Protein AF-A0A8J6B0Z0-F1 (afdb_monomer)

Organism: NCBI:txid201153

Mean predicted aligned error: 13.94 Å

Foldseek 3Di:
DDDDDDDDDVVVVVVVVVVVVCVVCVVVVVVVVVVVVVVVVVVVVVVVVPPPPVPDPLQDPPDDVVNLLVSADELVPAAFDPDDDFFFEEEEEEDEQVCCVVLVLQELLQEQLVAPYAYEYEYCHDDPVVVVVCVVSVHHYDNPHPDDDSLASQLVSQLVRCVVCVPGFKYKAAYSQKFFLRQLVRVSVNRHGLLAWEKEAADELWPVSCVVLNGHHDRHLMIMTGSNLSVLLVVCPSVNLCVVPVVDRHNRSSNRSSSSVSVGHYHYDQQRYSCQWAEACPLVLQQRNQVHLHRMYDDLVRYDDQAAPDRSSVVSNQCSVQSNVDSQSHKDWDWDFDQDPNDTAIWIWIDRRQAKIKIASDDDDPVVSNAGEPRIGGNDDDPDDDNTNVVGRHDYHDPPPRIWMWGGTPVAIATPVGDGQFQVDFDQDQDPDPDDDDDPDDDDDGDRDGDRPPVRHDD

Solvent-accessible surface area (backbone atoms only — not comparable to full-atom values): 25646 Å² total; per-residue (Å²): 135,91,79,81,83,79,82,80,61,66,68,60,59,50,54,52,53,50,54,52,50,46,66,75,39,43,65,61,53,52,49,51,51,51,51,52,50,50,53,52,52,50,50,53,49,49,58,59,69,60,64,74,66,76,92,43,90,90,59,52,92,85,69,48,74,72,58,53,64,71,54,61,44,56,60,90,74,57,72,77,32,91,71,91,70,84,72,43,43,37,38,34,33,42,39,45,60,92,42,38,83,78,30,46,55,33,27,36,75,35,33,54,65,73,44,94,39,60,40,31,39,36,24,65,52,88,50,73,67,58,53,53,53,34,58,74,55,74,42,45,78,44,68,53,79,86,66,92,47,75,44,52,44,55,38,51,48,54,54,53,49,42,73,76,44,73,82,33,34,32,42,36,40,29,33,41,41,23,39,50,24,61,62,49,42,50,57,58,52,46,40,47,56,34,78,46,51,33,37,34,19,8,47,48,73,29,46,53,57,29,74,72,72,42,84,42,38,34,35,46,12,20,30,35,32,16,36,36,24,48,57,39,43,68,69,59,41,89,60,54,49,55,64,76,46,67,86,57,66,47,17,36,54,44,35,47,52,39,35,50,76,39,62,32,44,48,28,61,38,85,17,18,30,28,43,63,46,29,36,43,52,59,27,47,43,56,48,53,50,22,75,43,75,54,31,21,41,28,39,50,88,46,41,45,68,85,42,67,99,40,54,52,41,56,45,36,30,54,53,30,70,53,42,65,97,46,61,33,42,36,59,48,74,50,76,46,79,41,76,56,95,89,38,81,41,62,25,27,38,38,35,20,42,66,52,36,40,38,42,26,83,48,87,66,64,72,72,63,69,77,30,27,35,54,51,51,43,64,67,65,83,66,90,73,71,81,61,42,42,66,90,51,62,68,38,75,54,78,62,92,82,67,47,54,42,36,37,44,55,101,89,48,40,26,34,80,91,43,54,79,44,70,64,86,46,67,55,78,60,86,73,80,71,94,74,88,73,87,51,102,75,80,66,89,82,85,78,86,54,76,48,68,59,69,94,57,58,81,131

Radius of gyration: 31.64 Å; Cα contacts (8 Å, |Δi|>4): 797; chains: 1; bounding box: 53×78×132 Å

Secondary structure (DSSP, 8-state):
---PPPPPPHHHHHHHHHHHHHHHHHHHHHHHHHHHHHHHHHHHHHHHHS----S-TTS-TT--HHHHTT-PPPGGGSPPP--SSPPPEEEEEE--TTTHHHHHHHHTTTTGGG-SS-EEEEES---HHHHHHHHHTT-EEEE-TT---HHHHHHHHHHHHHHH-TT-SEEEEEETTPEE-HHHHHHHHHSS-TTS--EEE---S-HHHHHHH-SS--TTT-EEEEHHHHHHHHTT-TTHHHHHTTT---HHHHHHHHHHHTT--EEE-TTEE---EEE--HHHHHHTGGGS--SEE--GGGBPPSSTT--HHHHHHHHHHH-TT--TT-EEEEEEEEEETTEEEEEEEEEETTTEEEEESS---HHHHTSEEE-EEESS--SSSSTTSTTS-EEEPPPTTSSEEEEEETTEEEETT--B-----EEE-----SS----SS--------EEE-GGG---

Sequence (459 aa):
MNARPEPFSDALLASYRFRSVFKRYKFHILFAVAIALLFSVAAIVVIKQMGCTDPDPTFPRGMTYSEYQSHIVSYASIPAYNKTATPKVAFSVLGCKALMLKRYPYFTKPWATSSPGPVYMNTDLDTPELRTLVERDGLGIVTMSGEPSPHRRFYFMTLDLYEREPDADWYVMVDDDCVLFIDNLMNLLSDLDPHQPMYIGGASENTIAVGRHGWMAFGGGGAVLSKAAMQRLSQLGPMDCMLDHLDVFGGDEKLSMCVFDARVPFTPVAGFHQMDIKGDASGFIEGVVSQSIPISMHHFGALDQMYPHMSNSEAAVVLETSSMGSNLFRRAVGHLPLLINGSEVNVTISVVNGFRVKLWPQFDYLSKFARVEHTWSSWYRASVGSGAMESMSLRPAEPKGSYQSYTWTKEGVYEADGDLFGITGVSVREGQCGGWSVCDGVVTRSVLSIMVDWDSVTV

Structure (mmCIF, N/CA/C/O backbone):
data_AF-A0A8J6B0Z0-F1
#
_entry.id   AF-A0A8J6B0Z0-F1
#
loop_
_atom_site.group_PDB
_atom_site.id
_atom_site.type_symbol
_atom_site.label_atom_id
_atom_site.label_alt_id
_atom_site.label_comp_id
_atom_site.label_asym_id
_atom_site.label_entity_id
_atom_site.label_seq_id
_atom_site.pdbx_PDB_ins_code
_atom_site.Cartn_x
_atom_site.Cartn_y
_atom_site.Cartn_z
_atom_site.occupancy
_atom_site.B_iso_or_equiv
_atom_site.auth_seq_id
_atom_site.auth_comp_id
_atom_site.auth_asym_id
_atom_site.auth_atom_id
_atom_site.pdbx_PDB_model_num
ATOM 1 N N . MET A 1 1 ? -4.579 -55.221 89.182 1.00 38.62 1 MET A N 1
ATOM 2 C CA . MET A 1 1 ? -4.873 -55.416 87.748 1.00 38.62 1 MET A CA 1
ATOM 3 C C . MET A 1 1 ? -5.452 -54.119 87.217 1.00 38.62 1 MET A C 1
ATOM 5 O O . MET A 1 1 ? -6.495 -53.693 87.689 1.00 38.62 1 MET A O 1
ATOM 9 N N . ASN A 1 2 ? -4.704 -53.459 86.334 1.00 44.47 2 ASN A N 1
ATOM 10 C CA . ASN A 1 2 ? -5.088 -52.219 85.665 1.00 44.47 2 ASN A CA 1
ATOM 11 C C . ASN A 1 2 ? -6.127 -52.524 84.579 1.00 44.47 2 ASN A C 1
ATOM 13 O O . ASN A 1 2 ? -5.835 -53.326 83.695 1.00 44.47 2 ASN A O 1
ATOM 17 N N . ALA A 1 3 ? -7.277 -51.852 84.597 1.00 41.94 3 ALA A N 1
ATOM 18 C CA . ALA A 1 3 ? -8.187 -51.791 83.456 1.00 41.94 3 ALA A CA 1
ATOM 19 C C . ALA A 1 3 ? -8.264 -50.333 82.979 1.00 41.94 3 ALA A C 1
ATOM 21 O O . ALA A 1 3 ? -8.641 -49.442 83.738 1.00 41.94 3 ALA A O 1
ATOM 22 N N . ARG A 1 4 ? -7.823 -50.092 81.738 1.00 47.31 4 ARG A N 1
ATOM 23 C CA . ARG A 1 4 ? -7.927 -48.797 81.048 1.00 47.31 4 ARG A CA 1
ATOM 24 C C . ARG A 1 4 ? -9.377 -48.578 80.583 1.00 47.31 4 ARG A C 1
ATOM 26 O O . ARG A 1 4 ? -9.986 -49.554 80.151 1.00 47.31 4 ARG A O 1
ATOM 33 N N . PRO A 1 5 ? -9.910 -47.343 80.585 1.00 49.28 5 PRO A N 1
ATOM 34 C CA . PRO A 1 5 ? -11.155 -47.032 79.888 1.00 49.28 5 PRO A CA 1
ATOM 35 C C . PRO A 1 5 ? -10.925 -46.963 78.370 1.00 49.28 5 PRO A C 1
ATOM 37 O O . PRO A 1 5 ? -9.918 -46.415 77.919 1.00 49.28 5 PRO A O 1
ATOM 40 N N . GLU A 1 6 ? -11.863 -47.512 77.600 1.00 55.28 6 GLU A N 1
ATOM 41 C CA . GLU A 1 6 ? -11.922 -47.402 76.138 1.00 55.28 6 GLU A CA 1
ATOM 42 C C . GLU A 1 6 ? -12.197 -45.961 75.658 1.00 55.28 6 GLU A C 1
ATOM 44 O O . GLU A 1 6 ? -12.832 -45.179 76.374 1.00 55.28 6 GLU A O 1
ATOM 49 N N . PRO A 1 7 ? -11.753 -45.591 74.439 1.00 51.88 7 PRO A N 1
ATOM 50 C CA . PRO A 1 7 ? -11.985 -44.266 73.886 1.00 51.88 7 PRO A CA 1
ATOM 51 C C . PRO A 1 7 ? -13.439 -44.128 73.411 1.00 51.88 7 PRO A C 1
ATOM 53 O O . PRO A 1 7 ? -13.887 -44.823 72.501 1.00 51.88 7 PRO A O 1
ATOM 56 N N . PHE A 1 8 ? -14.178 -43.181 73.993 1.00 54.25 8 PHE A N 1
ATOM 57 C CA . PHE A 1 8 ? -15.419 -42.676 73.402 1.00 54.25 8 PHE A CA 1
ATOM 58 C C . PHE A 1 8 ? -15.114 -42.138 71.993 1.00 54.25 8 PHE A C 1
ATOM 60 O O . PHE A 1 8 ? -14.287 -41.245 71.836 1.00 54.25 8 PHE A O 1
ATOM 67 N N . SER A 1 9 ? -15.766 -42.689 70.967 1.00 56.78 9 SER A N 1
ATOM 68 C CA . SER A 1 9 ? -15.471 -42.415 69.555 1.00 56.78 9 SER A CA 1
ATOM 69 C C . SER A 1 9 ? -15.631 -40.930 69.184 1.00 56.78 9 SER A C 1
ATOM 71 O O . SER A 1 9 ? -16.738 -40.382 69.262 1.00 56.78 9 SER A O 1
ATOM 73 N N . ASP A 1 10 ? -14.564 -40.310 68.678 1.00 57.38 10 ASP A N 1
ATOM 74 C CA . ASP A 1 10 ? -14.508 -38.911 68.215 1.00 57.38 10 ASP A CA 1
ATOM 75 C C . ASP A 1 10 ? -15.595 -38.533 67.183 1.00 57.38 10 ASP A C 1
ATOM 77 O O . ASP A 1 10 ? -16.007 -37.373 67.081 1.00 57.38 10 ASP A O 1
ATOM 81 N N . ALA A 1 11 ? -16.137 -39.515 66.457 1.00 57.38 11 ALA A N 1
ATOM 82 C CA . ALA A 1 11 ? -17.184 -39.327 65.451 1.00 57.38 11 ALA A CA 1
ATOM 83 C C . ALA A 1 11 ? -18.508 -38.779 66.027 1.00 57.38 11 ALA A C 1
ATOM 85 O O . ALA A 1 11 ? -19.183 -37.956 65.399 1.00 57.38 11 ALA A O 1
ATOM 86 N N . LEU A 1 12 ? -18.879 -39.185 67.245 1.00 57.81 12 LEU A N 1
ATOM 87 C CA . LEU A 1 12 ? -20.128 -38.758 67.887 1.00 57.81 12 LEU A CA 1
ATOM 88 C C . LEU A 1 12 ? -20.042 -37.299 68.361 1.00 57.81 12 LEU A C 1
ATOM 90 O O . LEU A 1 12 ? -20.974 -36.519 68.142 1.00 57.81 12 LEU A O 1
ATOM 94 N N . LEU A 1 13 ? -18.887 -36.900 68.903 1.00 57.09 13 LEU A N 1
ATOM 95 C CA . LEU A 1 13 ? -18.570 -35.520 69.287 1.00 57.09 13 LEU A CA 1
ATOM 96 C C . LEU A 1 13 ? -18.509 -34.578 68.076 1.00 57.09 13 LEU A C 1
ATOM 98 O O . LEU A 1 13 ? -19.026 -33.458 68.148 1.00 57.09 13 LEU A O 1
ATOM 102 N N . ALA A 1 14 ? -17.955 -35.037 66.950 1.00 57.16 14 ALA A N 1
ATOM 103 C CA . ALA A 1 14 ? -17.947 -34.286 65.696 1.00 57.16 14 ALA A CA 1
ATOM 104 C C . ALA A 1 14 ? -19.372 -34.031 65.171 1.00 57.16 14 ALA A C 1
ATOM 106 O O . ALA A 1 14 ? -19.707 -32.897 64.823 1.00 57.16 14 ALA A O 1
ATOM 107 N N . SER A 1 15 ? -20.249 -35.043 65.204 1.00 58.53 15 SER A N 1
ATOM 108 C CA . SER A 1 15 ? -21.644 -34.906 64.758 1.00 58.53 15 SER A CA 1
ATOM 109 C C . SER A 1 15 ? -22.454 -33.912 65.609 1.00 58.53 15 SER A C 1
ATOM 111 O O . SER A 1 15 ? -23.258 -33.136 65.083 1.00 58.53 15 SER A O 1
ATOM 113 N N . TYR A 1 16 ? -22.207 -33.880 66.924 1.00 57.94 16 TYR A N 1
ATOM 114 C CA . TYR A 1 16 ? -22.907 -32.994 67.853 1.00 57.94 16 TYR A CA 1
ATOM 115 C C . TYR A 1 16 ? -22.423 -31.542 67.729 1.00 57.94 16 TYR A C 1
ATOM 117 O O . TYR A 1 16 ? -23.238 -30.614 67.695 1.00 57.94 16 TYR A O 1
ATOM 125 N N . ARG A 1 17 ? -21.105 -31.337 67.572 1.00 58.44 17 ARG A N 1
ATOM 126 C CA . ARG A 1 17 ? -20.515 -30.017 67.283 1.00 58.44 17 ARG A CA 1
ATOM 127 C C . ARG A 1 17 ? -20.977 -29.478 65.931 1.00 58.44 17 ARG A C 1
ATOM 129 O O . ARG A 1 17 ? -21.338 -28.308 65.848 1.00 58.44 17 ARG A O 1
ATOM 136 N N . PHE A 1 18 ? -21.059 -30.319 64.900 1.00 59.00 18 PHE A N 1
ATOM 137 C CA . PHE A 1 18 ? -21.546 -29.903 63.584 1.00 59.00 18 PHE A CA 1
ATOM 138 C C . PHE A 1 18 ? -23.009 -29.445 63.641 1.00 59.00 18 PHE A C 1
ATOM 140 O O . PHE A 1 18 ? -23.345 -28.380 63.130 1.00 59.00 18 PHE A O 1
ATOM 147 N N . ARG A 1 19 ? -23.881 -30.180 64.347 1.00 61.19 19 ARG A N 1
ATOM 148 C CA . ARG A 1 19 ? -25.293 -29.793 64.522 1.00 61.19 19 ARG A CA 1
ATOM 149 C C . ARG A 1 19 ? -25.471 -28.498 65.322 1.00 61.19 19 ARG A C 1
ATOM 151 O O . ARG A 1 19 ? -26.381 -27.728 65.009 1.00 61.19 19 ARG A O 1
ATOM 158 N N . SER A 1 20 ? -24.632 -28.232 66.329 1.00 61.62 20 SER A N 1
ATOM 159 C CA . SER A 1 20 ? -24.724 -26.995 67.123 1.00 61.62 20 SER A CA 1
ATOM 160 C C . SER A 1 20 ? -24.202 -25.771 66.361 1.00 61.62 20 SER A C 1
ATOM 162 O O . SER A 1 20 ? -24.846 -24.721 66.381 1.00 61.62 20 SER A O 1
ATOM 164 N N . VAL A 1 21 ? -23.105 -25.924 65.610 1.00 63.09 21 VAL A N 1
ATOM 165 C CA . VAL A 1 21 ? -22.557 -24.893 64.714 1.00 63.09 21 VAL A CA 1
ATOM 166 C C . VAL A 1 21 ? -23.546 -24.597 63.589 1.00 63.09 21 VAL A C 1
ATOM 168 O O . VAL A 1 21 ? -23.882 -23.437 63.361 1.00 63.09 21 VAL A O 1
ATOM 171 N N . PHE A 1 22 ? -24.107 -25.626 62.951 1.00 63.53 22 PHE A N 1
ATOM 172 C CA . PHE A 1 22 ? -25.093 -25.442 61.890 1.00 63.53 22 PHE A CA 1
ATOM 173 C C . PHE A 1 22 ? -26.351 -24.733 62.400 1.00 63.53 22 PHE A C 1
ATOM 175 O O . PHE A 1 22 ? -26.857 -23.855 61.717 1.00 63.53 22 PHE A O 1
ATOM 182 N N . LYS A 1 23 ? -26.829 -25.019 63.623 1.00 69.38 23 LYS A N 1
ATOM 183 C CA . LYS A 1 23 ? -27.929 -24.253 64.245 1.00 69.38 23 LYS A CA 1
ATOM 184 C C . LYS A 1 23 ? -27.564 -22.787 64.489 1.00 69.38 23 LYS A C 1
ATOM 186 O O . LYS A 1 23 ? -28.399 -21.922 64.245 1.00 69.38 23 LYS A O 1
ATOM 191 N N . ARG A 1 24 ? -26.343 -22.511 64.960 1.00 73.06 24 ARG A N 1
ATOM 192 C CA . ARG A 1 24 ? -25.877 -21.157 65.302 1.00 73.06 24 ARG A CA 1
ATOM 193 C C . ARG A 1 24 ? -25.650 -20.276 64.071 1.00 73.06 24 ARG A C 1
ATOM 195 O O . ARG A 1 24 ? -25.897 -19.079 64.142 1.00 73.06 24 ARG A O 1
ATOM 202 N N . TYR A 1 25 ? -25.241 -20.866 62.948 1.00 76.00 25 TYR A N 1
ATOM 203 C CA . TYR A 1 25 ? -24.933 -20.141 61.710 1.00 76.00 25 TYR A CA 1
ATOM 204 C C . TYR A 1 25 ? -25.916 -20.410 60.564 1.00 76.00 25 TYR A C 1
ATOM 206 O O . TYR A 1 25 ? -25.707 -19.900 59.468 1.00 76.00 25 TYR A O 1
ATOM 214 N N . LYS A 1 26 ? -27.010 -21.155 60.798 1.00 80.31 26 LYS A N 1
ATOM 215 C CA . LYS A 1 26 ? -28.018 -21.506 59.777 1.00 80.31 26 LYS A CA 1
ATOM 216 C C . LYS A 1 26 ? -28.468 -20.289 58.975 1.00 80.31 26 LYS A C 1
ATOM 218 O O . LYS A 1 26 ? -28.555 -20.358 57.757 1.00 80.31 26 LYS A O 1
ATOM 223 N N . PHE A 1 27 ? -28.732 -19.182 59.667 1.00 80.69 27 PHE A N 1
ATOM 224 C CA . PHE A 1 27 ? -29.158 -17.936 59.041 1.00 80.69 27 PHE A CA 1
ATOM 225 C C . PHE A 1 27 ? -28.071 -17.349 58.131 1.00 80.69 27 PHE A C 1
ATOM 227 O O . PHE A 1 27 ? -28.351 -17.041 56.981 1.00 80.69 27 PHE A O 1
ATOM 234 N N . HIS A 1 28 ? -26.821 -17.278 58.598 1.00 78.88 28 HIS A N 1
ATOM 235 C CA . HIS A 1 28 ? -25.699 -16.762 57.808 1.00 78.88 28 HIS A CA 1
ATOM 236 C C . HIS A 1 28 ? -25.366 -17.645 56.599 1.00 78.88 28 HIS A C 1
ATOM 238 O O . HIS A 1 28 ? -25.078 -17.122 55.528 1.00 78.88 28 HIS A O 1
ATOM 244 N N . ILE A 1 29 ? -25.458 -18.970 56.743 1.00 80.38 29 ILE A N 1
ATOM 245 C CA . ILE A 1 29 ? -25.241 -19.919 55.643 1.00 80.38 29 ILE A CA 1
ATOM 246 C C . ILE A 1 29 ? -26.354 -19.782 54.597 1.00 80.38 29 ILE A C 1
ATOM 248 O O . ILE A 1 29 ? -26.065 -19.662 53.412 1.00 80.38 29 ILE A O 1
ATOM 252 N N . LEU A 1 30 ? -27.622 -19.745 55.021 1.00 82.94 30 LEU A N 1
ATOM 253 C CA . LEU A 1 30 ? -28.751 -19.558 54.104 1.00 82.94 30 LEU A CA 1
ATOM 254 C C . LEU A 1 30 ? -28.704 -18.192 53.409 1.00 82.94 30 LEU A C 1
ATOM 256 O O . LEU A 1 30 ? -29.001 -18.107 52.223 1.00 82.94 30 LEU A O 1
ATOM 260 N N . PHE A 1 31 ? -28.286 -17.144 54.119 1.00 83.31 31 PHE A N 1
ATOM 261 C CA . PHE A 1 31 ? -28.107 -15.807 53.561 1.00 83.31 31 PHE A CA 1
ATOM 262 C C . PHE A 1 31 ? -26.977 -15.764 52.521 1.00 83.31 31 PHE A C 1
ATOM 264 O O . PHE A 1 31 ? -27.170 -15.227 51.435 1.00 83.31 31 PHE A O 1
ATOM 271 N N . ALA A 1 32 ? -25.833 -16.398 52.798 1.00 79.38 32 ALA A N 1
ATOM 272 C CA . ALA A 1 32 ? -24.729 -16.501 51.844 1.00 79.38 32 ALA A CA 1
ATOM 273 C C . ALA A 1 32 ? -25.117 -17.296 50.584 1.00 79.38 32 ALA A C 1
ATOM 275 O O . ALA A 1 32 ? -24.795 -16.883 49.473 1.00 79.38 32 ALA A O 1
ATOM 276 N N . VAL A 1 33 ? -25.862 -18.397 50.740 1.00 83.94 33 VAL A N 1
ATOM 277 C CA . VAL A 1 33 ? -26.382 -19.184 49.609 1.00 83.94 33 VAL A CA 1
ATOM 278 C C . VAL A 1 33 ? -27.405 -18.383 48.800 1.00 83.94 33 VAL A C 1
ATOM 280 O O . VAL A 1 33 ? -27.357 -18.407 47.574 1.00 83.94 33 VAL A O 1
ATOM 283 N N . ALA A 1 34 ? -28.295 -17.632 49.455 1.00 86.38 34 ALA A N 1
ATOM 284 C CA . ALA A 1 34 ? -29.263 -16.774 48.773 1.00 86.38 34 ALA A CA 1
ATOM 285 C C . ALA A 1 34 ? -28.576 -15.660 47.968 1.00 86.38 34 ALA A C 1
ATOM 287 O O . ALA A 1 34 ? -28.954 -15.414 46.826 1.00 86.38 34 ALA A O 1
ATOM 288 N N . ILE A 1 35 ? -27.531 -15.037 48.524 1.00 85.19 35 ILE A N 1
ATOM 289 C CA . ILE A 1 35 ? -26.707 -14.051 47.815 1.00 85.19 35 ILE A CA 1
ATOM 290 C C . ILE A 1 35 ? -25.998 -14.692 46.617 1.00 85.19 35 ILE A C 1
ATOM 292 O O . ILE A 1 35 ? -26.061 -14.151 45.517 1.00 85.19 35 ILE A O 1
ATOM 296 N N . ALA A 1 36 ? -25.373 -15.859 46.792 1.00 80.50 36 ALA A N 1
ATOM 297 C CA . ALA A 1 36 ? -24.695 -16.561 45.702 1.00 80.50 36 ALA A CA 1
ATOM 298 C C . ALA A 1 36 ? -25.662 -16.941 44.565 1.00 80.50 36 ALA A C 1
ATOM 300 O O . ALA A 1 36 ? -25.330 -16.783 43.390 1.00 80.50 36 ALA A O 1
ATOM 301 N N . LEU A 1 37 ? -26.878 -17.384 44.900 1.00 85.31 37 LEU A N 1
ATOM 302 C CA . LEU A 1 37 ? -27.929 -17.674 43.923 1.00 85.31 37 LEU A CA 1
ATOM 303 C C . LEU A 1 37 ? -28.424 -16.404 43.221 1.00 85.31 37 LEU A C 1
ATOM 305 O O . LEU A 1 37 ? -28.596 -16.428 42.007 1.00 85.31 37 LEU A O 1
ATOM 309 N N . LEU A 1 38 ? -28.594 -15.292 43.942 1.00 85.12 38 LEU A N 1
ATOM 310 C CA . LEU A 1 38 ? -28.959 -14.000 43.351 1.00 85.12 38 LEU A CA 1
ATOM 311 C C . LEU A 1 38 ? -27.893 -13.500 42.370 1.00 85.12 38 LEU A C 1
ATOM 313 O O . LEU A 1 38 ? -28.246 -13.100 41.265 1.00 85.12 38 LEU A O 1
ATOM 317 N N . PHE A 1 39 ? -26.607 -13.585 42.723 1.00 78.00 39 PHE A N 1
ATOM 318 C CA . PHE A 1 39 ? -25.513 -13.246 41.806 1.00 78.00 39 PHE A CA 1
ATOM 319 C C . PHE A 1 39 ? -25.465 -14.179 40.594 1.00 78.00 39 PHE A C 1
ATOM 321 O O . PHE A 1 39 ? -25.263 -13.712 39.478 1.00 78.00 39 PHE A O 1
ATOM 328 N N . SER A 1 40 ? -25.711 -15.476 40.787 1.00 74.75 40 SER A N 1
ATOM 329 C CA . SER A 1 40 ? -25.738 -16.453 39.691 1.00 74.75 40 SER A CA 1
ATOM 330 C C . SER A 1 40 ? -26.895 -16.188 38.724 1.00 74.75 40 SER A C 1
ATOM 332 O O . SER A 1 40 ? -26.711 -16.208 37.511 1.00 74.75 40 SER A O 1
ATOM 334 N N . VAL A 1 41 ? -28.088 -15.887 39.244 1.00 78.88 41 VAL A N 1
ATOM 335 C CA . VAL A 1 41 ? -29.260 -15.543 38.427 1.00 78.88 41 VAL A CA 1
ATOM 336 C C . VAL A 1 41 ? -29.060 -14.196 37.734 1.00 78.88 41 VAL A C 1
ATOM 338 O O . VAL A 1 41 ? -29.351 -14.096 36.547 1.00 78.88 41 VAL A O 1
ATOM 341 N N . ALA A 1 42 ? -28.514 -13.189 38.422 1.00 72.88 42 ALA A N 1
ATOM 342 C CA . ALA A 1 42 ? -28.180 -11.902 37.817 1.00 72.88 42 ALA A CA 1
ATOM 343 C C . ALA A 1 42 ? -27.147 -12.060 36.691 1.00 72.88 42 ALA A C 1
ATOM 345 O O . ALA A 1 42 ? -27.349 -11.508 35.616 1.00 72.88 42 ALA A O 1
ATOM 346 N N . ALA A 1 43 ? -26.107 -12.878 36.880 1.00 62.75 43 ALA A N 1
ATOM 347 C CA . ALA A 1 43 ? -25.133 -13.191 35.836 1.00 62.75 43 ALA A CA 1
ATOM 348 C C . ALA A 1 43 ? -25.784 -13.893 34.633 1.00 62.75 43 ALA A C 1
ATOM 350 O O . ALA A 1 43 ? -25.540 -13.506 33.497 1.00 62.75 43 ALA A O 1
ATOM 351 N N . ILE A 1 44 ? -26.674 -14.867 34.857 1.00 67.06 44 ILE A N 1
ATOM 352 C CA . ILE A 1 44 ? -27.410 -15.550 33.778 1.00 67.06 44 ILE A CA 1
ATOM 353 C C . ILE A 1 44 ? -28.351 -14.585 33.038 1.00 67.06 44 ILE A C 1
ATOM 355 O O . ILE A 1 44 ? -28.482 -14.674 31.818 1.00 67.06 44 ILE A O 1
ATOM 359 N N . VAL A 1 45 ? -29.006 -13.664 33.752 1.00 64.25 45 VAL A N 1
ATOM 360 C CA . VAL A 1 45 ? -29.872 -12.634 33.156 1.00 64.25 45 VAL A CA 1
ATOM 361 C C . VAL A 1 45 ? -29.048 -11.634 32.349 1.00 64.25 45 VAL A C 1
ATOM 363 O O . VAL A 1 45 ? -29.451 -11.318 31.237 1.00 64.25 45 VAL A O 1
ATOM 366 N N . VAL A 1 46 ? -27.877 -11.213 32.839 1.00 56.91 46 VAL A N 1
ATOM 367 C CA . VAL A 1 46 ? -26.934 -10.362 32.094 1.00 56.91 46 VAL A CA 1
ATOM 368 C C . VAL A 1 46 ? -26.425 -11.081 30.844 1.00 56.91 46 VAL A C 1
ATOM 370 O O . VAL A 1 46 ? -26.487 -10.505 29.767 1.00 56.91 46 VAL A O 1
ATOM 373 N N . ILE A 1 47 ? -26.040 -12.357 30.935 1.00 50.03 47 ILE A N 1
ATOM 374 C CA . ILE A 1 47 ? -25.610 -13.172 29.783 1.00 50.03 47 ILE A CA 1
ATOM 375 C C . ILE A 1 47 ? -26.747 -13.347 28.757 1.00 50.03 47 ILE A C 1
ATOM 377 O O . ILE A 1 47 ? -26.494 -13.361 27.557 1.00 50.03 47 ILE A O 1
ATOM 381 N N . LYS A 1 48 ? -28.010 -13.452 29.199 1.00 45.16 48 LYS A N 1
ATOM 382 C CA . LYS A 1 48 ? -29.180 -13.522 28.301 1.00 45.16 48 LYS A CA 1
ATOM 383 C C . LYS A 1 48 ? -29.613 -12.166 27.731 1.00 45.16 48 LYS A C 1
ATOM 385 O O . LYS A 1 48 ? -30.165 -12.143 26.636 1.00 45.16 48 LYS A O 1
ATOM 390 N N . GLN A 1 49 ? -29.421 -11.067 28.464 1.00 46.91 49 GLN A N 1
ATOM 391 C CA . GLN A 1 49 ? -29.714 -9.702 28.003 1.00 46.91 49 GLN A CA 1
ATOM 392 C C . GLN A 1 49 ? -28.613 -9.155 27.091 1.00 46.91 49 GLN A C 1
ATOM 394 O O . GLN A 1 49 ? -28.924 -8.404 26.171 1.00 46.91 49 GLN A O 1
ATOM 399 N N . MET A 1 50 ? -27.366 -9.605 27.260 1.00 38.16 50 MET A N 1
ATOM 400 C CA . MET A 1 50 ? -26.294 -9.526 26.262 1.00 38.16 50 MET A CA 1
ATOM 401 C C . MET A 1 50 ? -26.557 -10.519 25.125 1.00 38.16 50 MET A C 1
ATOM 403 O O . MET A 1 50 ? -25.705 -11.335 24.790 1.00 38.16 50 MET A O 1
ATOM 407 N N . GLY A 1 51 ? -27.768 -10.493 24.564 1.00 35.09 51 GLY A N 1
ATOM 408 C CA . GLY A 1 51 ? -28.161 -11.287 23.413 1.00 35.09 51 GLY A CA 1
ATOM 409 C C . GLY A 1 51 ? -27.288 -10.957 22.208 1.00 35.09 51 GLY A C 1
ATOM 410 O O . GLY A 1 51 ? -27.702 -10.218 21.324 1.00 35.09 51 GLY A O 1
ATOM 411 N N . CYS A 1 52 ? -26.094 -11.543 22.159 1.00 33.91 52 CYS A N 1
ATOM 412 C CA . CYS A 1 52 ? -25.323 -11.761 20.954 1.00 33.91 52 CYS A CA 1
ATOM 413 C C . CYS A 1 52 ? -26.119 -12.764 20.116 1.00 33.91 52 CYS A C 1
ATOM 415 O O . CYS A 1 52 ? -25.877 -13.976 20.166 1.00 33.91 52 CYS A O 1
ATOM 417 N N . THR A 1 53 ? -27.113 -12.267 19.382 1.00 38.81 53 THR A N 1
ATOM 418 C CA . THR A 1 53 ? -27.449 -12.850 18.086 1.00 38.81 53 THR A CA 1
ATOM 419 C C . THR A 1 53 ? -26.133 -12.984 17.328 1.00 38.81 53 THR A C 1
ATOM 421 O O . THR A 1 53 ? -25.442 -11.978 17.174 1.00 38.81 53 THR A O 1
ATOM 424 N N . ASP A 1 54 ? -25.740 -14.208 16.959 1.00 37.66 54 ASP A N 1
ATOM 425 C CA . ASP A 1 54 ? -24.539 -14.440 16.145 1.00 37.66 54 ASP A CA 1
ATOM 426 C C . ASP A 1 54 ? -24.609 -13.507 14.925 1.00 37.66 54 ASP A C 1
ATOM 428 O O . ASP A 1 54 ? -25.560 -13.641 14.150 1.00 37.66 54 ASP A O 1
ATOM 432 N N . PRO A 1 55 ? -23.705 -12.516 14.779 1.00 43.25 55 PRO A N 1
ATOM 433 C CA . PRO A 1 55 ? -23.923 -11.422 13.833 1.00 43.25 55 PRO A CA 1
ATOM 434 C C . PRO A 1 55 ? -23.816 -11.851 12.370 1.00 43.25 55 PRO A C 1
ATOM 436 O O . PRO A 1 55 ? -24.102 -11.051 11.483 1.00 43.25 55 PRO A O 1
ATOM 439 N N . ASP A 1 56 ? -23.378 -13.081 12.106 1.00 51.16 56 ASP A N 1
ATOM 440 C CA . ASP A 1 56 ? -23.198 -13.595 10.760 1.00 51.16 56 ASP A CA 1
ATOM 441 C C . ASP A 1 56 ? -23.140 -15.138 10.761 1.00 51.16 56 ASP A C 1
ATOM 443 O O . ASP A 1 56 ? -22.230 -15.707 11.372 1.00 51.16 56 ASP A O 1
ATOM 447 N N . PRO A 1 57 ? -24.067 -15.856 10.096 1.00 53.84 57 PRO A N 1
ATOM 448 C CA . PRO A 1 57 ? -23.994 -17.312 9.992 1.00 53.84 57 PRO A CA 1
ATOM 449 C C . PRO A 1 57 ? -22.782 -17.805 9.178 1.00 53.84 57 PRO A C 1
ATOM 451 O O . PRO A 1 57 ? -22.492 -19.000 9.228 1.00 53.84 57 PRO A O 1
ATOM 454 N N . THR A 1 58 ? -22.072 -16.928 8.450 1.00 54.81 58 THR A N 1
ATOM 455 C CA . THR A 1 58 ? -20.838 -17.281 7.722 1.00 54.81 58 THR A CA 1
ATOM 456 C C . THR A 1 58 ? -19.610 -17.421 8.626 1.00 54.81 58 THR A C 1
ATOM 458 O O . THR A 1 58 ? -18.686 -18.145 8.267 1.00 54.81 58 THR A O 1
ATOM 461 N N . PHE A 1 59 ? -19.614 -16.822 9.824 1.00 58.62 59 PHE A N 1
ATOM 462 C CA . PHE A 1 59 ? -18.508 -16.897 10.786 1.00 58.62 59 PHE A CA 1
ATOM 463 C C . PHE A 1 59 ? -18.998 -17.343 12.178 1.00 58.62 59 PHE A C 1
ATOM 465 O O . PHE A 1 59 ? -19.033 -16.537 13.111 1.00 58.62 59 PHE A O 1
ATOM 472 N N . PRO A 1 60 ? -19.394 -18.622 12.350 1.00 58.28 60 PRO A N 1
ATOM 473 C CA . PRO A 1 60 ? -19.901 -19.144 13.618 1.00 58.28 60 PRO A CA 1
ATOM 474 C C . PRO A 1 60 ? -18.890 -19.058 14.770 1.00 58.28 60 PRO A C 1
ATOM 476 O O . PRO A 1 60 ? -17.675 -19.196 14.597 1.00 58.28 60 PRO A O 1
ATOM 479 N N . ARG A 1 61 ? -19.415 -18.927 15.996 1.00 54.66 61 ARG A N 1
ATOM 480 C CA . ARG A 1 61 ? -18.629 -19.072 17.230 1.00 54.66 61 ARG A CA 1
ATOM 481 C C . ARG A 1 61 ? -17.897 -20.418 17.269 1.00 54.66 61 ARG A C 1
ATOM 483 O O . ARG A 1 61 ? -18.516 -21.469 17.140 1.00 54.66 61 ARG A O 1
ATOM 490 N N . GLY A 1 62 ? -16.584 -20.368 17.503 1.00 61.56 62 GLY A N 1
ATOM 491 C CA . GLY A 1 62 ? -15.709 -21.546 17.569 1.00 61.56 62 GLY A CA 1
ATOM 492 C C . GLY A 1 62 ? -14.951 -21.865 16.278 1.00 61.56 62 GLY A C 1
ATOM 493 O O . GLY A 1 62 ? -14.179 -22.819 16.279 1.00 61.56 62 GLY A O 1
ATOM 494 N N . MET A 1 63 ? -15.130 -21.069 15.215 1.00 72.38 63 MET A N 1
ATOM 495 C CA . MET A 1 63 ? -14.296 -21.149 14.015 1.00 72.38 63 MET A CA 1
ATOM 496 C C . MET A 1 63 ? -12.815 -20.976 14.379 1.00 72.38 63 MET A C 1
ATOM 498 O O . MET A 1 63 ? -12.464 -20.098 15.167 1.00 72.38 63 MET A O 1
ATOM 502 N N . THR A 1 64 ? -11.958 -21.807 13.796 1.00 81.94 64 THR A N 1
ATOM 503 C CA . THR A 1 64 ? -10.498 -21.705 13.863 1.00 81.94 64 THR A CA 1
ATOM 504 C C . THR A 1 64 ? -9.971 -20.713 12.825 1.00 81.94 64 THR A C 1
ATOM 506 O O . THR A 1 64 ? -10.600 -20.476 11.794 1.00 81.94 64 THR A O 1
ATOM 509 N N . TYR A 1 65 ? -8.772 -20.165 13.036 1.00 76.62 65 TYR A N 1
ATOM 510 C CA . TYR A 1 65 ? -8.163 -19.256 12.056 1.00 76.62 65 TYR A CA 1
ATOM 511 C C . TYR A 1 65 ? -7.951 -19.921 10.680 1.00 76.62 65 TYR A C 1
ATOM 513 O O . TYR A 1 65 ? -8.149 -19.295 9.644 1.00 76.62 65 TYR A O 1
ATOM 521 N N . SER A 1 66 ? -7.645 -21.224 10.647 1.00 79.88 66 SER A N 1
ATOM 522 C CA . SER A 1 66 ? -7.539 -21.976 9.387 1.00 79.88 66 SER A CA 1
ATOM 523 C C . SER A 1 66 ? -8.876 -22.077 8.649 1.00 79.88 66 SER A C 1
ATOM 525 O O . SER A 1 66 ? -8.897 -22.034 7.421 1.00 79.88 66 SER A O 1
ATOM 527 N N . GLU A 1 67 ? -9.989 -22.231 9.369 1.00 79.19 67 GLU A N 1
ATOM 528 C CA . GLU A 1 67 ? -11.319 -22.225 8.760 1.00 79.19 67 GLU A CA 1
ATOM 529 C C . GLU A 1 67 ? -11.663 -20.825 8.249 1.00 79.19 67 GLU A C 1
ATOM 531 O O . GLU A 1 67 ? -12.161 -20.699 7.135 1.00 79.19 67 GLU A O 1
ATOM 536 N N . TYR A 1 68 ? -11.321 -19.765 8.980 1.00 80.38 68 TYR A N 1
ATOM 537 C CA . TYR A 1 68 ? -11.477 -18.388 8.502 1.00 80.38 68 TYR A CA 1
ATOM 538 C C . TYR A 1 68 ? -10.736 -18.124 7.194 1.00 80.38 68 TYR A C 1
ATOM 540 O O . TYR A 1 68 ? -11.311 -17.572 6.259 1.00 80.38 68 TYR A O 1
ATOM 548 N N . GLN A 1 69 ? -9.504 -18.615 7.076 1.00 79.06 69 GLN A N 1
ATOM 549 C CA . GLN A 1 69 ? -8.721 -18.506 5.844 1.00 79.06 69 GLN A CA 1
ATOM 550 C C . GLN A 1 69 ? -9.326 -19.266 4.656 1.00 79.06 69 GLN A C 1
ATOM 552 O O . GLN A 1 69 ? -8.957 -19.002 3.515 1.00 79.06 69 GLN A O 1
ATOM 557 N N . SER A 1 70 ? -10.274 -20.179 4.891 1.00 77.31 70 SER A N 1
ATOM 558 C CA . SER A 1 70 ? -11.053 -20.819 3.822 1.00 77.31 70 SER A CA 1
ATOM 559 C C . SER A 1 70 ? -12.302 -20.025 3.403 1.00 77.31 70 SER A C 1
ATOM 561 O O . SER A 1 70 ? -12.869 -20.309 2.351 1.00 77.31 70 SER A O 1
ATOM 563 N N . HIS A 1 71 ? -12.695 -18.998 4.167 1.00 74.69 71 HIS A N 1
ATOM 564 C CA . HIS A 1 71 ? -13.851 -18.122 3.912 1.00 74.69 71 HIS A CA 1
ATOM 565 C C . HIS A 1 71 ? -13.442 -16.788 3.267 1.00 74.69 71 HIS A C 1
ATOM 567 O O . HIS A 1 71 ? -13.993 -15.729 3.569 1.00 74.69 71 HIS A O 1
ATOM 573 N N . ILE A 1 72 ? -12.463 -16.837 2.363 1.00 80.38 72 ILE A N 1
ATOM 574 C CA . ILE A 1 72 ? -12.053 -15.681 1.567 1.00 80.38 72 ILE A CA 1
ATOM 575 C C . ILE A 1 72 ? -13.208 -15.254 0.658 1.00 80.38 72 ILE A C 1
ATOM 577 O O . ILE A 1 72 ? -13.708 -16.043 -0.148 1.00 80.38 72 ILE A O 1
ATOM 581 N N . VAL A 1 73 ? -13.602 -13.985 0.753 1.00 80.00 73 VAL A N 1
ATOM 582 C CA . VAL A 1 73 ? -14.651 -13.423 -0.100 1.00 80.00 73 VAL A CA 1
ATOM 583 C C . VAL A 1 73 ? -14.019 -12.937 -1.396 1.00 80.00 73 VAL A C 1
ATOM 585 O O . VAL A 1 73 ? -13.164 -12.054 -1.407 1.00 80.00 73 VAL A O 1
ATOM 588 N N . SER A 1 74 ? -14.440 -13.519 -2.518 1.00 81.75 74 SER A N 1
ATOM 589 C CA . SER A 1 74 ? -13.994 -13.054 -3.829 1.00 81.75 74 SER A CA 1
ATOM 590 C C . SER A 1 74 ? -14.578 -11.675 -4.112 1.00 81.75 74 SER A C 1
ATOM 592 O O . SER A 1 74 ? -15.800 -11.517 -4.092 1.00 81.75 74 SER A O 1
ATOM 594 N N . TYR A 1 75 ? -13.733 -10.706 -4.469 1.00 78.88 75 TYR A N 1
ATOM 595 C CA . TYR A 1 75 ? -14.180 -9.381 -4.908 1.00 78.88 75 TYR A CA 1
ATOM 596 C C . TYR A 1 75 ? -15.254 -9.462 -6.010 1.00 78.88 75 TYR A C 1
ATOM 598 O O . TYR A 1 75 ? -16.265 -8.774 -5.948 1.00 78.88 75 TYR A O 1
ATOM 606 N N . ALA A 1 76 ? -15.104 -10.391 -6.964 1.00 78.75 76 ALA A N 1
ATOM 607 C CA . ALA A 1 76 ? -16.055 -10.591 -8.063 1.00 78.75 76 ALA A CA 1
ATOM 608 C C . ALA A 1 76 ? -17.443 -11.097 -7.619 1.00 78.75 76 ALA A C 1
ATOM 610 O O . ALA A 1 76 ? -18.381 -11.083 -8.413 1.00 78.75 76 ALA A O 1
ATOM 611 N N . SER A 1 77 ? -17.573 -11.577 -6.379 1.00 81.25 77 SER A N 1
ATOM 612 C CA . SER A 1 77 ? -18.844 -12.034 -5.805 1.00 81.25 77 SER A CA 1
ATOM 613 C C . SER A 1 77 ? -19.593 -10.947 -5.030 1.00 81.25 77 SER A C 1
ATOM 615 O O . SER A 1 77 ? -20.747 -11.161 -4.658 1.00 81.25 77 SER A O 1
ATOM 617 N N . ILE A 1 78 ? -18.967 -9.788 -4.798 1.00 81.06 78 ILE A N 1
ATOM 618 C CA . ILE A 1 78 ? -19.578 -8.680 -4.065 1.00 81.06 78 ILE A CA 1
ATOM 619 C C . ILE A 1 78 ? -20.529 -7.930 -5.012 1.00 81.06 78 ILE A C 1
ATOM 621 O O . ILE A 1 78 ? -20.100 -7.496 -6.084 1.00 81.06 78 ILE A O 1
ATOM 625 N N . PRO A 1 79 ? -21.821 -7.774 -4.664 1.00 79.06 79 PRO A N 1
ATOM 626 C CA . PRO A 1 79 ? -22.750 -7.003 -5.479 1.00 79.06 79 PRO A CA 1
ATOM 627 C C . PRO A 1 79 ? -22.290 -5.551 -5.613 1.00 79.06 79 PRO A C 1
ATOM 629 O O . PRO A 1 79 ? -21.920 -4.929 -4.618 1.00 79.06 79 PRO A O 1
ATOM 632 N N . ALA A 1 80 ? -22.377 -5.004 -6.827 1.00 77.38 80 ALA A N 1
ATOM 633 C CA . ALA A 1 80 ? -22.087 -3.595 -7.062 1.00 77.38 80 ALA A CA 1
ATOM 634 C C . ALA A 1 80 ? -23.013 -2.716 -6.211 1.00 77.38 80 ALA A C 1
ATOM 636 O O . ALA A 1 80 ? -24.244 -2.836 -6.266 1.00 77.38 80 ALA A O 1
ATOM 637 N N . TYR A 1 81 ? -22.416 -1.831 -5.422 1.00 82.12 81 TYR A N 1
ATOM 638 C CA . TYR A 1 81 ? -23.141 -0.898 -4.581 1.00 82.12 81 TYR A CA 1
ATOM 639 C C . TYR A 1 81 ? -23.586 0.308 -5.410 1.00 82.12 81 TYR A C 1
ATOM 641 O O . TYR A 1 81 ? -22.775 1.058 -5.948 1.00 82.12 81 TYR A O 1
ATOM 649 N N . ASN A 1 82 ? -24.899 0.496 -5.547 1.00 70.75 82 ASN A N 1
ATOM 650 C CA . ASN A 1 82 ? -25.444 1.572 -6.369 1.00 70.75 82 ASN A CA 1
ATOM 651 C C . ASN A 1 82 ? -25.340 2.910 -5.620 1.00 70.75 82 ASN A C 1
ATOM 653 O O . ASN A 1 82 ? -26.140 3.193 -4.725 1.00 70.75 82 ASN A O 1
ATOM 657 N N . LYS A 1 83 ? -24.326 3.712 -5.952 1.00 65.00 83 LYS A N 1
ATOM 658 C CA . LYS A 1 83 ? -23.919 4.865 -5.143 1.00 65.00 83 LYS A CA 1
ATOM 659 C C . LYS A 1 83 ? -24.419 6.200 -5.697 1.00 65.00 83 LYS A C 1
ATOM 661 O O . LYS A 1 83 ? -24.468 6.419 -6.903 1.00 65.00 83 LYS A O 1
ATOM 666 N N . THR A 1 84 ? -24.744 7.122 -4.788 1.00 63.12 84 THR A N 1
ATOM 667 C CA . THR A 1 84 ? -25.144 8.511 -5.090 1.00 63.12 84 THR A CA 1
ATOM 668 C C . THR A 1 84 ? -24.144 9.566 -4.593 1.00 63.12 84 THR A C 1
ATOM 670 O O . THR A 1 84 ? -24.297 10.737 -4.932 1.00 63.12 84 THR A O 1
ATOM 673 N N . ALA A 1 85 ? -23.119 9.183 -3.814 1.00 79.31 85 ALA A N 1
ATOM 674 C CA . ALA A 1 85 ? -22.141 10.095 -3.208 1.00 79.31 85 ALA A CA 1
ATOM 675 C C . ALA A 1 85 ? -20.713 9.510 -3.173 1.00 79.31 85 ALA A C 1
ATOM 677 O O . ALA A 1 85 ? -20.534 8.299 -3.062 1.00 79.31 85 ALA A O 1
ATOM 678 N N . THR A 1 86 ? -19.695 10.373 -3.230 1.00 87.69 86 THR A N 1
ATOM 679 C CA . THR A 1 86 ? -18.273 9.997 -3.121 1.00 87.69 86 THR A CA 1
ATOM 680 C C . THR A 1 86 ? -17.966 9.371 -1.748 1.00 87.69 86 THR A C 1
ATOM 682 O O . THR A 1 86 ? -18.414 9.927 -0.743 1.00 87.69 86 THR A O 1
ATOM 685 N N . PRO A 1 87 ? -17.222 8.244 -1.671 1.00 92.50 87 PRO A N 1
ATOM 686 C CA . PRO A 1 87 ? -16.838 7.648 -0.390 1.00 92.50 87 PRO A CA 1
ATOM 687 C C . PRO A 1 87 ? -16.046 8.617 0.496 1.00 92.50 87 PRO A C 1
ATOM 689 O O . PRO A 1 87 ? -15.136 9.291 0.016 1.00 92.50 87 PRO A O 1
ATOM 692 N N . LYS A 1 88 ? -16.346 8.641 1.797 1.00 96.69 88 LYS A N 1
ATOM 693 C CA . LYS A 1 88 ? -15.515 9.314 2.805 1.00 96.69 88 LYS A CA 1
ATOM 694 C C . LYS A 1 88 ? -14.408 8.373 3.266 1.00 96.69 88 LYS A C 1
ATOM 696 O O . LYS A 1 88 ? -14.704 7.281 3.744 1.00 96.69 88 LYS A O 1
ATOM 701 N N . VAL A 1 89 ? -13.152 8.784 3.155 1.00 98.06 89 VAL A N 1
ATOM 702 C CA . VAL A 1 89 ? -12.001 7.922 3.464 1.00 98.06 89 VAL A CA 1
ATOM 703 C C . VAL A 1 89 ? -11.097 8.611 4.476 1.00 98.06 89 VAL A C 1
ATOM 705 O O . VAL A 1 89 ? -10.914 9.821 4.401 1.00 98.06 89 VAL A O 1
ATOM 708 N N . ALA A 1 90 ? -10.540 7.848 5.409 1.00 98.44 90 ALA A N 1
ATOM 709 C CA . ALA A 1 90 ? -9.521 8.309 6.342 1.00 98.44 90 ALA A CA 1
ATOM 710 C C . ALA A 1 90 ? -8.282 7.413 6.236 1.00 98.44 90 ALA A C 1
ATOM 712 O O . ALA A 1 90 ? -8.402 6.205 6.021 1.00 98.44 90 ALA A O 1
ATOM 713 N N . PHE A 1 91 ? -7.097 8.002 6.395 1.00 98.38 91 PHE A N 1
ATOM 714 C CA . PHE A 1 91 ? -5.821 7.319 6.199 1.00 98.38 91 PHE A CA 1
ATOM 715 C C . PHE A 1 91 ? -4.944 7.415 7.442 1.00 98.38 91 PHE A C 1
ATOM 717 O O . PHE A 1 91 ? -4.861 8.462 8.087 1.00 98.38 91 PHE A O 1
ATOM 724 N N . SER A 1 92 ? -4.221 6.341 7.733 1.00 96.75 92 SER A N 1
ATOM 725 C CA . SER A 1 92 ? -3.197 6.309 8.769 1.00 96.75 92 SER A CA 1
ATOM 726 C C . SER A 1 92 ? -1.918 5.689 8.206 1.00 96.75 92 SER A C 1
ATOM 728 O O . SER A 1 92 ? -1.948 4.616 7.602 1.00 96.75 92 SER A O 1
ATOM 730 N N . VAL A 1 93 ? -0.794 6.386 8.374 1.00 95.25 93 VAL A N 1
ATOM 731 C CA . VAL A 1 93 ? 0.526 5.989 7.861 1.00 95.25 93 VAL A CA 1
ATOM 732 C C . VAL A 1 93 ? 1.415 5.610 9.031 1.00 95.25 93 VAL A C 1
ATOM 734 O O . VAL A 1 93 ? 1.739 6.461 9.864 1.00 95.25 93 VAL A O 1
ATOM 737 N N . LEU A 1 94 ? 1.821 4.346 9.102 1.00 92.19 94 LEU A N 1
ATOM 738 C CA . LEU A 1 94 ? 2.729 3.863 10.128 1.00 92.19 94 LEU A CA 1
ATOM 739 C C . LEU A 1 94 ? 4.170 4.163 9.740 1.00 92.19 94 LEU A C 1
ATOM 741 O O . LEU A 1 94 ? 4.654 3.713 8.708 1.00 92.19 94 LEU A O 1
ATOM 745 N N . GLY A 1 95 ? 4.903 4.826 10.625 1.00 88.00 95 GLY A N 1
ATOM 746 C CA . GLY A 1 95 ? 6.350 4.890 10.492 1.00 88.00 95 GLY A CA 1
ATOM 747 C C . GLY A 1 95 ? 7.070 4.864 11.824 1.00 88.00 95 GLY A C 1
ATOM 748 O O . GLY A 1 95 ? 6.488 4.917 12.914 1.00 88.00 95 GLY A O 1
ATOM 749 N N . CYS A 1 96 ? 8.388 4.739 11.741 1.00 85.06 96 CYS A N 1
ATOM 750 C CA . CYS A 1 96 ? 9.239 4.655 12.919 1.00 85.06 96 CYS A CA 1
ATOM 751 C C . CYS A 1 96 ? 10.224 5.816 12.992 1.00 85.06 96 CYS A C 1
ATOM 753 O O . CYS A 1 96 ? 10.667 6.344 11.973 1.00 85.06 96 CYS A O 1
ATOM 755 N N . LYS A 1 97 ? 10.656 6.169 14.203 1.00 85.19 97 LYS A N 1
ATOM 756 C CA . LYS A 1 97 ? 11.586 7.281 14.438 1.00 85.19 97 LYS A CA 1
ATOM 757 C C . LYS A 1 97 ? 12.878 7.227 13.635 1.00 85.19 97 LYS A C 1
ATOM 759 O O . LYS A 1 97 ? 13.433 8.270 13.313 1.00 85.19 97 LYS A O 1
ATOM 764 N N . ALA A 1 98 ? 13.352 6.025 13.317 1.00 82.19 98 ALA A N 1
ATOM 765 C CA . ALA A 1 98 ? 14.597 5.836 12.587 1.00 82.19 98 ALA A CA 1
ATOM 766 C C . ALA A 1 98 ? 14.470 6.184 11.097 1.00 82.19 98 ALA A C 1
ATOM 768 O O . ALA A 1 98 ? 15.472 6.520 10.469 1.00 82.19 98 ALA A O 1
ATOM 769 N N . LEU A 1 99 ? 13.266 6.075 10.528 1.00 86.06 99 LEU A N 1
ATOM 770 C CA . LEU A 1 99 ? 13.051 6.149 9.084 1.00 86.06 99 LEU A CA 1
ATOM 771 C C . LEU A 1 99 ? 12.051 7.227 8.672 1.00 86.06 99 LEU A C 1
ATOM 773 O O . LEU A 1 99 ? 12.132 7.665 7.532 1.00 86.06 99 LEU A O 1
ATOM 777 N N . MET A 1 100 ? 11.205 7.719 9.582 1.00 88.31 100 MET A N 1
ATOM 778 C CA . MET A 1 100 ? 10.104 8.629 9.261 1.00 88.31 100 MET A CA 1
ATOM 779 C C . MET A 1 100 ? 10.571 9.855 8.470 1.00 88.31 100 MET A C 1
ATOM 781 O O . MET A 1 100 ? 10.060 10.089 7.389 1.00 88.31 100 MET A O 1
ATOM 785 N N . LEU A 1 101 ? 11.603 10.588 8.913 1.00 90.12 101 LEU A N 1
ATOM 786 C CA . LEU A 1 101 ? 12.106 11.752 8.155 1.00 90.12 101 LEU A CA 1
ATOM 787 C C . LEU A 1 101 ? 12.697 11.373 6.789 1.00 90.12 101 LEU A C 1
ATOM 789 O O . LEU A 1 101 ? 12.543 12.111 5.820 1.00 90.12 101 LEU A O 1
ATOM 793 N N . LYS A 1 102 ? 13.356 10.212 6.694 1.00 88.88 102 LYS A N 1
ATOM 794 C CA . LYS A 1 102 ? 13.937 9.720 5.437 1.00 88.88 102 LYS A CA 1
ATOM 795 C C . LYS A 1 102 ? 12.852 9.279 4.451 1.00 88.88 102 LYS A C 1
ATOM 797 O O . LYS A 1 102 ? 13.027 9.441 3.248 1.00 88.88 102 LYS A O 1
ATOM 802 N N . ARG A 1 103 ? 11.775 8.683 4.962 1.00 90.94 103 ARG A N 1
ATOM 803 C CA . ARG A 1 103 ? 10.689 8.085 4.184 1.00 90.94 103 ARG A CA 1
ATOM 804 C C . ARG A 1 103 ? 9.515 9.020 3.947 1.00 90.94 103 ARG A C 1
ATOM 806 O O . ARG A 1 103 ? 8.748 8.784 3.027 1.00 90.94 103 ARG A O 1
ATOM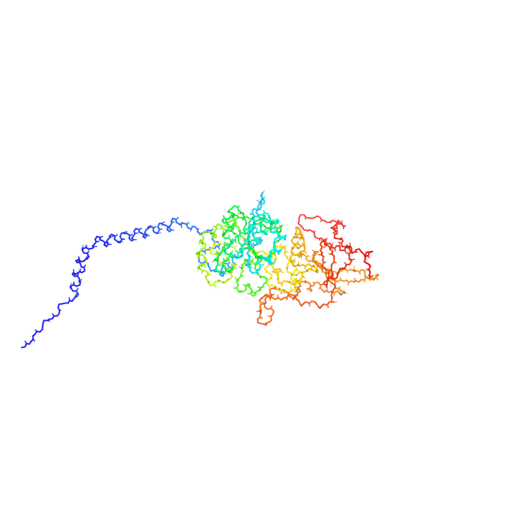 813 N N . TYR A 1 104 ? 9.446 10.124 4.685 1.00 91.88 104 TYR A N 1
ATOM 814 C CA . TYR A 1 104 ? 8.456 11.183 4.529 1.00 91.88 104 TYR A CA 1
ATOM 815 C C . TYR A 1 104 ? 8.168 11.528 3.053 1.00 91.88 104 TYR A C 1
ATOM 817 O O . TYR A 1 104 ? 6.999 11.580 2.675 1.00 91.88 104 TYR A O 1
ATOM 825 N N . PRO A 1 105 ? 9.171 11.678 2.159 1.00 91.19 105 PRO A N 1
ATOM 826 C CA . PRO A 1 105 ? 8.907 11.996 0.754 1.00 91.19 105 PRO A CA 1
ATOM 827 C C . PRO A 1 105 ? 8.281 10.861 -0.077 1.00 91.19 105 PRO A C 1
ATOM 829 O O . PRO A 1 105 ? 7.776 11.151 -1.158 1.00 91.19 105 PRO A O 1
ATOM 832 N N . TYR A 1 106 ? 8.322 9.598 0.370 1.00 89.12 106 TYR A N 1
ATOM 833 C CA . TYR A 1 106 ? 7.795 8.451 -0.388 1.00 89.12 106 TYR A CA 1
ATOM 834 C C . TYR A 1 106 ? 6.273 8.404 -0.441 1.00 89.12 106 TYR A C 1
ATOM 836 O O . TYR A 1 106 ? 5.735 7.853 -1.391 1.00 89.12 106 TYR A O 1
ATOM 844 N N . PHE A 1 107 ? 5.584 8.972 0.546 1.00 91.75 107 PHE A N 1
ATOM 845 C CA . PHE A 1 107 ? 4.122 8.927 0.608 1.00 91.75 107 PHE A CA 1
ATOM 846 C C . PHE A 1 107 ? 3.487 10.320 0.583 1.00 91.75 107 PHE A C 1
ATOM 848 O O . PHE A 1 107 ? 2.393 10.491 0.050 1.00 91.75 107 PHE A O 1
ATOM 855 N N . THR A 1 108 ? 4.186 11.345 1.086 1.00 94.06 108 THR A N 1
ATOM 856 C CA . THR A 1 108 ? 3.594 12.684 1.218 1.00 94.06 108 THR A CA 1
ATOM 857 C C . THR A 1 108 ? 3.304 13.356 -0.110 1.00 94.06 108 THR A C 1
ATOM 859 O O . THR A 1 108 ? 2.149 13.665 -0.386 1.00 94.06 108 THR A O 1
ATOM 862 N N . LYS A 1 109 ? 4.333 13.547 -0.941 1.00 89.94 109 LYS A N 1
ATOM 863 C CA . LYS A 1 109 ? 4.175 14.157 -2.266 1.00 89.94 109 LYS A CA 1
ATOM 864 C C . LYS A 1 109 ? 3.391 13.287 -3.247 1.00 89.94 109 LYS A C 1
ATOM 866 O O . LYS A 1 109 ? 2.617 13.872 -3.995 1.00 89.94 109 LYS A O 1
ATOM 871 N N . PRO A 1 110 ? 3.596 11.954 -3.303 1.00 88.94 110 PRO A N 1
ATOM 872 C CA . PRO A 1 110 ? 2.870 11.139 -4.266 1.00 88.94 110 PRO A CA 1
ATOM 873 C C . PRO A 1 110 ? 1.368 11.143 -4.021 1.00 88.94 110 PRO A C 1
ATOM 875 O O . PRO A 1 110 ? 0.636 11.279 -4.983 1.00 88.94 110 PRO A O 1
ATOM 878 N N . TRP A 1 111 ? 0.904 11.041 -2.770 1.00 93.25 111 TRP A N 1
ATOM 879 C CA . TRP A 1 111 ? -0.532 10.868 -2.531 1.00 93.25 111 TRP A CA 1
ATOM 880 C C . TRP A 1 111 ? -1.086 11.540 -1.270 1.00 93.25 111 TRP A C 1
ATOM 882 O O . TRP A 1 111 ? -2.243 11.953 -1.266 1.00 93.25 111 TRP A O 1
ATOM 892 N N . ALA A 1 112 ? -0.319 11.669 -0.181 1.00 95.81 112 ALA A N 1
ATOM 893 C CA . ALA A 1 112 ? -0.913 12.105 1.088 1.00 95.81 112 ALA A CA 1
ATOM 894 C C . ALA A 1 112 ? -1.388 13.563 1.051 1.00 95.81 112 ALA A C 1
ATOM 896 O O . ALA A 1 112 ? -2.452 13.873 1.580 1.00 95.81 112 ALA A O 1
ATOM 897 N N . THR A 1 113 ? -0.634 14.457 0.402 1.00 94.19 113 THR A N 1
ATOM 898 C CA . THR A 1 113 ? -1.004 15.880 0.290 1.00 94.19 113 THR A CA 1
ATOM 899 C C . THR A 1 113 ? -2.180 16.137 -0.652 1.00 94.19 113 THR A C 1
ATOM 901 O O . THR A 1 113 ? -2.794 17.198 -0.586 1.00 94.19 113 THR A O 1
ATOM 904 N N . SER A 1 114 ? -2.485 15.188 -1.539 1.00 90.12 114 SER A N 1
ATOM 905 C CA . SER A 1 114 ? -3.610 15.224 -2.485 1.00 90.12 114 SER A CA 1
ATOM 906 C C . SER A 1 114 ? -4.756 14.292 -2.075 1.00 90.12 114 SER A C 1
ATOM 908 O O . SER A 1 114 ? -5.706 14.116 -2.837 1.00 90.12 114 SER A O 1
ATOM 910 N N . SER A 1 115 ? -4.683 13.705 -0.877 1.00 94.50 115 SER A N 1
ATOM 911 C CA . SER A 1 115 ? -5.649 12.731 -0.380 1.00 94.50 115 SER A CA 1
ATOM 912 C C . SER A 1 115 ? -7.081 13.300 -0.332 1.00 94.50 115 SER A C 1
ATOM 914 O O . SER A 1 115 ? -7.277 14.448 0.074 1.00 94.50 115 SER A O 1
ATOM 916 N N . PRO A 1 116 ? -8.112 12.498 -0.669 1.00 94.75 116 PRO A N 1
ATOM 917 C CA . PRO A 1 116 ? -9.517 12.909 -0.620 1.00 94.75 116 PRO A CA 1
ATOM 918 C C . PRO A 1 116 ? -10.069 13.012 0.811 1.00 94.75 116 PRO A C 1
ATOM 920 O O . PRO A 1 116 ? -11.217 13.416 1.002 1.00 94.75 116 PRO A O 1
ATOM 923 N N . GLY A 1 117 ? -9.278 12.634 1.814 1.00 96.50 117 GLY A N 1
ATOM 924 C CA . GLY A 1 117 ? -9.642 12.713 3.221 1.00 96.50 117 GLY A CA 1
ATOM 925 C C . GLY A 1 117 ? -8.430 12.844 4.143 1.00 96.50 117 GLY A C 1
ATOM 926 O O . GLY A 1 117 ? -7.290 12.904 3.669 1.00 96.50 117 GLY A O 1
ATOM 927 N N . PRO A 1 118 ? -8.658 12.927 5.462 1.00 97.56 118 PRO A N 1
ATOM 928 C CA . PRO A 1 118 ? -7.604 13.202 6.429 1.00 97.56 118 PRO A CA 1
ATOM 929 C C . PRO A 1 118 ? -6.562 12.081 6.466 1.00 97.56 118 PRO A C 1
ATOM 931 O O . PRO A 1 118 ? -6.895 10.895 6.404 1.00 97.56 118 PRO A O 1
ATOM 934 N N . VAL A 1 119 ? -5.294 12.473 6.598 1.00 98.06 119 VAL A N 1
ATOM 935 C CA . VAL A 1 119 ? -4.152 11.559 6.711 1.00 98.06 119 VAL A CA 1
ATOM 936 C C . VAL A 1 119 ? -3.438 11.804 8.032 1.00 98.06 119 VAL A C 1
ATOM 938 O O . VAL A 1 119 ? -3.011 12.925 8.311 1.00 98.06 119 VAL A O 1
ATOM 941 N N . TYR A 1 120 ? -3.267 10.748 8.822 1.00 96.19 120 TYR A N 1
ATOM 942 C CA . TYR A 1 120 ? -2.587 10.789 10.112 1.00 96.19 120 TYR A CA 1
ATOM 943 C C . TYR A 1 120 ? -1.281 10.004 10.072 1.00 96.19 120 TYR A C 1
ATOM 945 O O . TYR A 1 120 ? -1.260 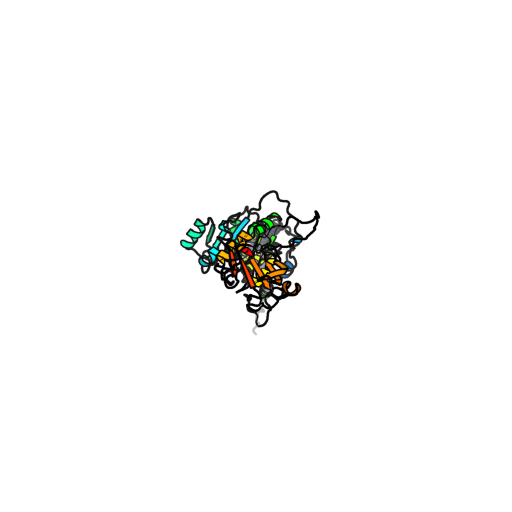8.816 9.767 1.00 96.19 120 TYR A O 1
ATOM 953 N N . MET A 1 121 ? -0.173 10.647 10.428 1.00 93.12 121 MET A N 1
ATOM 954 C CA . MET A 1 121 ? 1.104 9.964 10.610 1.00 93.12 121 MET A CA 1
ATOM 955 C C . MET A 1 121 ? 1.197 9.391 12.011 1.00 93.12 121 MET A C 1
ATOM 957 O O . MET A 1 121 ? 1.269 10.136 12.989 1.00 93.12 121 MET A O 1
ATOM 961 N N . ASN A 1 122 ? 1.254 8.071 12.105 1.00 91.12 122 ASN A N 1
ATOM 962 C CA . ASN A 1 122 ? 1.430 7.365 13.356 1.00 91.12 122 ASN A CA 1
ATOM 963 C C . ASN A 1 122 ? 2.910 7.007 13.554 1.00 91.12 122 ASN A C 1
ATOM 965 O O . ASN A 1 122 ? 3.485 6.208 12.810 1.00 91.12 122 ASN A O 1
ATOM 969 N N . THR A 1 123 ? 3.560 7.630 14.539 1.00 88.44 123 THR A N 1
ATOM 970 C CA . THR A 1 123 ? 5.012 7.501 14.725 1.00 88.44 123 THR A CA 1
ATOM 971 C C . THR A 1 123 ? 5.450 7.638 16.178 1.00 88.44 123 THR A C 1
ATOM 973 O O . THR A 1 123 ? 4.782 8.257 17.003 1.00 88.44 123 THR A O 1
ATOM 976 N N . ASP A 1 124 ? 6.609 7.059 16.493 1.00 86.12 124 ASP A N 1
ATOM 977 C CA . ASP A 1 124 ? 7.342 7.273 17.743 1.00 86.12 124 ASP A CA 1
ATOM 978 C C . ASP A 1 124 ? 8.375 8.414 17.630 1.00 86.12 124 ASP A C 1
ATOM 980 O O . ASP A 1 124 ? 9.186 8.612 18.537 1.00 86.12 124 ASP A O 1
ATOM 984 N N . LEU A 1 125 ? 8.368 9.162 16.517 1.00 87.00 125 LEU A N 1
ATOM 985 C CA . LEU A 1 125 ? 9.182 10.361 16.330 1.00 87.00 125 LEU A CA 1
ATOM 986 C C . LEU A 1 125 ? 8.456 11.611 16.818 1.00 87.00 125 LEU A C 1
ATOM 988 O O . LEU A 1 125 ? 7.425 11.984 16.270 1.00 87.00 125 LEU A O 1
ATOM 992 N N . ASP A 1 126 ? 9.058 12.312 17.774 1.00 88.44 126 ASP A N 1
ATOM 993 C CA . ASP A 1 126 ? 8.493 13.539 18.329 1.00 88.44 126 ASP A CA 1
ATOM 994 C C . ASP A 1 126 ? 9.496 14.699 18.242 1.00 88.44 126 ASP A C 1
ATOM 996 O O . ASP A 1 126 ? 10.172 15.040 19.213 1.00 88.44 126 ASP A O 1
ATOM 1000 N N . THR A 1 127 ? 9.654 15.283 17.047 1.00 91.75 127 THR A N 1
ATOM 1001 C CA . THR A 1 127 ? 10.612 16.377 16.795 1.00 91.75 127 THR A CA 1
ATOM 1002 C C . THR A 1 127 ? 9.929 17.629 16.235 1.00 91.75 127 THR A C 1
ATOM 1004 O O . THR A 1 127 ? 8.956 17.515 15.486 1.00 91.75 127 THR A O 1
ATOM 1007 N N . PRO A 1 128 ? 10.437 18.843 16.541 1.00 94.19 128 PRO A N 1
ATOM 1008 C CA . PRO A 1 128 ? 9.939 20.080 15.930 1.00 94.19 128 PRO A CA 1
ATOM 1009 C C . PRO A 1 128 ? 10.021 20.072 14.397 1.00 94.19 128 PRO A C 1
ATOM 1011 O O . PRO A 1 128 ? 9.138 20.606 13.733 1.00 94.19 128 PRO A O 1
ATOM 1014 N N . GLU A 1 129 ? 11.054 19.432 13.841 1.00 94.75 129 GLU A N 1
ATOM 1015 C CA . GLU A 1 129 ? 11.235 19.263 12.397 1.00 94.75 129 GLU A CA 1
ATOM 1016 C C . GLU A 1 129 ? 10.067 18.496 11.771 1.00 94.75 129 GLU A C 1
ATOM 1018 O O . GLU A 1 129 ? 9.434 19.005 10.849 1.00 94.75 129 GLU A O 1
ATOM 1023 N N . LEU A 1 130 ? 9.723 17.320 12.313 1.00 92.81 130 LEU A N 1
ATOM 1024 C CA . LEU A 1 130 ? 8.605 16.535 11.795 1.00 92.81 130 LEU A CA 1
ATOM 1025 C C . LEU A 1 130 ? 7.281 17.293 11.937 1.00 92.81 130 LEU A C 1
ATOM 1027 O O . LEU A 1 130 ? 6.509 17.327 10.985 1.00 92.81 130 LEU A O 1
ATOM 1031 N N . ARG A 1 131 ? 7.029 17.938 13.086 1.00 92.94 131 ARG A N 1
ATOM 1032 C CA . ARG A 1 131 ? 5.804 18.737 13.279 1.00 92.94 131 ARG A CA 1
ATOM 1033 C C . ARG A 1 131 ? 5.674 19.841 12.236 1.00 92.94 131 ARG A C 1
ATOM 1035 O O . ARG A 1 131 ? 4.599 20.013 11.681 1.00 92.94 131 ARG A O 1
ATOM 1042 N N . THR A 1 132 ? 6.772 20.539 11.947 1.00 95.06 132 THR A N 1
ATOM 1043 C CA . THR A 1 132 ? 6.790 21.608 10.940 1.00 95.06 132 THR A CA 1
ATOM 1044 C C . THR A 1 132 ? 6.472 21.063 9.548 1.00 95.06 132 THR A C 1
ATOM 1046 O O . THR A 1 132 ? 5.727 21.693 8.805 1.00 95.06 132 THR A O 1
ATOM 1049 N N . LEU A 1 133 ? 7.016 19.894 9.188 1.00 94.44 133 LEU A N 1
ATOM 1050 C CA . LEU A 1 133 ? 6.725 19.246 7.905 1.00 94.44 133 LEU A CA 1
ATOM 1051 C C . LEU A 1 133 ? 5.254 18.829 7.799 1.00 94.44 133 LEU A C 1
ATOM 1053 O O . LEU A 1 133 ? 4.599 19.172 6.819 1.00 94.44 133 LEU A O 1
ATOM 1057 N N . VAL A 1 134 ? 4.739 18.147 8.825 1.00 94.25 134 VAL A N 1
ATOM 1058 C CA . VAL A 1 134 ? 3.347 17.680 8.898 1.00 94.25 134 VAL A CA 1
ATOM 1059 C C . VAL A 1 134 ? 2.368 18.848 8.796 1.00 94.25 134 VAL A C 1
ATOM 1061 O O . VAL A 1 134 ? 1.437 18.801 7.996 1.00 94.25 134 VAL A O 1
ATOM 1064 N N . GLU A 1 135 ? 2.600 19.911 9.572 1.00 94.50 135 GLU A N 1
ATOM 1065 C CA . GLU A 1 135 ? 1.759 21.109 9.573 1.00 94.50 135 GLU A CA 1
ATOM 1066 C C . GLU A 1 135 ? 1.792 21.821 8.216 1.00 94.50 135 GLU A C 1
ATOM 1068 O O . GLU A 1 135 ? 0.741 22.173 7.682 1.00 94.50 135 GLU A O 1
ATOM 1073 N N . ARG A 1 136 ? 2.984 21.976 7.618 1.00 95.06 136 ARG A N 1
ATOM 1074 C CA . ARG A 1 136 ? 3.150 22.565 6.278 1.00 95.06 136 ARG A CA 1
ATOM 1075 C C . ARG A 1 136 ? 2.335 21.818 5.223 1.00 95.06 136 ARG A C 1
ATOM 1077 O O . ARG A 1 136 ? 1.781 22.450 4.329 1.00 95.06 136 ARG A O 1
ATOM 1084 N N . ASP A 1 137 ? 2.293 20.495 5.320 1.00 95.38 137 ASP A N 1
ATOM 1085 C CA . ASP A 1 137 ? 1.657 19.626 4.331 1.00 95.38 137 ASP A CA 1
ATOM 1086 C C . ASP A 1 137 ? 0.163 19.383 4.614 1.00 95.38 137 ASP A C 1
ATOM 1088 O O . ASP A 1 137 ? -0.489 18.660 3.864 1.00 95.38 137 ASP A O 1
ATOM 1092 N N . GLY A 1 138 ? -0.394 19.997 5.669 1.00 94.12 138 GLY A N 1
ATOM 1093 C CA . GLY A 1 138 ? -1.808 19.865 6.035 1.00 94.12 138 GLY A CA 1
ATOM 1094 C C . GLY A 1 138 ? -2.181 18.482 6.577 1.00 94.12 138 GLY A C 1
ATOM 1095 O O . GLY A 1 138 ? -3.339 18.080 6.487 1.00 94.12 138 GLY A O 1
ATOM 1096 N N . LEU A 1 139 ? -1.208 17.745 7.114 1.00 94.94 139 LEU A N 1
ATOM 1097 C CA . LEU A 1 139 ? -1.375 16.372 7.587 1.00 94.94 139 LEU A CA 1
ATOM 1098 C C . LEU A 1 139 ? -1.576 16.350 9.113 1.00 94.94 139 LEU A C 1
ATOM 1100 O O . LEU A 1 139 ? -1.227 17.291 9.827 1.00 94.94 139 LEU A O 1
ATOM 1104 N N . GLY A 1 140 ? -2.147 15.266 9.634 1.00 91.94 140 GLY A N 1
ATOM 1105 C CA . GLY A 1 140 ? -2.231 15.002 11.069 1.00 91.94 140 GLY A CA 1
ATOM 1106 C C . GLY A 1 140 ? -1.016 14.219 11.572 1.00 91.94 140 GLY A C 1
ATOM 1107 O O . GLY A 1 140 ? -0.431 13.425 10.838 1.00 91.94 140 GLY A O 1
ATOM 1108 N N . ILE A 1 141 ? -0.655 14.386 12.846 1.00 89.69 141 ILE A N 1
ATOM 1109 C CA . ILE A 1 141 ? 0.357 13.556 13.520 1.00 89.69 141 ILE A CA 1
ATOM 1110 C C . ILE A 1 141 ? -0.204 12.956 14.804 1.00 89.69 141 ILE A C 1
ATOM 1112 O O . ILE A 1 141 ? -0.843 13.635 15.607 1.00 89.69 141 ILE A O 1
ATOM 1116 N N . VAL A 1 142 ? 0.080 11.673 14.995 1.00 86.31 142 VAL A N 1
ATOM 1117 C CA . VAL A 1 142 ? -0.253 10.890 16.178 1.00 86.31 142 VAL A CA 1
ATOM 1118 C C . VAL A 1 142 ? 1.046 10.330 16.735 1.00 86.31 142 VAL A C 1
ATOM 1120 O O . VAL A 1 142 ? 1.588 9.330 16.256 1.00 86.31 142 VAL A O 1
ATOM 1123 N N . THR A 1 143 ? 1.571 11.012 17.752 1.00 79.88 143 THR A N 1
ATOM 1124 C CA . THR A 1 143 ? 2.774 10.567 18.453 1.00 79.88 143 THR A CA 1
ATOM 1125 C C . THR A 1 143 ? 2.397 9.503 19.479 1.00 79.88 143 THR A C 1
ATOM 1127 O O . THR A 1 143 ? 1.885 9.819 20.555 1.00 79.88 143 THR A O 1
ATOM 1130 N N . MET A 1 144 ? 2.700 8.238 19.194 1.00 70.06 144 MET A N 1
ATOM 1131 C CA . MET A 1 144 ? 2.480 7.149 20.151 1.00 70.06 144 MET A CA 1
ATOM 1132 C C . MET A 1 144 ? 3.688 6.999 21.076 1.00 70.06 144 MET A C 1
ATOM 1134 O O . MET A 1 144 ? 4.511 6.090 20.949 1.00 70.06 144 MET A O 1
ATOM 1138 N N . SER A 1 145 ? 3.823 7.952 22.000 1.00 57.78 145 SER A N 1
ATOM 1139 C CA . SER A 1 145 ? 4.858 7.911 23.034 1.00 57.78 145 SER A CA 1
ATOM 1140 C C . SER A 1 145 ? 4.582 6.782 24.037 1.00 57.78 145 SER A C 1
ATOM 1142 O O . SER A 1 145 ? 3.519 6.730 24.646 1.00 57.78 145 SER A O 1
ATOM 1144 N N . GLY A 1 146 ? 5.540 5.867 24.210 1.00 55.97 146 GLY A N 1
ATOM 1145 C CA . GLY A 1 146 ? 5.466 4.804 25.223 1.00 55.97 146 GLY A CA 1
ATOM 1146 C C . GLY A 1 146 ? 4.894 3.458 24.762 1.00 55.97 146 GLY A C 1
ATOM 1147 O O . GLY A 1 146 ? 4.922 2.513 25.547 1.00 55.97 146 GLY A O 1
ATOM 1148 N N . GLU A 1 147 ? 4.449 3.322 23.509 1.00 58.22 147 GLU A N 1
ATOM 1149 C CA . GLU A 1 147 ? 3.990 2.031 22.976 1.00 58.22 147 GLU A CA 1
ATOM 1150 C C . GLU A 1 147 ? 5.202 1.114 22.669 1.00 58.22 147 GLU A C 1
ATOM 1152 O O . GLU A 1 147 ? 6.102 1.535 21.931 1.00 58.22 147 GLU A O 1
ATOM 1157 N N . PRO A 1 148 ? 5.297 -0.131 23.190 1.00 53.59 148 PRO A N 1
ATOM 1158 C CA . PRO A 1 148 ? 6.602 -0.795 23.323 1.00 53.59 148 PRO A CA 1
ATOM 1159 C C . PRO A 1 148 ? 7.180 -1.395 22.034 1.00 53.59 148 PRO A C 1
ATOM 1161 O O . PRO A 1 148 ? 8.339 -1.805 22.021 1.00 53.59 148 PRO A O 1
ATOM 1164 N N . SER A 1 149 ? 6.414 -1.491 20.943 1.00 65.94 149 SER A N 1
ATOM 1165 C CA . SER A 1 149 ? 6.917 -2.098 19.705 1.00 65.94 149 SER A CA 1
ATOM 1166 C C . SER A 1 149 ? 6.116 -1.677 18.469 1.00 65.94 149 SER A C 1
ATOM 1168 O O . SER A 1 149 ? 4.886 -1.704 18.543 1.00 65.94 149 SER A O 1
ATOM 1170 N N . PRO A 1 150 ? 6.761 -1.402 17.312 1.00 62.62 150 PRO A N 1
ATOM 1171 C CA . PRO A 1 150 ? 6.088 -1.247 16.008 1.00 62.62 150 PRO A CA 1
ATOM 1172 C C . PRO A 1 150 ? 5.048 -2.344 15.730 1.00 62.62 150 PRO A C 1
ATOM 1174 O O . PRO A 1 150 ? 3.958 -2.067 15.250 1.00 62.62 150 PRO A O 1
ATOM 1177 N N . HIS A 1 151 ? 5.346 -3.558 16.189 1.00 69.38 151 HIS A N 1
ATOM 1178 C CA . HIS A 1 151 ? 4.529 -4.771 16.138 1.00 69.38 151 HIS A CA 1
ATOM 1179 C C . HIS A 1 151 ? 3.157 -4.711 16.824 1.00 69.38 151 HIS A C 1
ATOM 1181 O O . HIS A 1 151 ? 2.393 -5.659 16.725 1.00 69.38 151 HIS A O 1
ATOM 1187 N N . ARG A 1 152 ? 2.826 -3.639 17.549 1.00 79.31 152 ARG A N 1
ATOM 1188 C CA . ARG A 1 152 ? 1.476 -3.411 18.103 1.00 79.31 152 ARG A CA 1
ATOM 1189 C C . ARG A 1 152 ? 0.810 -2.172 17.518 1.00 79.31 152 ARG A C 1
ATOM 1191 O O . ARG A 1 152 ? -0.405 -2.024 17.593 1.00 79.31 152 ARG A O 1
ATOM 1198 N N . ARG A 1 153 ? 1.608 -1.283 16.923 1.00 82.69 153 ARG A N 1
ATOM 1199 C CA . ARG A 1 153 ? 1.161 0.040 16.494 1.00 82.69 153 ARG A CA 1
ATOM 1200 C C . ARG A 1 153 ? 0.186 -0.021 15.329 1.00 82.69 153 ARG A C 1
ATOM 1202 O O . ARG A 1 153 ? -0.727 0.788 15.301 1.00 82.69 153 ARG A O 1
ATOM 1209 N N . PHE A 1 154 ? 0.330 -1.003 14.440 1.00 87.38 154 PHE A N 1
ATOM 1210 C CA . PHE A 1 154 ? -0.569 -1.174 13.295 1.00 87.38 154 PHE A CA 1
ATOM 1211 C C . PHE A 1 154 ? -2.029 -1.433 13.717 1.00 87.38 154 PHE A C 1
ATOM 1213 O O . PHE A 1 154 ? -2.967 -0.897 13.133 1.00 87.38 154 PHE A O 1
ATOM 1220 N N . TYR A 1 155 ? -2.244 -2.189 14.796 1.00 89.12 155 TYR A N 1
ATOM 1221 C CA . TYR A 1 155 ? -3.583 -2.371 15.357 1.00 89.12 155 TYR A CA 1
ATOM 1222 C C . TYR A 1 155 ? -4.089 -1.099 16.055 1.00 89.12 155 TYR A C 1
ATOM 1224 O O . TYR A 1 155 ? -5.188 -0.628 15.773 1.00 89.12 155 TYR A O 1
ATOM 1232 N N . PHE A 1 156 ? -3.276 -0.480 16.916 1.00 88.44 156 PHE A N 1
ATOM 1233 C CA . PHE A 1 156 ? -3.710 0.714 17.652 1.00 88.44 156 PHE A CA 1
ATOM 1234 C C . PHE A 1 156 ? -3.956 1.932 16.759 1.00 88.44 156 PHE A C 1
ATOM 1236 O O . PHE A 1 156 ? -4.915 2.659 16.995 1.00 88.44 156 PHE A O 1
ATOM 1243 N N . MET A 1 157 ? -3.163 2.134 15.703 1.00 90.81 157 MET A N 1
ATOM 1244 C CA . MET A 1 157 ? -3.413 3.205 14.731 1.00 90.81 157 MET A CA 1
ATOM 1245 C C . MET A 1 157 ? -4.736 3.003 13.984 1.00 90.81 157 MET A C 1
ATOM 1247 O O . MET A 1 157 ? -5.343 3.984 13.573 1.00 90.81 157 MET A O 1
ATOM 1251 N N . THR A 1 158 ? -5.176 1.750 13.812 1.00 93.56 158 THR A N 1
ATOM 1252 C CA . THR A 1 158 ? -6.457 1.420 13.178 1.00 93.56 158 THR A CA 1
ATOM 1253 C C . THR A 1 158 ? -7.608 1.898 14.065 1.00 93.56 158 THR A C 1
ATOM 1255 O O . THR A 1 158 ? -8.517 2.575 13.593 1.00 93.56 158 THR A O 1
ATOM 1258 N N . LEU A 1 159 ? -7.540 1.620 15.371 1.00 92.75 159 LEU A N 1
ATOM 1259 C CA . LEU A 1 159 ? -8.544 2.085 16.332 1.00 92.75 159 LEU A CA 1
ATOM 1260 C C . LEU A 1 159 ? -8.514 3.609 16.533 1.00 92.75 159 LEU A C 1
ATOM 1262 O O . LEU A 1 159 ? -9.569 4.234 16.506 1.00 92.75 159 LEU A O 1
ATOM 1266 N N . ASP A 1 160 ? -7.329 4.216 16.659 1.00 92.81 160 ASP A N 1
ATOM 1267 C CA . ASP A 1 160 ? -7.176 5.677 16.777 1.00 92.81 160 ASP A CA 1
ATOM 1268 C C . ASP A 1 160 ? -7.737 6.404 15.542 1.00 92.81 160 ASP A C 1
ATOM 1270 O O . ASP A 1 160 ? -8.423 7.416 15.683 1.00 92.81 160 ASP A O 1
ATOM 1274 N N . LEU A 1 161 ? -7.542 5.858 14.336 1.00 96.31 161 LEU A N 1
ATOM 1275 C CA . LEU A 1 161 ? -8.129 6.418 13.117 1.00 96.31 161 LEU A CA 1
ATOM 1276 C C . LEU A 1 161 ? -9.666 6.414 13.168 1.00 96.31 161 LEU A C 1
ATOM 1278 O O . LEU A 1 161 ? -10.293 7.393 12.770 1.00 96.31 161 LEU A O 1
ATOM 1282 N N . TYR A 1 162 ? -10.276 5.345 13.688 1.00 96.25 162 TYR A N 1
ATOM 1283 C CA . TYR A 1 162 ? -11.731 5.260 13.855 1.00 96.25 162 TYR A CA 1
ATOM 1284 C C . TYR A 1 162 ? -12.276 6.214 14.913 1.00 96.25 162 TYR A C 1
ATOM 1286 O O . TYR A 1 162 ? -13.330 6.811 14.709 1.00 96.25 162 TYR A O 1
ATOM 1294 N N . GLU A 1 163 ? -11.556 6.401 16.018 1.00 94.81 163 GLU A N 1
ATOM 1295 C CA . GLU A 1 163 ? -11.935 7.369 17.051 1.00 94.81 163 GLU A CA 1
ATOM 1296 C C . GLU A 1 163 ? -11.878 8.815 16.542 1.00 94.81 163 GLU A C 1
ATOM 1298 O O . GLU A 1 163 ? -12.722 9.633 16.913 1.00 94.81 163 GLU A O 1
ATOM 1303 N N . ARG A 1 164 ? -10.904 9.132 15.681 1.00 95.69 164 ARG A N 1
ATOM 1304 C CA . ARG A 1 164 ? -10.755 10.461 15.068 1.00 95.69 164 ARG A CA 1
ATOM 1305 C C . ARG A 1 164 ? -11.781 10.724 13.981 1.00 95.69 164 ARG A C 1
ATOM 1307 O O . ARG A 1 164 ? -12.324 11.822 13.917 1.00 95.69 164 ARG A O 1
ATOM 1314 N N . GLU A 1 165 ? -12.044 9.718 13.155 1.00 97.56 165 GLU A N 1
ATOM 1315 C CA . GLU A 1 165 ? -12.882 9.828 11.964 1.00 97.56 165 GLU A CA 1
ATOM 1316 C C . GLU A 1 165 ? -14.065 8.844 12.009 1.00 97.56 165 GLU A C 1
ATOM 1318 O O . GLU A 1 165 ? -14.211 8.006 11.116 1.00 97.56 165 GLU A O 1
ATOM 1323 N N . PRO A 1 166 ? -14.963 8.917 13.015 1.00 96.69 166 PRO A N 1
ATOM 1324 C CA . PRO A 1 166 ? -16.052 7.944 13.199 1.00 96.69 166 PRO A CA 1
ATOM 1325 C C . PRO A 1 166 ? -17.101 7.971 12.070 1.00 96.69 166 PRO A C 1
ATOM 1327 O O . PRO A 1 166 ? -17.912 7.051 11.915 1.00 96.69 166 PRO A O 1
ATOM 1330 N N . ASP A 1 167 ? -17.097 9.040 11.272 1.00 96.25 167 ASP A N 1
ATOM 1331 C CA . ASP A 1 167 ? -18.014 9.252 10.156 1.00 96.25 167 ASP A CA 1
ATOM 1332 C C . ASP A 1 167 ? -17.454 8.835 8.792 1.00 96.25 167 ASP A C 1
ATOM 1334 O O . ASP A 1 167 ? -18.193 8.917 7.806 1.00 96.25 167 ASP A O 1
ATOM 1338 N N . ALA A 1 168 ? -16.203 8.367 8.719 1.00 98.19 168 ALA A N 1
ATOM 1339 C CA . ALA A 1 168 ? -15.643 7.825 7.487 1.00 98.19 168 ALA A CA 1
ATOM 1340 C C . ALA A 1 168 ? -16.351 6.522 7.068 1.00 98.19 168 ALA A C 1
ATOM 1342 O O . ALA A 1 168 ? -16.862 5.758 7.890 1.00 98.19 168 ALA A O 1
ATOM 1343 N N . ASP A 1 169 ? -16.399 6.288 5.758 1.00 97.81 169 ASP A N 1
ATOM 1344 C CA . ASP A 1 169 ? -16.914 5.055 5.163 1.00 97.81 169 ASP A CA 1
ATOM 1345 C C . ASP A 1 169 ? -15.823 3.974 5.128 1.00 97.81 169 ASP A C 1
ATOM 1347 O O . ASP A 1 169 ? -16.116 2.784 5.273 1.00 97.81 169 ASP A O 1
ATOM 1351 N N . TRP A 1 170 ? -14.567 4.401 4.952 1.00 98.44 170 TRP A N 1
ATOM 1352 C CA . TRP A 1 170 ? -13.405 3.542 4.745 1.00 98.44 170 TRP A CA 1
ATOM 1353 C C . TRP A 1 170 ? -12.183 4.032 5.522 1.00 98.44 170 TRP A C 1
ATOM 1355 O O . TRP A 1 170 ? -11.895 5.230 5.561 1.00 98.44 170 TRP A O 1
ATOM 1365 N N . TYR A 1 171 ? -11.444 3.082 6.089 1.00 98.56 171 TYR A N 1
ATOM 1366 C CA . TYR A 1 171 ? -10.283 3.302 6.947 1.00 98.56 171 TYR A CA 1
ATOM 1367 C C . TYR A 1 171 ? -9.081 2.596 6.339 1.00 98.56 171 TYR A C 1
ATOM 1369 O O . TYR A 1 171 ? -9.107 1.376 6.200 1.00 98.56 171 TYR A O 1
ATOM 1377 N N . VAL A 1 172 ? -8.060 3.353 5.944 1.00 98.44 172 VAL A N 1
ATOM 1378 C CA . VAL A 1 172 ? -6.904 2.852 5.193 1.00 98.44 172 VAL A CA 1
ATOM 1379 C C . VAL A 1 172 ? -5.653 2.947 6.057 1.00 98.44 172 VAL A C 1
ATOM 1381 O O . VAL A 1 172 ? -5.304 4.029 6.527 1.00 98.44 172 VAL A O 1
ATOM 1384 N N . MET A 1 173 ? -4.951 1.832 6.241 1.00 96.88 173 MET A N 1
ATOM 1385 C CA . MET A 1 173 ? -3.679 1.776 6.959 1.00 96.88 173 MET A CA 1
ATOM 1386 C C . MET A 1 173 ? -2.574 1.290 6.033 1.00 96.88 173 MET A C 1
ATOM 1388 O O . MET A 1 173 ? -2.748 0.293 5.333 1.00 96.88 173 MET A O 1
ATOM 1392 N N . VAL A 1 174 ? -1.442 1.989 6.050 1.00 95.38 174 VAL A N 1
ATOM 1393 C CA . VAL A 1 174 ? -0.268 1.706 5.212 1.00 95.38 174 VAL A CA 1
ATOM 1394 C C . VAL A 1 174 ? 1.029 1.978 5.969 1.00 95.38 174 VAL A C 1
ATOM 1396 O O . VAL A 1 174 ? 1.031 2.742 6.935 1.00 95.38 174 VAL A O 1
ATOM 1399 N N . ASP A 1 175 ? 2.135 1.404 5.501 1.00 93.19 175 ASP A N 1
ATOM 1400 C CA . ASP A 1 175 ? 3.486 1.760 5.952 1.00 93.19 175 ASP A CA 1
ATOM 1401 C C . ASP A 1 175 ? 4.018 3.041 5.265 1.00 93.19 175 ASP A C 1
ATOM 1403 O O . ASP A 1 175 ? 3.543 3.463 4.208 1.00 93.19 175 ASP A O 1
ATOM 1407 N N . ASP A 1 176 ? 5.032 3.669 5.869 1.00 92.12 176 ASP A N 1
ATOM 1408 C CA . ASP A 1 176 ? 5.653 4.935 5.439 1.00 92.12 176 ASP A CA 1
ATOM 1409 C C . ASP A 1 176 ? 6.477 4.868 4.135 1.00 92.12 176 ASP A C 1
ATOM 1411 O O . ASP A 1 176 ? 7.018 5.876 3.682 1.00 92.12 176 ASP A O 1
ATOM 1415 N N . ASP A 1 177 ? 6.576 3.706 3.501 1.00 90.88 177 ASP A N 1
ATOM 1416 C CA . ASP A 1 177 ? 7.195 3.478 2.189 1.00 90.88 177 ASP A CA 1
ATOM 1417 C C . ASP A 1 177 ? 6.253 2.794 1.186 1.00 90.88 177 ASP A C 1
ATOM 1419 O O . ASP A 1 177 ? 6.704 2.188 0.202 1.00 90.88 177 ASP A O 1
ATOM 1423 N N . CYS A 1 178 ? 4.950 2.953 1.422 1.00 92.69 178 CYS A N 1
ATOM 1424 C CA . CYS A 1 178 ? 3.876 2.582 0.517 1.00 92.69 178 CYS A CA 1
ATOM 1425 C C . CYS A 1 178 ? 3.416 3.779 -0.335 1.00 92.69 178 CYS A C 1
ATOM 1427 O O . CYS A 1 178 ? 3.171 4.887 0.161 1.00 92.69 178 CYS A O 1
ATOM 1429 N N . VAL A 1 179 ? 3.256 3.543 -1.635 1.00 93.19 179 VAL A N 1
ATOM 1430 C CA . VAL A 1 179 ? 2.658 4.495 -2.577 1.00 93.19 179 VAL A CA 1
ATOM 1431 C C . VAL A 1 179 ? 1.244 4.032 -2.887 1.00 93.19 179 VAL A C 1
ATOM 1433 O O . VAL A 1 179 ? 1.069 2.934 -3.411 1.00 93.19 179 VAL A O 1
ATOM 1436 N N . LEU A 1 180 ? 0.251 4.865 -2.573 1.00 94.69 180 LEU A N 1
ATOM 1437 C CA . LEU A 1 180 ? -1.148 4.640 -2.926 1.00 94.69 180 LEU A CA 1
ATOM 1438 C C . LEU A 1 180 ? -1.486 5.313 -4.256 1.00 94.69 180 LEU A C 1
ATOM 1440 O O . LEU A 1 180 ? -1.150 6.473 -4.465 1.00 94.69 180 LEU A O 1
ATOM 1444 N N . PHE A 1 181 ? -2.208 4.599 -5.115 1.00 92.19 181 PHE A N 1
ATOM 1445 C CA . PHE A 1 181 ? -2.813 5.135 -6.332 1.00 92.19 181 PHE A CA 1
ATOM 1446 C C . PHE A 1 181 ? -4.242 5.575 -6.004 1.00 92.19 181 PHE A C 1
ATOM 1448 O O . PHE A 1 181 ? -5.184 4.780 -6.081 1.00 92.19 181 PHE A O 1
ATOM 1455 N N . ILE A 1 182 ? -4.391 6.828 -5.563 1.00 92.00 182 ILE A N 1
ATOM 1456 C CA . ILE A 1 182 ? -5.608 7.321 -4.899 1.00 92.00 182 ILE A CA 1
ATOM 1457 C C . ILE A 1 182 ? -6.846 7.185 -5.776 1.00 92.00 182 ILE A C 1
ATOM 1459 O O . ILE A 1 182 ? -7.869 6.703 -5.300 1.00 92.00 182 ILE A O 1
ATOM 1463 N N . ASP A 1 183 ? -6.759 7.525 -7.056 1.00 87.50 183 ASP A N 1
ATOM 1464 C CA . ASP A 1 183 ? -7.892 7.392 -7.973 1.00 87.50 183 ASP A CA 1
ATOM 1465 C C . ASP A 1 183 ? -8.358 5.942 -8.118 1.00 87.50 183 ASP A C 1
ATOM 1467 O O . ASP A 1 183 ? -9.557 5.659 -8.094 1.00 87.50 183 ASP A O 1
ATOM 1471 N N . ASN A 1 184 ? -7.417 5.001 -8.222 1.00 90.00 184 ASN A N 1
ATOM 1472 C CA . ASN A 1 184 ? -7.739 3.582 -8.330 1.00 90.00 184 ASN A CA 1
ATOM 1473 C C . ASN A 1 184 ? -8.355 3.060 -7.027 1.00 90.00 184 ASN A C 1
ATOM 1475 O O . ASN A 1 184 ? -9.327 2.305 -7.072 1.00 90.00 184 ASN A O 1
ATOM 1479 N N . LEU A 1 185 ? -7.838 3.503 -5.875 1.00 94.25 185 LEU A N 1
ATOM 1480 C CA . LEU A 1 185 ? -8.432 3.217 -4.572 1.00 94.25 185 LEU A CA 1
ATOM 1481 C C . LEU A 1 185 ? -9.857 3.776 -4.480 1.00 94.25 185 LEU A C 1
ATOM 1483 O O . LEU A 1 185 ? -10.773 3.058 -4.096 1.00 94.25 185 LEU A O 1
ATOM 1487 N N . MET A 1 186 ? -10.078 5.030 -4.862 1.00 92.69 186 MET A N 1
ATOM 1488 C CA . MET A 1 186 ? -11.397 5.658 -4.790 1.00 92.69 186 MET A CA 1
ATOM 1489 C C . MET A 1 186 ? -12.411 4.992 -5.723 1.00 92.69 186 MET A C 1
ATOM 1491 O O . MET A 1 186 ? -13.556 4.806 -5.313 1.00 92.69 186 MET A O 1
ATOM 1495 N N . ASN A 1 187 ? -11.986 4.573 -6.920 1.00 89.56 187 ASN A N 1
ATOM 1496 C CA . ASN A 1 187 ? -12.805 3.790 -7.850 1.00 89.56 187 ASN A CA 1
ATOM 1497 C C . ASN A 1 187 ? -13.151 2.402 -7.284 1.00 89.56 187 ASN A C 1
ATOM 1499 O O . ASN A 1 187 ? -14.291 1.960 -7.369 1.00 89.56 187 ASN A O 1
ATOM 1503 N N . LEU A 1 188 ? -12.198 1.718 -6.643 1.00 91.44 188 LEU A N 1
ATOM 1504 C CA . LEU A 1 188 ? -12.475 0.461 -5.942 1.00 91.44 188 LEU A CA 1
ATOM 1505 C C . LEU A 1 188 ? -13.519 0.660 -4.829 1.00 91.44 188 LEU A C 1
ATOM 1507 O O . LEU A 1 188 ? -14.475 -0.102 -4.713 1.00 91.44 188 LEU A O 1
ATOM 1511 N N . LEU A 1 189 ? -13.349 1.691 -4.000 1.00 94.50 189 LEU A N 1
ATOM 1512 C CA . LEU A 1 189 ? -14.214 1.953 -2.844 1.00 94.50 189 LEU A CA 1
ATOM 1513 C C . LEU A 1 189 ? -15.570 2.574 -3.216 1.00 94.50 189 LEU A C 1
ATOM 1515 O O . LEU A 1 189 ? -16.493 2.611 -2.390 1.00 94.50 189 LEU A O 1
ATOM 1519 N N . SER A 1 190 ? -15.720 3.106 -4.432 1.00 91.75 190 SER A N 1
ATOM 1520 C CA . SER A 1 190 ? -17.011 3.587 -4.929 1.00 91.75 190 SER A CA 1
ATOM 1521 C C . SER A 1 190 ? -17.975 2.452 -5.242 1.00 91.75 190 SER A C 1
ATOM 1523 O O . SER A 1 190 ? -19.175 2.646 -5.073 1.00 91.75 190 SER A O 1
ATOM 1525 N N . ASP A 1 191 ? -17.463 1.278 -5.603 1.00 89.44 191 ASP A N 1
ATOM 1526 C CA . ASP A 1 191 ? -18.279 0.130 -6.013 1.00 89.44 191 ASP A CA 1
ATOM 1527 C C . ASP A 1 191 ? -18.747 -0.731 -4.831 1.00 89.44 191 ASP A C 1
ATOM 1529 O O . ASP A 1 191 ? -19.567 -1.636 -4.999 1.00 89.44 191 ASP A O 1
ATOM 1533 N N . LEU A 1 192 ? -18.248 -0.444 -3.626 1.00 93.00 192 LEU A N 1
ATOM 1534 C CA . LEU A 1 192 ? -18.458 -1.245 -2.425 1.00 93.00 192 LEU A CA 1
ATOM 1535 C C . LEU A 1 192 ? -19.348 -0.536 -1.392 1.00 93.00 192 LEU A C 1
ATOM 1537 O O . LEU A 1 192 ? -19.313 0.690 -1.238 1.00 93.00 192 LEU A O 1
ATOM 1541 N N . ASP A 1 193 ? -20.127 -1.333 -0.654 1.00 93.50 193 ASP A N 1
ATOM 1542 C CA . ASP A 1 193 ? -20.983 -0.876 0.446 1.00 93.50 193 ASP A CA 1
ATOM 1543 C C . ASP A 1 193 ? -20.188 -0.815 1.768 1.00 93.50 193 ASP A C 1
ATOM 1545 O O . ASP A 1 193 ? -19.848 -1.870 2.316 1.00 93.50 193 ASP A O 1
ATOM 1549 N N . PRO A 1 194 ? -19.918 0.376 2.337 1.00 95.19 194 PRO A N 1
ATOM 1550 C CA . PRO A 1 194 ? -19.181 0.495 3.598 1.00 95.19 194 PRO A CA 1
ATOM 1551 C C . PRO A 1 194 ? -19.955 -0.037 4.817 1.00 95.19 194 PRO A C 1
ATOM 1553 O O . PRO A 1 194 ? -19.376 -0.213 5.895 1.00 95.19 194 PRO A O 1
ATOM 1556 N N . HIS A 1 195 ? -21.259 -0.298 4.678 1.00 94.19 195 HIS A N 1
ATOM 1557 C CA . HIS A 1 195 ? -22.088 -0.900 5.721 1.00 94.19 195 HIS A CA 1
ATOM 1558 C C . HIS A 1 195 ? -22.014 -2.431 5.744 1.00 94.19 195 HIS A C 1
ATOM 1560 O O . HIS A 1 195 ? -22.529 -3.049 6.677 1.00 94.19 195 HIS A O 1
ATOM 1566 N N . GLN A 1 196 ? -21.335 -3.045 4.772 1.00 93.62 196 GLN A N 1
ATOM 1567 C CA . GLN A 1 196 ? -20.946 -4.447 4.849 1.00 93.62 196 GLN A CA 1
ATOM 1568 C C . GLN A 1 196 ? -19.572 -4.563 5.519 1.00 93.62 196 GLN A C 1
ATOM 1570 O O . GLN A 1 196 ? -18.663 -3.805 5.173 1.00 93.62 196 GLN A O 1
ATOM 1575 N N . PRO A 1 197 ? -19.373 -5.481 6.478 1.00 94.50 197 PRO A N 1
ATOM 1576 C CA . PRO A 1 197 ? -18.064 -5.702 7.084 1.00 94.50 197 PRO A CA 1
ATOM 1577 C C . PRO A 1 197 ? -17.085 -6.242 6.037 1.00 94.50 197 PRO A C 1
ATOM 1579 O O . PRO A 1 197 ? -17.283 -7.334 5.512 1.00 94.50 197 PRO A O 1
ATOM 1582 N N . MET A 1 198 ? -16.028 -5.486 5.745 1.00 95.56 198 MET A N 1
ATOM 1583 C CA . MET A 1 198 ? -14.980 -5.886 4.809 1.00 95.56 198 MET A CA 1
ATOM 1584 C C . MET A 1 198 ? -13.604 -5.544 5.373 1.00 95.56 198 MET A C 1
ATOM 1586 O O . MET A 1 198 ? -13.396 -4.439 5.879 1.00 95.56 198 MET A O 1
ATOM 1590 N N . TYR A 1 199 ? -12.674 -6.485 5.234 1.00 96.94 199 TYR A N 1
ATOM 1591 C CA . TYR A 1 199 ? -11.240 -6.278 5.399 1.00 96.94 199 TYR A CA 1
ATOM 1592 C C . TYR A 1 199 ? -10.569 -6.529 4.050 1.00 96.94 199 TYR A C 1
ATOM 1594 O O . TYR A 1 199 ? -10.496 -7.665 3.588 1.00 96.94 199 TYR A O 1
ATOM 1602 N N . ILE A 1 200 ? -10.153 -5.461 3.380 1.00 97.50 200 ILE A N 1
ATOM 1603 C CA . ILE A 1 200 ? -9.687 -5.468 1.993 1.00 97.50 200 ILE A CA 1
ATOM 1604 C C . ILE A 1 200 ? -8.178 -5.238 1.966 1.00 97.50 200 ILE A C 1
ATOM 1606 O O . ILE A 1 200 ? -7.654 -4.406 2.704 1.00 97.50 200 ILE A O 1
ATOM 1610 N N . GLY A 1 201 ? -7.480 -5.949 1.088 1.00 96.75 201 GLY A N 1
ATOM 1611 C CA . GLY A 1 201 ? -6.069 -5.703 0.809 1.00 96.75 201 GLY A CA 1
ATOM 1612 C C . GLY A 1 201 ? -5.449 -6.830 -0.001 1.00 96.75 201 GLY A C 1
ATOM 1613 O O . GLY A 1 201 ? -6.162 -7.604 -0.637 1.00 96.75 201 GLY A O 1
ATOM 1614 N N . GLY A 1 202 ? -4.125 -6.932 0.020 1.00 93.81 202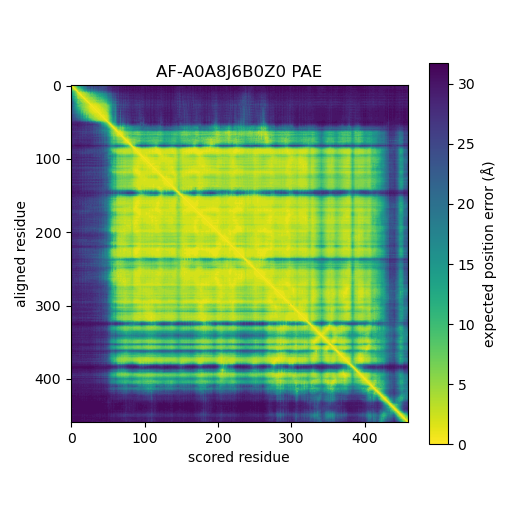 GLY A N 1
ATOM 1615 C CA . GLY A 1 202 ? -3.373 -7.937 -0.730 1.00 93.81 202 GLY A CA 1
ATOM 1616 C C . GLY A 1 202 ? -2.617 -8.889 0.186 1.00 93.81 202 GLY A C 1
ATOM 1617 O O . GLY A 1 202 ? -2.011 -8.460 1.168 1.00 93.81 202 GLY A O 1
ATOM 1618 N N . ALA A 1 203 ? -2.623 -10.178 -0.158 1.00 91.12 203 ALA A N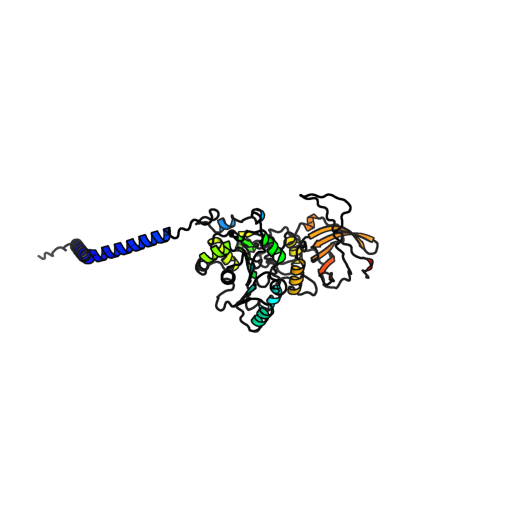 1
ATOM 1619 C CA . ALA A 1 203 ? -1.628 -11.103 0.372 1.00 91.12 203 ALA A CA 1
ATOM 1620 C C . ALA A 1 203 ? -0.258 -10.789 -0.250 1.00 91.12 203 ALA A C 1
ATOM 1622 O O . ALA A 1 203 ? -0.189 -10.282 -1.370 1.00 91.12 203 ALA A O 1
ATOM 1623 N N . SER A 1 204 ? 0.831 -11.128 0.444 1.00 90.81 204 SER A N 1
ATOM 1624 C CA . SER A 1 204 ? 2.166 -10.970 -0.133 1.00 90.81 204 SER A CA 1
ATOM 1625 C C . SER A 1 204 ? 2.331 -11.836 -1.380 1.00 90.81 204 SER A C 1
ATOM 1627 O O . SER A 1 204 ? 1.962 -13.010 -1.403 1.00 90.81 204 SER A O 1
ATOM 1629 N N . GLU A 1 205 ? 2.968 -11.292 -2.414 1.00 89.81 205 GLU A N 1
ATOM 1630 C CA . GLU A 1 205 ? 3.380 -12.085 -3.569 1.00 89.81 205 GLU A CA 1
ATOM 1631 C C . GLU A 1 205 ? 4.520 -13.063 -3.234 1.00 89.81 205 GLU A C 1
ATOM 1633 O O . GLU A 1 205 ? 4.917 -13.886 -4.064 1.00 89.81 205 GLU A O 1
ATOM 1638 N N . ASN A 1 206 ? 5.047 -12.983 -2.009 1.00 85.75 206 ASN A N 1
ATOM 1639 C CA . ASN A 1 206 ? 6.037 -13.893 -1.475 1.00 85.75 206 ASN A CA 1
ATOM 1640 C C . ASN A 1 206 ? 5.379 -15.103 -0.784 1.00 85.75 206 ASN A C 1
ATOM 1642 O O . ASN A 1 206 ? 4.803 -14.993 0.299 1.00 85.75 206 ASN A O 1
ATOM 1646 N N . THR A 1 207 ? 5.525 -16.294 -1.362 1.00 84.25 207 THR A N 1
ATOM 1647 C CA . THR A 1 207 ? 4.945 -17.546 -0.850 1.00 84.25 207 THR A CA 1
ATOM 1648 C C . THR A 1 207 ? 5.482 -17.947 0.523 1.00 84.25 207 THR A C 1
ATOM 1650 O O . THR A 1 207 ? 4.761 -18.582 1.289 1.00 84.25 207 THR A O 1
ATOM 1653 N N . ILE A 1 208 ? 6.712 -17.558 0.885 1.00 83.62 208 ILE A N 1
ATOM 1654 C CA . ILE A 1 208 ? 7.245 -17.792 2.239 1.00 83.62 208 ILE A CA 1
ATOM 1655 C C . ILE A 1 208 ? 6.555 -16.872 3.247 1.00 83.62 208 ILE A C 1
ATOM 1657 O O . ILE A 1 208 ? 6.269 -17.309 4.360 1.00 83.62 208 ILE A O 1
ATOM 1661 N N . ALA A 1 209 ? 6.283 -15.620 2.873 1.00 85.00 209 ALA A N 1
ATOM 1662 C CA . ALA A 1 209 ? 5.556 -14.687 3.726 1.00 85.00 209 ALA A CA 1
ATOM 1663 C C . ALA A 1 209 ? 4.117 -15.174 3.952 1.00 85.00 209 ALA A C 1
ATOM 1665 O O . ALA A 1 209 ? 3.695 -15.326 5.097 1.00 85.00 209 ALA A O 1
ATOM 1666 N N . VAL A 1 210 ? 3.410 -15.541 2.877 1.00 87.06 210 VAL A N 1
ATOM 1667 C CA . VAL A 1 210 ? 2.057 -16.121 2.959 1.00 87.06 210 VAL A CA 1
ATOM 1668 C C . VAL A 1 210 ? 2.053 -17.429 3.748 1.00 87.06 210 VAL A C 1
ATOM 1670 O O . VAL A 1 210 ? 1.176 -17.645 4.574 1.00 87.06 210 VAL A O 1
ATOM 1673 N N . GLY A 1 211 ? 3.052 -18.296 3.569 1.00 85.12 211 GLY A N 1
ATOM 1674 C CA . GLY A 1 211 ? 3.160 -19.538 4.339 1.00 85.12 211 GLY A CA 1
ATOM 1675 C C . GLY A 1 211 ? 3.406 -19.330 5.839 1.00 85.12 211 GLY A C 1
ATOM 1676 O O . GLY A 1 211 ? 3.130 -20.234 6.622 1.00 85.12 211 GLY A O 1
ATOM 1677 N N . ARG A 1 212 ? 3.929 -18.165 6.247 1.00 83.19 212 ARG A N 1
ATOM 1678 C CA . ARG A 1 212 ? 4.204 -17.826 7.654 1.00 83.19 212 ARG A CA 1
ATOM 1679 C C . ARG A 1 212 ? 3.059 -17.087 8.329 1.00 83.19 212 ARG A C 1
ATOM 1681 O O . ARG A 1 212 ? 2.745 -17.415 9.462 1.00 83.19 212 ARG A O 1
ATOM 1688 N N . HIS A 1 213 ? 2.483 -16.106 7.642 1.00 84.62 213 HIS A N 1
ATOM 1689 C CA . HIS A 1 213 ? 1.503 -15.177 8.216 1.00 84.62 213 HIS A CA 1
ATOM 1690 C C . HIS A 1 213 ? 0.070 -15.462 7.733 1.00 84.62 213 HIS A C 1
ATOM 1692 O O . HIS A 1 213 ? -0.909 -14.984 8.303 1.00 84.62 213 HIS A O 1
ATOM 1698 N N . GLY A 1 214 ? -0.066 -16.293 6.698 1.00 87.00 214 GLY A N 1
ATOM 1699 C CA . GLY A 1 214 ? -1.340 -16.660 6.107 1.00 87.00 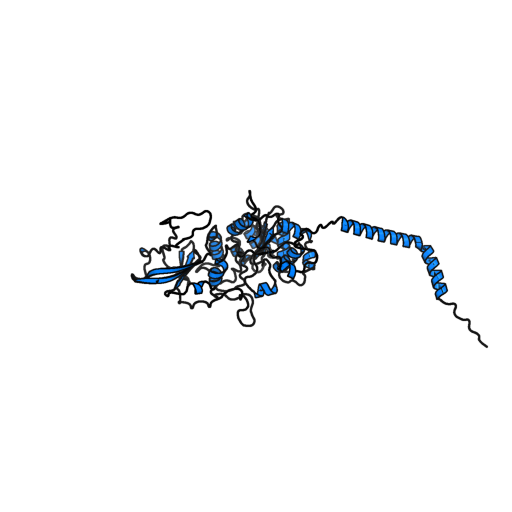214 GLY A CA 1
ATOM 1700 C C . GLY A 1 214 ? -1.851 -15.676 5.057 1.00 87.00 214 GLY A C 1
ATOM 1701 O O . GLY A 1 214 ? -1.139 -14.784 4.594 1.00 87.00 214 GLY A O 1
ATOM 1702 N N . TRP A 1 215 ? -3.108 -15.872 4.658 1.00 88.69 215 TRP A N 1
ATOM 1703 C CA . TRP A 1 215 ? -3.811 -14.989 3.726 1.00 88.69 215 TRP A CA 1
ATOM 1704 C C . TRP A 1 215 ? -4.489 -13.861 4.500 1.00 88.69 215 TRP A C 1
ATOM 1706 O O . TRP A 1 215 ? -5.508 -14.076 5.153 1.00 88.69 215 TRP A O 1
ATOM 1716 N N . MET A 1 216 ? -3.899 -12.673 4.426 1.00 92.44 216 MET A N 1
ATOM 1717 C CA . MET A 1 216 ? -4.348 -11.452 5.096 1.00 92.44 216 MET A CA 1
ATOM 1718 C C . MET A 1 216 ? -4.000 -10.230 4.242 1.00 92.44 216 MET A C 1
ATOM 1720 O O . MET A 1 216 ? -3.245 -10.367 3.277 1.00 92.44 216 MET A O 1
ATOM 1724 N N . ALA A 1 217 ? -4.502 -9.044 4.600 1.00 95.38 217 ALA A N 1
ATOM 1725 C CA . ALA A 1 217 ? -3.964 -7.808 4.039 1.00 95.38 217 ALA A CA 1
ATOM 1726 C C . ALA A 1 217 ? -2.623 -7.517 4.720 1.00 95.38 217 ALA A C 1
ATOM 1728 O O . ALA A 1 217 ? -2.586 -7.182 5.905 1.00 95.38 217 ALA A O 1
ATOM 1729 N N . PHE A 1 218 ? -1.528 -7.672 3.981 1.00 93.62 218 PHE A N 1
ATOM 1730 C CA . PHE A 1 218 ? -0.206 -7.323 4.488 1.00 93.62 218 PHE A CA 1
ATOM 1731 C C . PHE A 1 218 ? -0.087 -5.799 4.594 1.00 93.62 218 PHE A C 1
ATOM 1733 O O . PHE A 1 218 ? -0.445 -5.070 3.667 1.00 93.62 218 PHE A O 1
ATOM 1740 N N . GLY A 1 219 ? 0.403 -5.315 5.737 1.00 86.25 219 GLY A N 1
ATOM 1741 C CA . GLY A 1 219 ? 0.337 -3.898 6.101 1.00 86.25 219 GLY A CA 1
ATOM 1742 C C . GLY A 1 219 ? 1.116 -2.976 5.164 1.00 86.25 219 GLY A C 1
ATOM 1743 O O . GLY A 1 219 ? 0.650 -1.876 4.870 1.00 86.25 219 GLY A O 1
ATOM 1744 N N . GLY A 1 220 ? 2.244 -3.450 4.626 1.00 87.38 220 GLY A N 1
ATOM 1745 C CA . GLY A 1 220 ? 3.067 -2.695 3.675 1.00 87.38 220 GLY A CA 1
ATOM 1746 C C . GLY A 1 220 ? 2.363 -2.467 2.337 1.00 87.38 220 GLY A C 1
ATOM 1747 O O . GLY A 1 220 ? 2.394 -1.368 1.789 1.00 87.38 220 GLY A O 1
ATOM 1748 N N . GLY A 1 221 ? 1.646 -3.478 1.847 1.00 90.38 221 GLY A N 1
ATOM 1749 C CA . GLY A 1 221 ? 0.756 -3.395 0.697 1.00 90.38 221 GLY A CA 1
ATOM 1750 C C . GLY A 1 221 ? -0.500 -2.589 1.007 1.00 90.38 221 GLY A C 1
ATOM 1751 O O . GLY A 1 221 ? -1.140 -2.106 0.090 1.00 90.38 221 GLY A O 1
ATOM 1752 N N . GLY A 1 222 ? -0.837 -2.375 2.273 1.00 95.75 222 GLY A N 1
ATOM 1753 C CA . GLY A 1 222 ? -1.984 -1.590 2.699 1.00 95.75 222 GLY A CA 1
ATOM 1754 C C . GLY A 1 222 ? -3.212 -2.438 3.011 1.00 95.75 222 GLY A C 1
ATOM 1755 O O . GLY A 1 222 ? -3.507 -3.444 2.361 1.00 95.75 222 GLY A O 1
ATOM 1756 N N . ALA A 1 223 ? -3.944 -1.991 4.024 1.00 97.62 223 ALA A N 1
ATOM 1757 C CA . ALA A 1 223 ? -5.161 -2.610 4.519 1.00 97.62 223 ALA A CA 1
ATOM 1758 C C . ALA A 1 223 ? -6.295 -1.586 4.560 1.00 97.62 223 ALA A C 1
ATOM 1760 O O . ALA A 1 223 ? -6.095 -0.454 4.997 1.00 97.62 223 ALA A O 1
ATOM 1761 N N . VAL A 1 224 ? -7.495 -1.993 4.149 1.00 98.44 224 VAL A N 1
ATOM 1762 C CA . VAL A 1 224 ? -8.699 -1.162 4.203 1.00 98.44 224 VAL A CA 1
ATOM 1763 C C . VAL A 1 224 ? -9.781 -1.871 5.007 1.00 98.44 224 VAL A C 1
ATOM 1765 O O . VAL A 1 224 ? -10.112 -3.021 4.724 1.00 98.44 224 VAL A O 1
ATOM 1768 N N . LEU A 1 225 ? -10.367 -1.190 5.989 1.00 98.50 225 LEU A N 1
ATOM 1769 C CA . LEU A 1 225 ? -11.568 -1.654 6.680 1.00 98.50 225 LEU A CA 1
ATOM 1770 C C . LEU A 1 225 ? -12.758 -0.769 6.336 1.00 98.50 225 LEU A C 1
ATOM 1772 O O . LEU A 1 225 ? -12.648 0.457 6.277 1.00 98.50 225 LEU A O 1
ATOM 1776 N N . SER A 1 226 ? -13.911 -1.397 6.134 1.00 98.19 226 SER A N 1
ATOM 1777 C CA . SER A 1 226 ? -15.177 -0.678 6.017 1.00 98.19 226 SER A CA 1
ATOM 1778 C C . SER A 1 226 ? -15.642 -0.132 7.369 1.00 98.19 226 SER A C 1
ATOM 1780 O O . SER A 1 226 ? -15.243 -0.616 8.434 1.00 98.19 226 SER A O 1
ATOM 1782 N N . LYS A 1 227 ? -16.562 0.833 7.346 1.00 97.75 227 LYS A N 1
ATOM 1783 C CA . LYS A 1 227 ? -17.221 1.349 8.552 1.00 97.75 227 LYS A CA 1
ATOM 1784 C C . LYS A 1 227 ? -17.830 0.244 9.414 1.00 97.75 227 LYS A C 1
ATOM 1786 O O . LYS A 1 227 ? -17.624 0.226 10.627 1.00 97.75 227 LYS A O 1
ATOM 1791 N N . ALA A 1 228 ? -18.544 -0.701 8.807 1.00 96.69 228 ALA A N 1
ATOM 1792 C CA . ALA A 1 228 ? -19.123 -1.825 9.542 1.00 96.69 228 ALA A CA 1
ATOM 1793 C C . ALA A 1 228 ? -18.057 -2.760 10.139 1.00 96.69 228 ALA A C 1
ATOM 1795 O O . ALA A 1 228 ? -18.251 -3.290 11.236 1.00 96.69 228 ALA A O 1
ATOM 1796 N N . ALA A 1 229 ? -16.920 -2.942 9.461 1.00 97.25 229 ALA A N 1
ATOM 1797 C CA . ALA A 1 229 ? -15.806 -3.709 10.005 1.00 97.25 229 ALA A CA 1
ATOM 1798 C C . ALA A 1 229 ? -15.183 -3.016 11.225 1.00 97.25 229 ALA A C 1
ATOM 1800 O O . ALA A 1 229 ? -14.989 -3.659 12.256 1.00 97.25 229 ALA A O 1
ATOM 1801 N N . MET A 1 230 ? -14.964 -1.701 11.155 1.00 97.50 230 MET A N 1
ATOM 1802 C CA . MET A 1 230 ? -14.451 -0.921 12.285 1.00 97.50 230 MET A CA 1
ATOM 1803 C C . MET A 1 230 ? -15.401 -0.917 13.484 1.00 97.50 230 MET A C 1
ATOM 1805 O O . MET A 1 230 ? -14.959 -1.059 14.623 1.00 97.50 230 MET A O 1
ATOM 1809 N N . GLN A 1 231 ? -16.714 -0.852 13.246 1.00 95.69 231 GLN A N 1
ATOM 1810 C CA . GLN A 1 231 ? -17.715 -0.989 14.304 1.00 95.69 231 GLN A CA 1
ATOM 1811 C C . GLN A 1 231 ? -17.599 -2.331 15.033 1.00 95.69 231 GLN A C 1
ATOM 1813 O O . GLN A 1 231 ? -17.626 -2.343 16.263 1.00 95.69 231 GLN A O 1
ATOM 1818 N N . ARG A 1 232 ? -17.434 -3.447 14.306 1.00 94.31 232 ARG A N 1
ATOM 1819 C CA . ARG A 1 232 ? -17.226 -4.773 14.915 1.00 94.31 232 ARG A CA 1
ATOM 1820 C C . ARG A 1 232 ? -15.900 -4.835 15.672 1.00 94.31 232 ARG A C 1
ATOM 1822 O O . ARG A 1 232 ? -15.880 -5.260 16.823 1.00 94.31 232 ARG A O 1
ATOM 1829 N N . LEU A 1 233 ? -14.818 -4.353 15.062 1.00 93.62 233 LEU A N 1
ATOM 1830 C CA . LEU A 1 233 ? -13.482 -4.362 15.660 1.00 93.62 233 LEU A CA 1
ATOM 1831 C C . LEU A 1 233 ? -13.432 -3.562 16.972 1.00 93.62 233 LEU A C 1
ATOM 1833 O O . LEU A 1 233 ? -12.921 -4.051 17.975 1.00 93.62 233 LEU A O 1
ATOM 1837 N N . SER A 1 234 ? -14.041 -2.371 17.002 1.00 91.81 234 SER A N 1
ATOM 1838 C CA . SER A 1 234 ? -14.078 -1.506 18.192 1.00 91.81 234 SER A CA 1
ATOM 1839 C C . SER A 1 234 ? -14.812 -2.118 19.395 1.00 91.81 234 SER A C 1
ATOM 1841 O O . SER A 1 234 ? -14.590 -1.696 20.529 1.00 91.81 234 SER A O 1
ATOM 1843 N N . GLN A 1 235 ? -15.670 -3.122 19.176 1.00 90.06 235 GLN A N 1
ATOM 1844 C CA . GLN A 1 235 ? -16.440 -3.780 20.236 1.00 90.06 235 GLN A CA 1
ATOM 1845 C C . GLN A 1 235 ? -15.650 -4.865 20.972 1.00 90.06 235 GLN A C 1
ATOM 1847 O O . GLN A 1 235 ? -16.061 -5.254 22.063 1.00 90.06 235 GLN A O 1
ATOM 1852 N N . LEU A 1 236 ? -14.533 -5.347 20.412 1.00 83.50 236 LEU A N 1
ATOM 1853 C CA . LEU A 1 236 ? -13.718 -6.388 21.046 1.00 83.50 236 LEU A CA 1
ATOM 1854 C C . LEU A 1 236 ? -12.972 -5.905 22.292 1.00 83.50 236 LEU A C 1
ATOM 1856 O O . LEU A 1 236 ? -12.538 -6.733 23.078 1.00 83.50 236 LEU A O 1
ATOM 1860 N N . GLY A 1 237 ? -12.817 -4.592 22.473 1.00 72.44 237 GLY A N 1
ATOM 1861 C CA . GLY A 1 237 ? -11.927 -4.018 23.477 1.00 72.44 237 GLY A CA 1
ATOM 1862 C C . GLY A 1 237 ? -10.485 -3.914 22.946 1.00 72.44 237 GLY A C 1
ATOM 1863 O O . GLY A 1 237 ? -9.917 -4.905 22.485 1.00 72.44 237 GLY A O 1
ATOM 1864 N N . PRO A 1 238 ? -9.842 -2.730 23.001 1.00 70.06 238 PRO A N 1
ATOM 1865 C CA . PRO A 1 238 ? -8.525 -2.508 22.393 1.00 70.06 238 PRO A CA 1
ATOM 1866 C C . PRO A 1 238 ? -7.421 -3.404 22.974 1.00 70.06 238 PRO A C 1
ATOM 1868 O O . PRO A 1 238 ? -6.484 -3.764 22.270 1.00 70.06 238 PRO A O 1
ATOM 1871 N N . MET A 1 239 ? -7.514 -3.785 24.248 1.00 76.19 239 MET A N 1
ATOM 1872 C CA . MET A 1 239 ? -6.506 -4.640 24.880 1.00 76.19 239 MET A CA 1
ATOM 1873 C C . MET A 1 239 ? -6.849 -6.125 24.835 1.00 76.19 239 MET A C 1
ATOM 1875 O O . MET A 1 239 ? -5.926 -6.934 24.832 1.00 76.19 239 MET A O 1
ATOM 1879 N N . ASP A 1 240 ? -8.130 -6.482 24.776 1.00 79.94 240 ASP A N 1
ATOM 1880 C CA . ASP A 1 240 ? -8.565 -7.871 24.930 1.00 79.94 240 ASP A CA 1
ATOM 1881 C C . ASP A 1 240 ? -8.076 -8.719 23.750 1.00 79.94 240 ASP A C 1
ATOM 1883 O O . ASP A 1 240 ? -7.343 -9.683 23.959 1.00 79.94 240 ASP A O 1
ATOM 1887 N N . CYS A 1 241 ? -8.307 -8.266 22.512 1.00 83.31 241 CYS A N 1
ATOM 1888 C CA . CYS A 1 241 ? -7.772 -8.966 21.343 1.00 83.31 241 CYS A CA 1
ATOM 1889 C C . CYS A 1 241 ? -6.232 -9.068 21.363 1.00 83.31 241 CYS A C 1
ATOM 1891 O O . CYS A 1 241 ? -5.637 -10.105 21.073 1.00 83.31 241 CYS A O 1
ATOM 1893 N N . MET A 1 242 ? -5.548 -7.986 21.739 1.00 79.69 242 MET A N 1
ATOM 1894 C CA . MET A 1 242 ? -4.084 -7.958 21.756 1.00 79.69 242 MET A CA 1
ATOM 1895 C C . MET A 1 242 ? -3.479 -8.947 22.758 1.00 79.69 242 MET A C 1
ATOM 1897 O O . MET A 1 242 ? -2.368 -9.442 22.535 1.00 79.69 242 MET A O 1
ATOM 1901 N N . LEU A 1 243 ? -4.178 -9.198 23.867 1.00 83.44 243 LEU A N 1
ATOM 1902 C CA .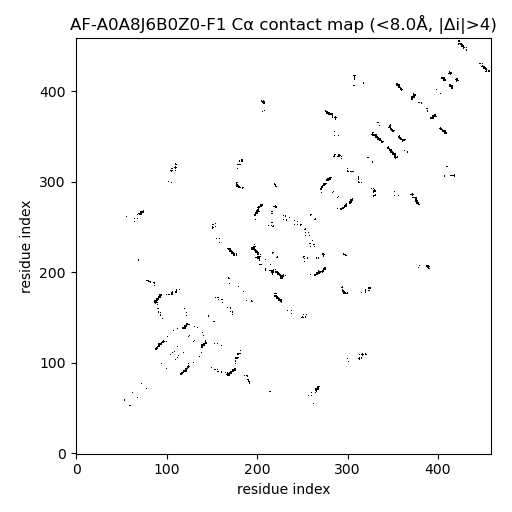 LEU A 1 243 ? -3.776 -10.157 24.891 1.00 83.44 243 LEU A CA 1
ATOM 1903 C C . LEU A 1 243 ? -4.021 -11.608 24.459 1.00 83.44 243 LEU A C 1
ATOM 1905 O O . LEU A 1 243 ? -3.254 -12.483 24.862 1.00 83.44 243 LEU A O 1
ATOM 1909 N N . ASP A 1 244 ? -5.018 -11.849 23.612 1.00 83.44 244 ASP A N 1
ATOM 1910 C CA . ASP A 1 244 ? -5.315 -13.183 23.086 1.00 83.44 244 ASP A CA 1
ATOM 1911 C C . ASP A 1 244 ? -4.293 -13.643 22.030 1.00 83.44 244 ASP A C 1
ATOM 1913 O O . ASP A 1 244 ? -4.032 -14.839 21.911 1.00 83.44 244 ASP A O 1
ATOM 1917 N N . HIS A 1 245 ? -3.624 -12.702 21.348 1.00 85.00 245 HIS A N 1
ATOM 1918 C CA . HIS A 1 245 ? -2.631 -12.980 20.292 1.00 85.00 245 HIS A CA 1
ATOM 1919 C C . HIS A 1 245 ? -1.211 -12.534 20.657 1.00 85.00 245 HIS A C 1
ATOM 1921 O O . HIS A 1 245 ? -0.491 -11.955 19.835 1.00 85.00 245 HIS A O 1
ATOM 1927 N N . LEU A 1 246 ? -0.780 -12.724 21.909 1.00 80.88 246 LEU A N 1
ATOM 1928 C CA . LEU A 1 246 ? 0.553 -12.300 22.378 1.00 80.88 246 LEU A CA 1
ATOM 1929 C C . LEU A 1 246 ? 1.722 -13.007 21.674 1.00 80.88 246 LEU A C 1
ATOM 1931 O O . LEU A 1 246 ? 2.816 -12.442 21.618 1.00 80.88 246 LEU A O 1
ATOM 1935 N N . ASP A 1 247 ? 1.497 -14.210 21.155 1.00 81.44 247 ASP A N 1
ATOM 1936 C CA . ASP A 1 247 ? 2.456 -15.034 20.415 1.00 81.44 247 ASP A CA 1
ATOM 1937 C C . ASP A 1 247 ? 2.699 -14.545 18.979 1.00 81.44 247 ASP A C 1
ATOM 1939 O O . ASP A 1 247 ? 3.761 -14.804 18.409 1.00 81.44 247 ASP A O 1
ATOM 1943 N N . VAL A 1 248 ? 1.765 -13.773 18.421 1.00 82.69 248 VAL A N 1
ATOM 1944 C CA . VAL A 1 248 ? 1.896 -13.160 17.096 1.00 82.69 248 VAL A CA 1
ATOM 1945 C C . VAL A 1 248 ? 2.910 -12.016 17.130 1.00 82.69 248 VAL A C 1
ATOM 1947 O O . VAL A 1 248 ? 2.876 -11.163 18.021 1.00 82.69 248 VAL A O 1
ATOM 1950 N N . PHE A 1 249 ? 3.812 -11.957 16.150 1.00 77.88 249 PHE A N 1
ATOM 1951 C CA . PHE A 1 249 ? 4.850 -10.922 16.089 1.00 77.88 249 PHE A CA 1
ATOM 1952 C C . PHE A 1 249 ? 4.539 -9.793 15.095 1.00 77.88 249 PHE A C 1
ATOM 1954 O O . PHE A 1 249 ? 4.895 -8.651 15.368 1.00 77.88 249 PHE A O 1
ATOM 1961 N N . GLY A 1 250 ? 3.901 -10.061 13.950 1.00 82.88 250 GLY A N 1
ATOM 1962 C CA . GLY A 1 250 ? 3.569 -9.023 12.962 1.00 82.88 250 GLY A CA 1
ATOM 1963 C C . GLY A 1 250 ? 2.499 -8.051 13.470 1.00 82.88 250 GLY A C 1
ATOM 1964 O O . GLY A 1 250 ? 1.563 -8.465 14.145 1.00 82.88 250 GLY A O 1
ATOM 1965 N N . GLY A 1 251 ? 2.626 -6.753 13.174 1.00 85.00 251 GLY A N 1
ATOM 1966 C CA . GLY A 1 251 ? 1.615 -5.766 13.584 1.00 85.00 251 GLY A CA 1
ATOM 1967 C C . GLY A 1 251 ? 0.342 -5.843 12.744 1.00 85.00 251 GLY A C 1
ATOM 1968 O O . GLY A 1 251 ? -0.764 -5.805 13.278 1.00 85.00 251 GLY A O 1
ATOM 1969 N N . ASP A 1 252 ? 0.516 -5.994 11.439 1.00 90.31 252 ASP A N 1
ATOM 1970 C CA . ASP A 1 252 ? -0.526 -6.321 10.470 1.00 90.31 252 ASP A CA 1
ATOM 1971 C C . ASP A 1 252 ? -1.100 -7.727 10.697 1.00 90.31 252 ASP A C 1
ATOM 1973 O O . ASP A 1 252 ? -2.314 -7.907 10.661 1.00 90.31 252 ASP A O 1
ATOM 1977 N N . GLU A 1 253 ? -0.255 -8.699 11.047 1.00 89.81 253 GLU A N 1
ATOM 1978 C CA . GLU A 1 253 ? -0.691 -10.041 11.449 1.00 89.81 253 GLU A CA 1
ATOM 1979 C C . GLU A 1 253 ? -1.607 -9.993 12.679 1.00 89.81 253 GLU A C 1
ATOM 1981 O O . GLU A 1 253 ? -2.676 -10.600 12.681 1.00 89.81 253 GLU A O 1
ATOM 1986 N N . LYS A 1 254 ? -1.259 -9.199 13.701 1.00 89.00 254 LYS A N 1
ATOM 1987 C CA . LYS A 1 254 ? -2.143 -8.969 14.855 1.00 89.00 254 LYS A CA 1
ATOM 1988 C C . LYS A 1 254 ? -3.461 -8.320 14.459 1.00 89.00 254 LYS A C 1
ATOM 1990 O O . LYS A 1 254 ? -4.502 -8.742 14.953 1.00 89.00 254 LYS A O 1
ATOM 1995 N N . LEU A 1 255 ? -3.432 -7.319 13.577 1.00 91.88 255 LEU A N 1
ATOM 1996 C CA . LEU A 1 255 ? -4.665 -6.728 13.062 1.00 91.88 255 LEU A CA 1
ATOM 1997 C C . LEU A 1 255 ? -5.526 -7.798 12.376 1.00 91.88 255 LEU A C 1
ATOM 1999 O O . LEU A 1 255 ? -6.711 -7.876 12.680 1.00 91.88 255 LEU A O 1
ATOM 2003 N N . SER A 1 256 ? -4.944 -8.646 11.522 1.00 92.25 256 SER A N 1
ATOM 2004 C CA . SER A 1 256 ? -5.658 -9.746 10.858 1.00 92.25 256 SER A CA 1
ATOM 2005 C C . SER A 1 256 ? -6.329 -10.688 11.864 1.00 92.25 256 SER A C 1
ATOM 2007 O O . SER A 1 256 ? -7.502 -11.029 11.703 1.00 92.25 256 SER A O 1
ATOM 2009 N N . MET A 1 257 ? -5.629 -11.051 12.944 1.00 89.69 257 MET A N 1
ATOM 2010 C CA . MET A 1 257 ? -6.202 -11.879 14.010 1.00 89.69 257 MET A CA 1
ATOM 2011 C C . MET A 1 257 ? -7.369 -11.183 14.725 1.00 89.69 257 MET A C 1
ATOM 2013 O O . MET A 1 257 ? -8.413 -11.796 14.935 1.00 89.69 257 MET A O 1
ATOM 2017 N N . CYS A 1 258 ? -7.255 -9.886 15.021 1.00 91.38 258 CYS A N 1
ATOM 2018 C CA . CYS A 1 258 ? -8.350 -9.133 15.638 1.00 91.38 258 CYS A CA 1
ATOM 2019 C C . CYS A 1 258 ? -9.549 -8.931 14.711 1.00 91.38 258 CYS A C 1
ATOM 2021 O O . CYS A 1 258 ? -10.696 -8.969 15.149 1.00 91.38 258 CYS A O 1
ATOM 2023 N N . VAL A 1 259 ? -9.305 -8.747 13.417 1.00 92.81 259 VAL A N 1
ATOM 2024 C CA . VAL A 1 259 ? -10.350 -8.699 12.389 1.00 92.81 259 VAL A CA 1
ATOM 2025 C C . VAL A 1 259 ? -11.083 -10.040 12.304 1.00 92.81 259 VAL A C 1
ATOM 2027 O O . VAL A 1 259 ? -12.314 -10.070 12.214 1.00 92.81 259 VAL A O 1
ATOM 2030 N N . PHE A 1 260 ? -10.346 -11.146 12.407 1.00 90.25 260 PHE A N 1
ATOM 2031 C CA . PHE A 1 260 ? -10.922 -12.482 12.494 1.00 90.25 260 PHE A CA 1
ATOM 2032 C C . PHE A 1 260 ? -11.793 -12.660 13.748 1.00 90.25 260 PHE A C 1
ATOM 2034 O O . PHE A 1 260 ? -12.931 -13.129 13.636 1.00 90.25 260 PHE A O 1
ATOM 2041 N N . ASP A 1 261 ? -11.317 -12.243 14.922 1.00 89.44 261 ASP A N 1
ATOM 2042 C CA . ASP A 1 261 ? -12.101 -12.299 16.163 1.00 89.44 261 ASP A CA 1
ATOM 2043 C C . ASP A 1 261 ? -13.363 -11.433 16.082 1.00 89.44 261 ASP A C 1
ATOM 2045 O O . ASP A 1 261 ? -14.426 -11.823 16.574 1.00 89.44 261 ASP A O 1
ATOM 2049 N N . ALA A 1 262 ? -13.273 -10.307 15.366 1.00 90.75 262 ALA A N 1
ATOM 2050 C CA . ALA A 1 262 ? -14.384 -9.409 15.065 1.00 90.75 262 ALA A CA 1
ATOM 2051 C C . ALA A 1 262 ? -15.343 -9.974 14.003 1.00 90.75 262 ALA A C 1
ATOM 2053 O O . ALA A 1 262 ? -16.350 -9.337 13.685 1.00 90.75 262 ALA A O 1
ATOM 2054 N N . ARG A 1 263 ? -15.063 -11.168 13.460 1.00 88.88 263 ARG A N 1
ATOM 2055 C CA . ARG A 1 263 ? -15.870 -11.855 12.440 1.00 88.88 263 ARG A CA 1
ATOM 2056 C C . ARG A 1 263 ? -16.044 -11.007 11.181 1.00 88.88 263 ARG A C 1
ATOM 2058 O O . ARG A 1 263 ? -17.151 -10.871 10.661 1.00 88.88 263 ARG A O 1
ATOM 2065 N N . VAL A 1 264 ? -14.963 -10.387 10.720 1.00 91.44 264 VAL A N 1
ATOM 2066 C CA . VAL A 1 264 ? -14.937 -9.607 9.478 1.00 91.44 264 VAL A CA 1
ATOM 2067 C C . VAL A 1 264 ? -14.220 -10.424 8.398 1.00 91.44 264 VAL A C 1
ATOM 2069 O O . VAL A 1 264 ? -13.090 -10.834 8.634 1.00 91.44 264 VAL A O 1
ATOM 2072 N N . PRO A 1 265 ? -14.828 -10.666 7.222 1.00 90.50 265 PRO A N 1
ATOM 2073 C CA . PRO A 1 265 ? -14.202 -11.433 6.147 1.00 90.50 265 PRO A CA 1
ATOM 2074 C C . PRO A 1 265 ? -13.033 -10.695 5.484 1.00 90.50 265 PRO A C 1
ATOM 2076 O O . PRO A 1 265 ? -13.126 -9.503 5.172 1.00 90.50 265 PRO A O 1
ATOM 2079 N N . PHE A 1 266 ? -11.980 -11.446 5.152 1.00 93.06 266 PHE A N 1
ATOM 2080 C CA . PHE A 1 266 ? -10.911 -10.975 4.274 1.00 93.06 266 PHE A CA 1
ATOM 2081 C C . PHE A 1 266 ? -11.337 -11.020 2.797 1.00 93.06 266 PHE A C 1
ATOM 2083 O O . PHE A 1 266 ? -11.826 -12.036 2.296 1.00 93.06 266 PHE A O 1
ATOM 2090 N N . THR A 1 267 ? -11.121 -9.906 2.099 1.00 93.19 267 THR A N 1
ATOM 2091 C CA . THR A 1 267 ? -11.436 -9.680 0.684 1.00 93.19 267 THR A CA 1
ATOM 2092 C C . THR A 1 267 ? -10.150 -9.313 -0.067 1.00 93.19 267 THR A C 1
ATOM 2094 O O . THR A 1 267 ? -9.756 -8.143 -0.082 1.00 93.19 267 THR A O 1
ATOM 2097 N N . PRO A 1 268 ? -9.455 -10.282 -0.686 1.00 92.88 268 PRO A N 1
ATOM 2098 C CA . PRO A 1 268 ? -8.225 -10.016 -1.408 1.00 92.88 268 PRO A CA 1
ATOM 2099 C C . PRO A 1 268 ? -8.502 -9.256 -2.705 1.00 92.88 268 PRO A C 1
ATOM 2101 O O . PRO A 1 268 ? -9.349 -9.649 -3.512 1.00 92.88 268 PRO A O 1
ATOM 2104 N N . VAL A 1 269 ? -7.725 -8.202 -2.936 1.00 93.50 269 VAL A N 1
ATOM 2105 C CA . VAL A 1 269 ? -7.734 -7.409 -4.165 1.00 93.50 269 VAL A CA 1
ATOM 2106 C C . VAL A 1 269 ? -6.323 -7.399 -4.744 1.00 93.50 269 VAL A C 1
ATOM 2108 O O . VAL A 1 269 ? -5.375 -6.962 -4.100 1.00 93.50 269 VAL A O 1
ATOM 2111 N N . ALA A 1 270 ? -6.189 -7.879 -5.983 1.00 90.06 270 ALA A N 1
ATOM 2112 C CA . ALA A 1 270 ? -4.895 -8.117 -6.629 1.00 90.06 270 ALA A CA 1
ATOM 2113 C C . ALA A 1 270 ? -4.030 -6.858 -6.816 1.00 90.06 270 ALA A C 1
ATOM 2115 O O . ALA A 1 270 ? -2.824 -6.981 -6.980 1.00 90.06 270 ALA A O 1
ATOM 2116 N N . GLY A 1 271 ? -4.635 -5.666 -6.798 1.00 92.19 271 GLY A N 1
ATOM 2117 C CA . GLY A 1 271 ? -3.926 -4.397 -6.960 1.00 92.19 271 GLY A CA 1
ATOM 2118 C C . GLY A 1 271 ? -3.167 -3.911 -5.723 1.00 92.19 271 GLY A C 1
ATOM 2119 O O . GLY A 1 271 ? -2.481 -2.896 -5.815 1.00 92.19 271 GLY A O 1
ATOM 2120 N N . PHE A 1 272 ? -3.300 -4.575 -4.573 1.00 95.75 272 PHE A N 1
ATOM 2121 C CA . PHE A 1 272 ? -2.513 -4.246 -3.386 1.00 95.75 272 PHE A CA 1
ATOM 2122 C C . PHE A 1 272 ? -1.207 -5.041 -3.405 1.00 95.75 272 PHE A C 1
ATOM 2124 O O . PHE A 1 272 ? -1.226 -6.251 -3.175 1.00 95.75 272 PHE A O 1
ATOM 2131 N N . HIS A 1 273 ? -0.084 -4.370 -3.673 1.00 94.19 273 HIS A N 1
ATOM 2132 C CA . HIS A 1 273 ? 1.202 -5.040 -3.860 1.00 94.19 273 HIS A CA 1
ATOM 2133 C C . HIS A 1 273 ? 2.130 -4.859 -2.655 1.00 94.19 273 HIS A C 1
ATOM 2135 O O . HIS A 1 273 ? 2.708 -3.789 -2.452 1.00 94.19 273 HIS A O 1
ATOM 2141 N N . GLN A 1 274 ? 2.318 -5.933 -1.879 1.00 92.56 274 GLN A N 1
ATOM 2142 C CA . GLN A 1 274 ? 3.235 -5.967 -0.732 1.00 92.56 274 GLN A CA 1
ATOM 2143 C C . GLN A 1 274 ? 4.698 -5.934 -1.178 1.00 92.56 274 GLN A C 1
ATOM 2145 O O . GLN A 1 274 ? 5.525 -5.378 -0.469 1.00 92.56 274 GLN A O 1
ATOM 2150 N N . MET A 1 275 ? 5.043 -6.517 -2.332 1.00 88.94 275 MET A N 1
ATOM 2151 C CA . MET A 1 275 ? 6.370 -6.365 -2.948 1.00 88.94 275 MET A CA 1
ATOM 2152 C C . MET A 1 275 ? 7.541 -6.588 -1.969 1.00 88.94 275 MET A C 1
ATOM 2154 O O . MET A 1 275 ? 8.441 -5.753 -1.853 1.00 88.94 275 MET A O 1
ATOM 2158 N N . ASP A 1 276 ? 7.560 -7.733 -1.277 1.00 85.94 276 ASP A N 1
ATOM 2159 C CA . ASP A 1 276 ? 8.668 -8.156 -0.400 1.00 85.94 276 ASP A CA 1
ATOM 2160 C C . ASP A 1 276 ? 9.924 -8.546 -1.218 1.00 85.94 276 ASP A C 1
ATOM 2162 O O . ASP A 1 276 ? 10.432 -9.677 -1.167 1.00 85.94 276 ASP A O 1
ATOM 2166 N N . ILE A 1 277 ? 10.424 -7.594 -2.005 1.00 87.19 277 ILE A N 1
ATOM 2167 C CA . ILE A 1 277 ? 11.520 -7.703 -2.965 1.00 87.19 277 ILE A CA 1
ATOM 2168 C C . ILE A 1 277 ? 12.553 -6.589 -2.736 1.00 87.19 277 ILE A C 1
ATOM 2170 O O . ILE A 1 277 ? 12.292 -5.590 -2.070 1.00 87.19 277 ILE A O 1
ATOM 2174 N N . LYS A 1 278 ? 13.760 -6.778 -3.271 1.00 88.94 278 LYS A N 1
ATOM 2175 C CA . LYS A 1 278 ? 14.882 -5.830 -3.214 1.00 88.94 278 LYS A CA 1
ATOM 2176 C C . LYS A 1 278 ? 15.615 -5.791 -4.550 1.00 88.94 278 LYS A C 1
ATOM 2178 O O . LYS A 1 278 ? 15.711 -6.823 -5.220 1.00 88.94 278 LYS A O 1
ATOM 2183 N N . GLY A 1 279 ? 16.230 -4.655 -4.859 1.00 89.75 279 GLY A N 1
ATOM 2184 C CA . GLY A 1 279 ? 16.990 -4.454 -6.096 1.00 89.75 279 GLY A CA 1
ATOM 2185 C C . GLY A 1 279 ? 16.091 -4.082 -7.276 1.00 89.75 279 GLY A C 1
ATOM 2186 O O . GLY A 1 279 ? 15.088 -3.392 -7.093 1.00 89.75 279 GLY A O 1
ATOM 2187 N N . ASP A 1 280 ? 16.442 -4.526 -8.481 1.00 87.81 280 ASP A N 1
ATOM 2188 C CA . ASP A 1 280 ? 15.733 -4.176 -9.716 1.00 87.81 280 ASP A CA 1
ATOM 2189 C C . ASP A 1 280 ? 14.312 -4.771 -9.772 1.00 87.81 280 ASP A C 1
ATOM 2191 O O . ASP A 1 280 ? 14.106 -5.944 -10.095 1.00 87.81 280 ASP A O 1
ATOM 2195 N N . ALA A 1 281 ? 13.309 -3.934 -9.494 1.00 88.56 281 ALA A N 1
ATOM 2196 C CA . ALA A 1 281 ? 11.890 -4.293 -9.517 1.00 88.56 281 ALA A CA 1
ATOM 2197 C C . ALA A 1 281 ? 11.279 -4.370 -10.923 1.00 88.56 281 ALA A C 1
ATOM 2199 O O . ALA A 1 281 ? 10.089 -4.653 -11.057 1.00 88.56 281 ALA A O 1
ATOM 2200 N N . SER A 1 282 ? 12.036 -4.101 -11.984 1.00 85.44 282 SER A N 1
ATOM 2201 C CA . SER A 1 282 ? 11.439 -3.902 -13.301 1.00 85.44 282 SER A CA 1
ATOM 2202 C C . SER A 1 282 ? 10.708 -5.117 -13.850 1.00 85.44 282 SER A C 1
ATOM 2204 O O . SER A 1 282 ? 9.582 -4.983 -14.320 1.00 85.44 282 SER A O 1
ATOM 2206 N N . GLY A 1 283 ? 11.278 -6.314 -13.727 1.00 86.75 283 GLY A N 1
ATOM 2207 C CA . GLY A 1 283 ? 10.592 -7.537 -14.124 1.00 86.75 283 GLY A CA 1
ATOM 2208 C C . GLY A 1 283 ? 9.307 -7.782 -13.327 1.00 86.75 283 GLY A C 1
ATOM 2209 O O . GLY A 1 283 ? 8.325 -8.267 -13.890 1.00 86.75 283 GLY A O 1
ATOM 2210 N N . PHE A 1 284 ? 9.284 -7.385 -12.049 1.00 89.31 284 PHE A N 1
ATOM 2211 C CA . PHE A 1 284 ? 8.109 -7.486 -11.183 1.00 89.31 284 PHE A CA 1
ATOM 2212 C C . PHE A 1 284 ? 7.019 -6.505 -11.622 1.00 89.31 284 PHE A C 1
ATOM 2214 O O . PHE A 1 284 ? 5.868 -6.895 -11.790 1.00 89.31 284 PHE A O 1
ATOM 2221 N N . ILE A 1 285 ? 7.374 -5.248 -11.885 1.00 86.94 285 ILE A N 1
ATOM 2222 C CA . ILE A 1 285 ? 6.427 -4.233 -12.360 1.00 86.94 285 ILE A CA 1
ATOM 2223 C C . ILE A 1 285 ? 5.868 -4.624 -13.736 1.00 86.94 285 ILE A C 1
ATOM 2225 O O . ILE A 1 285 ? 4.656 -4.628 -13.949 1.00 86.94 285 ILE A O 1
ATOM 2229 N N . GLU A 1 286 ? 6.738 -5.027 -14.666 1.00 83.44 286 GLU A N 1
ATOM 2230 C CA . GLU A 1 286 ? 6.338 -5.401 -16.024 1.00 83.44 286 GLU A CA 1
ATOM 2231 C C . GLU A 1 286 ? 5.514 -6.693 -16.080 1.00 83.44 286 GLU A C 1
ATOM 2233 O O . GLU A 1 286 ? 4.732 -6.889 -17.014 1.00 83.44 286 GLU A O 1
ATOM 2238 N N . GLY A 1 287 ? 5.719 -7.609 -15.134 1.00 84.56 287 GLY A N 1
ATOM 2239 C CA . GLY A 1 287 ? 5.140 -8.946 -15.177 1.00 84.56 287 GLY A CA 1
ATOM 2240 C C . GLY A 1 287 ? 4.019 -9.202 -14.179 1.00 84.56 287 GLY A C 1
ATOM 2241 O O . GLY A 1 287 ? 3.144 -9.989 -14.513 1.00 84.56 287 GLY A O 1
ATOM 2242 N N . VAL A 1 288 ? 4.049 -8.592 -12.994 1.00 88.00 288 VAL A N 1
ATOM 2243 C CA . VAL A 1 288 ? 3.115 -8.842 -11.881 1.00 88.00 288 VAL A CA 1
ATOM 2244 C C . VAL A 1 288 ? 2.164 -7.664 -11.718 1.00 88.00 288 VAL A C 1
ATOM 2246 O O . VAL A 1 288 ? 0.965 -7.834 -11.913 1.00 88.00 288 VAL A O 1
ATOM 2249 N N . VAL A 1 289 ? 2.695 -6.462 -11.463 1.00 88.25 289 VAL A N 1
ATOM 2250 C CA . VAL A 1 289 ? 1.877 -5.240 -11.303 1.00 88.25 289 VAL A CA 1
ATOM 2251 C C . VAL A 1 289 ? 1.052 -4.969 -12.565 1.00 88.25 289 VAL A C 1
ATOM 2253 O O . VAL A 1 289 ? -0.091 -4.531 -12.495 1.00 88.25 289 VAL A O 1
ATOM 2256 N N . SER A 1 290 ? 1.588 -5.328 -13.735 1.00 83.75 290 SER A N 1
ATOM 2257 C CA . SER A 1 290 ? 0.913 -5.203 -15.030 1.00 83.75 290 SER A CA 1
ATOM 2258 C C . SER A 1 290 ? -0.358 -6.029 -15.222 1.00 83.75 290 SER A C 1
ATOM 2260 O O . SER A 1 290 ? -1.072 -5.814 -16.209 1.00 83.75 290 SER A O 1
ATOM 2262 N N . GLN A 1 291 ? -0.631 -6.988 -14.334 1.00 83.50 291 GLN A N 1
ATOM 2263 C CA . GLN A 1 291 ? -1.767 -7.906 -14.450 1.00 83.50 291 GLN A CA 1
ATOM 2264 C C . GLN A 1 291 ? -3.039 -7.390 -13.767 1.00 83.50 291 GLN A C 1
ATOM 2266 O O . GLN A 1 291 ? -4.112 -7.954 -13.983 1.00 83.50 291 GLN A O 1
ATOM 2271 N N . SER A 1 292 ? -2.943 -6.323 -12.975 1.00 85.62 292 SER A N 1
ATOM 2272 C CA . SER A 1 292 ? -4.054 -5.729 -12.230 1.00 85.62 292 SER A CA 1
ATOM 2273 C C . SER A 1 292 ? -4.049 -4.207 -12.333 1.00 85.62 292 SER A C 1
ATOM 2275 O O . SER A 1 292 ? -3.067 -3.597 -12.745 1.00 85.62 292 SER A O 1
ATOM 2277 N N . ILE A 1 293 ? -5.167 -3.581 -11.961 1.00 86.50 293 ILE A N 1
ATOM 2278 C CA . ILE A 1 293 ? -5.193 -2.142 -11.679 1.00 86.50 293 ILE A CA 1
ATOM 2279 C C . ILE A 1 293 ? -4.532 -1.965 -10.307 1.00 86.50 293 ILE A C 1
ATOM 2281 O O . ILE A 1 293 ? -5.077 -2.489 -9.332 1.00 86.50 293 ILE A O 1
ATOM 2285 N N . PRO A 1 294 ? -3.372 -1.298 -10.201 1.00 89.31 294 PRO A N 1
ATOM 2286 C CA . PRO A 1 294 ? -2.689 -1.186 -8.925 1.00 89.31 294 PRO A CA 1
ATOM 2287 C C . PRO A 1 294 ? -3.378 -0.157 -8.036 1.00 89.31 294 PRO A C 1
ATOM 2289 O O . PRO A 1 294 ? -3.728 0.940 -8.470 1.00 89.31 294 PRO A O 1
ATOM 2292 N N . ILE A 1 295 ? -3.551 -0.540 -6.780 1.00 93.62 295 ILE A N 1
ATOM 2293 C CA . ILE A 1 295 ? -4.072 0.272 -5.682 1.00 93.62 295 ILE A CA 1
ATOM 2294 C C . ILE A 1 295 ? -2.918 0.779 -4.825 1.00 93.62 295 ILE A C 1
ATOM 2296 O O . ILE A 1 295 ? -2.928 1.926 -4.384 1.00 93.62 295 ILE A O 1
ATOM 2300 N N . SER A 1 296 ? -1.891 -0.049 -4.647 1.00 94.69 296 SER A N 1
ATOM 2301 C CA . SER A 1 296 ? -0.711 0.299 -3.870 1.00 94.69 296 SER A CA 1
ATOM 2302 C C . SER A 1 296 ? 0.525 -0.466 -4.327 1.00 94.69 296 SER A C 1
ATOM 2304 O O . SER A 1 296 ? 0.431 -1.550 -4.904 1.00 94.69 296 SER A O 1
ATOM 2306 N N . MET A 1 297 ? 1.694 0.101 -4.041 1.00 93.31 297 MET A N 1
ATOM 2307 C CA . MET A 1 297 ? 2.986 -0.558 -4.203 1.00 93.31 297 MET A CA 1
ATOM 2308 C C . MET A 1 297 ? 3.899 -0.251 -3.012 1.00 93.31 297 MET A C 1
ATOM 2310 O O . MET A 1 297 ? 4.031 0.895 -2.580 1.00 93.31 297 MET A O 1
ATOM 2314 N N . HIS A 1 298 ? 4.581 -1.283 -2.537 1.00 92.38 298 HIS A N 1
ATOM 2315 C CA . HIS A 1 298 ? 5.619 -1.258 -1.503 1.00 92.38 298 HIS A CA 1
ATOM 2316 C C . HIS A 1 298 ? 6.915 -1.829 -2.135 1.00 92.38 298 HIS A C 1
ATOM 2318 O O . HIS A 1 298 ? 6.962 -2.119 -3.319 1.00 92.38 298 HIS A O 1
ATOM 2324 N N . HIS A 1 299 ? 8.078 -1.983 -1.532 1.00 89.31 299 HIS A N 1
ATOM 2325 C CA . HIS A 1 299 ? 8.736 -1.210 -0.501 1.00 89.31 299 HIS A CA 1
ATOM 2326 C C . HIS A 1 299 ? 9.744 -0.269 -1.206 1.00 89.31 299 HIS A C 1
ATOM 2328 O O . HIS A 1 299 ? 10.916 -0.625 -1.393 1.00 89.31 299 HIS A O 1
ATOM 2334 N N . PHE A 1 300 ? 9.331 0.938 -1.624 1.00 84.56 300 PHE A N 1
ATOM 2335 C CA . PHE A 1 300 ? 10.114 1.804 -2.538 1.00 84.56 300 PHE A CA 1
ATOM 2336 C C . PHE A 1 300 ? 11.542 2.101 -2.048 1.00 84.56 300 PHE A C 1
ATOM 2338 O O . PHE A 1 300 ? 12.464 2.270 -2.846 1.00 84.56 300 PHE A O 1
ATOM 2345 N N . GLY A 1 301 ? 11.761 2.126 -0.731 1.00 82.38 301 GLY A N 1
ATOM 2346 C CA . GLY A 1 301 ? 13.080 2.364 -0.138 1.00 82.38 301 GLY A CA 1
ATOM 2347 C C . GLY A 1 301 ? 14.104 1.230 -0.305 1.00 82.38 301 GLY A C 1
ATOM 2348 O O . GLY A 1 301 ? 15.258 1.419 0.076 1.00 82.38 301 GLY A O 1
ATOM 2349 N N . ALA A 1 302 ? 13.708 0.061 -0.817 1.00 86.00 302 ALA A N 1
ATOM 2350 C CA . ALA A 1 302 ? 14.576 -1.111 -0.987 1.00 86.00 302 ALA A CA 1
ATOM 2351 C C . ALA A 1 302 ? 14.803 -1.514 -2.453 1.00 86.00 302 ALA A C 1
ATOM 2353 O O . ALA A 1 302 ? 15.510 -2.491 -2.727 1.00 86.00 302 ALA A O 1
ATOM 2354 N N . LEU A 1 303 ? 14.193 -0.773 -3.374 1.00 88.75 303 LEU A N 1
ATOM 2355 C CA . LEU A 1 303 ? 14.325 -0.981 -4.807 1.00 88.75 303 LEU A CA 1
ATOM 2356 C C . LEU A 1 303 ? 15.529 -0.203 -5.338 1.00 88.75 303 LEU A C 1
ATOM 2358 O O . LEU A 1 303 ? 15.851 0.878 -4.833 1.00 88.75 303 LEU A O 1
ATOM 2362 N N . ASP A 1 304 ? 16.156 -0.730 -6.385 1.00 90.06 304 ASP A N 1
ATOM 2363 C CA . ASP A 1 304 ? 17.077 0.065 -7.199 1.00 90.06 304 ASP A CA 1
ATOM 2364 C C . ASP A 1 304 ? 16.315 1.240 -7.838 1.00 90.06 304 ASP A C 1
ATOM 2366 O O . ASP A 1 304 ? 15.080 1.248 -7.877 1.00 90.06 304 ASP A O 1
ATOM 2370 N N . GLN A 1 305 ? 17.039 2.251 -8.326 1.00 84.50 305 GLN A N 1
ATOM 2371 C CA . GLN A 1 305 ? 16.413 3.386 -9.009 1.00 84.50 305 GLN A CA 1
ATOM 2372 C C . GLN A 1 305 ? 15.554 2.897 -10.180 1.00 84.50 305 GLN A C 1
ATOM 2374 O O . GLN A 1 305 ? 16.061 2.287 -11.120 1.00 84.50 305 GLN A O 1
ATOM 2379 N N . MET A 1 306 ? 14.246 3.163 -10.115 1.00 79.38 306 MET A N 1
ATOM 2380 C CA . MET A 1 306 ? 13.305 2.720 -11.152 1.00 79.38 306 MET A CA 1
ATOM 2381 C C . MET A 1 306 ? 13.443 3.522 -12.447 1.00 79.38 306 MET A C 1
ATOM 2383 O O . MET A 1 306 ? 13.310 2.962 -13.536 1.00 79.38 306 MET A O 1
ATOM 2387 N N . TYR A 1 307 ? 13.715 4.821 -12.311 1.00 75.00 307 TYR A N 1
ATOM 2388 C CA . TYR A 1 307 ? 13.956 5.737 -13.417 1.00 75.00 307 TYR A CA 1
ATOM 2389 C C . TYR A 1 307 ? 15.374 6.294 -13.300 1.00 75.00 307 TYR A C 1
ATOM 2391 O O . TYR A 1 307 ? 15.800 6.637 -12.191 1.00 75.00 307 TYR A O 1
ATOM 2399 N N . PRO A 1 308 ? 16.103 6.422 -14.416 1.00 70.88 308 PRO A N 1
ATOM 2400 C CA . PRO A 1 308 ? 17.396 7.078 -14.391 1.00 70.88 308 PRO A CA 1
ATOM 2401 C C . PRO A 1 308 ? 17.289 8.524 -13.908 1.00 70.88 308 PRO A C 1
ATOM 2403 O O . PRO A 1 308 ? 16.313 9.208 -14.202 1.00 70.88 308 PRO A O 1
ATOM 2406 N N . HIS A 1 309 ? 18.293 8.979 -13.156 1.00 73.12 309 HIS A N 1
ATOM 2407 C CA . HIS A 1 309 ? 18.380 10.332 -12.575 1.00 73.12 309 HIS A CA 1
ATOM 2408 C C . HIS A 1 309 ? 17.250 10.742 -11.626 1.00 73.12 309 HIS A C 1
ATOM 2410 O O . HIS A 1 309 ? 17.278 11.860 -11.121 1.00 73.12 309 HIS A O 1
ATOM 2416 N N . MET A 1 310 ? 16.308 9.849 -11.321 1.00 77.88 310 MET A N 1
ATOM 2417 C CA . MET A 1 310 ? 15.265 10.089 -10.330 1.00 77.88 310 MET A CA 1
ATOM 2418 C C . MET A 1 310 ? 15.527 9.262 -9.073 1.00 77.88 310 MET A C 1
ATOM 2420 O O . MET A 1 310 ? 15.929 8.095 -9.099 1.00 77.88 310 MET A O 1
ATOM 2424 N N . SER A 1 311 ? 15.276 9.870 -7.924 1.00 86.62 311 SER A N 1
ATOM 2425 C CA . SER A 1 311 ? 15.102 9.150 -6.669 1.00 86.62 311 SER A CA 1
ATOM 2426 C C . SER A 1 311 ? 13.822 8.306 -6.708 1.00 86.62 311 SER A C 1
ATOM 2428 O O . SER A 1 311 ? 12.864 8.625 -7.412 1.00 86.62 311 SER A O 1
ATOM 2430 N N . ASN A 1 312 ? 13.741 7.260 -5.881 1.00 86.94 312 ASN A N 1
ATOM 2431 C CA . ASN A 1 312 ? 12.512 6.460 -5.783 1.00 86.94 312 ASN A CA 1
ATOM 2432 C C . ASN A 1 312 ? 11.306 7.273 -5.271 1.00 86.94 312 ASN A C 1
ATOM 2434 O O . ASN A 1 312 ? 10.171 6.919 -5.567 1.00 86.94 312 ASN A O 1
ATOM 2438 N N . SER A 1 313 ? 11.527 8.375 -4.546 1.00 86.31 313 SER A N 1
ATOM 2439 C CA . SER A 1 313 ? 10.454 9.305 -4.169 1.00 86.31 313 SER A CA 1
ATOM 2440 C C . SER A 1 313 ? 9.930 10.116 -5.354 1.00 86.31 313 SER A C 1
ATOM 2442 O O . SER A 1 313 ? 8.731 10.339 -5.448 1.00 86.31 313 SER A O 1
ATOM 2444 N N . GLU A 1 314 ? 10.793 10.535 -6.281 1.00 84.88 314 GLU A N 1
ATOM 2445 C CA . GLU A 1 314 ? 10.356 11.201 -7.519 1.00 84.88 314 GLU A CA 1
ATOM 2446 C C . GLU A 1 314 ? 9.655 10.206 -8.446 1.00 84.88 314 GLU A C 1
ATOM 2448 O O . GLU A 1 314 ? 8.583 10.495 -8.971 1.00 84.88 314 GLU A O 1
ATOM 2453 N N . ALA A 1 315 ? 10.197 8.991 -8.549 1.00 82.50 315 ALA A N 1
ATOM 2454 C CA . ALA A 1 315 ? 9.567 7.882 -9.253 1.00 82.50 315 ALA A CA 1
ATOM 2455 C C . ALA A 1 315 ? 8.146 7.599 -8.741 1.00 82.50 315 ALA A C 1
ATOM 2457 O O . ALA A 1 315 ? 7.234 7.405 -9.540 1.00 82.50 315 ALA A O 1
ATOM 2458 N N . ALA A 1 316 ? 7.947 7.602 -7.419 1.00 86.06 316 ALA A N 1
ATOM 2459 C CA . ALA A 1 316 ? 6.638 7.428 -6.799 1.00 86.06 316 ALA A CA 1
ATOM 2460 C C . ALA A 1 316 ? 5.636 8.506 -7.236 1.00 86.06 316 ALA A C 1
ATOM 2462 O O . ALA A 1 316 ? 4.504 8.171 -7.571 1.00 86.06 316 ALA A O 1
ATOM 2463 N N . VAL A 1 317 ? 6.057 9.776 -7.305 1.00 83.25 317 VAL A N 1
ATOM 2464 C CA . VAL A 1 317 ? 5.210 10.873 -7.809 1.00 83.25 317 VAL A CA 1
ATOM 2465 C C . VAL A 1 317 ? 4.827 10.634 -9.271 1.00 83.25 317 VAL A C 1
ATOM 2467 O O . VAL A 1 317 ? 3.663 10.787 -9.634 1.00 83.25 317 VAL A O 1
ATOM 2470 N N . VAL A 1 318 ? 5.781 10.237 -10.120 1.00 78.62 318 VAL A N 1
ATOM 2471 C CA . VAL A 1 318 ? 5.504 9.951 -11.540 1.00 78.62 318 VAL A CA 1
ATOM 2472 C C . VAL A 1 318 ? 4.504 8.805 -11.681 1.00 78.62 318 VAL A C 1
ATOM 2474 O O . VAL A 1 318 ? 3.555 8.922 -12.454 1.00 78.62 318 VAL A O 1
ATOM 2477 N N . LEU A 1 319 ? 4.691 7.717 -10.930 1.00 78.94 319 LEU A N 1
ATOM 2478 C CA . LEU A 1 319 ? 3.803 6.556 -10.974 1.00 78.94 319 LEU A CA 1
ATOM 2479 C C . LEU A 1 319 ? 2.390 6.904 -10.495 1.00 78.94 319 LEU A C 1
ATOM 2481 O O . LEU A 1 319 ? 1.430 6.551 -11.177 1.00 78.94 319 LEU A O 1
ATOM 2485 N N . GLU A 1 320 ? 2.259 7.600 -9.364 1.00 82.06 320 GLU A N 1
ATOM 2486 C CA . GLU A 1 320 ? 0.958 7.983 -8.805 1.00 82.06 320 GLU A CA 1
ATOM 2487 C C . GLU A 1 320 ? 0.196 8.901 -9.765 1.00 82.06 320 GLU A C 1
ATOM 2489 O O . GLU A 1 320 ? -0.894 8.551 -10.220 1.00 82.06 320 GLU A O 1
ATOM 2494 N N . THR A 1 321 ? 0.828 9.993 -10.200 1.00 71.69 321 THR A N 1
ATOM 2495 C CA . THR A 1 321 ? 0.178 10.994 -11.061 1.00 71.69 321 THR A CA 1
ATOM 2496 C C . THR A 1 321 ? -0.186 10.451 -12.440 1.00 71.69 321 THR A C 1
ATOM 2498 O O . THR A 1 321 ? -1.133 10.920 -13.070 1.00 71.69 321 THR A O 1
ATOM 2501 N N . SER A 1 322 ? 0.549 9.446 -12.923 1.00 66.25 322 SER A N 1
ATOM 2502 C CA . SER A 1 322 ? 0.275 8.807 -14.211 1.00 66.25 322 SER A CA 1
ATOM 2503 C C . SER A 1 322 ? -0.767 7.691 -14.116 1.00 66.25 322 SER A C 1
ATOM 2505 O O . SER A 1 322 ? -1.183 7.175 -15.151 1.00 66.25 322 SER A O 1
ATOM 2507 N N . SER A 1 323 ? -1.195 7.301 -12.911 1.00 60.97 323 SER A N 1
ATOM 2508 C CA . SER A 1 323 ? -2.133 6.192 -12.692 1.00 60.97 323 SER A CA 1
ATOM 2509 C C . SER A 1 323 ? -3.606 6.547 -12.920 1.00 60.97 323 SER A C 1
ATOM 2511 O O . SER A 1 323 ? -4.409 5.631 -13.104 1.00 60.97 323 SER A O 1
ATOM 2513 N N . MET A 1 324 ? -3.959 7.842 -12.971 1.00 49.22 324 MET A N 1
ATOM 2514 C CA . MET A 1 324 ? -5.337 8.316 -13.165 1.00 49.22 324 MET A CA 1
ATOM 2515 C C . MET A 1 324 ? -5.973 7.693 -14.420 1.00 49.22 324 MET A C 1
ATOM 2517 O O . MET A 1 324 ? -5.619 8.036 -15.551 1.00 49.22 324 MET A O 1
ATOM 2521 N N . GLY A 1 325 ? -6.910 6.756 -14.228 1.00 47.72 325 GLY A N 1
ATOM 2522 C CA . GLY A 1 325 ? -7.679 6.116 -15.304 1.00 47.72 325 GLY A CA 1
ATOM 2523 C C . GLY A 1 325 ? -6.850 5.354 -16.349 1.00 47.72 325 GLY A C 1
ATOM 2524 O O . GLY A 1 325 ? -7.360 5.074 -17.436 1.00 47.72 325 GLY A O 1
ATOM 2525 N N . SER A 1 326 ? -5.579 5.041 -16.073 1.00 51.44 326 SER A N 1
ATOM 2526 C CA . SER A 1 326 ? -4.631 4.663 -17.118 1.00 51.44 326 SER A CA 1
ATOM 2527 C C . SER A 1 326 ? -4.148 3.215 -17.019 1.00 51.44 326 SER A C 1
ATOM 2529 O O . SER A 1 326 ? -3.903 2.636 -15.963 1.00 51.44 326 SER A O 1
ATOM 2531 N N . ASN A 1 327 ? -3.939 2.635 -18.197 1.00 55.88 327 ASN A N 1
ATOM 2532 C CA . ASN A 1 327 ? -3.296 1.349 -18.402 1.00 55.88 327 ASN A CA 1
ATOM 2533 C C . ASN A 1 327 ? -1.780 1.398 -18.080 1.00 55.88 327 ASN A C 1
ATOM 2535 O O . ASN A 1 327 ? -1.081 0.594 -18.674 1.00 55.88 327 ASN A O 1
ATOM 2539 N N . LEU A 1 328 ? -1.236 2.325 -17.255 1.00 63.94 328 LEU A N 1
ATOM 2540 C CA . LEU A 1 328 ? 0.223 2.578 -17.079 1.00 63.94 328 LEU A CA 1
ATOM 2541 C C . LEU A 1 328 ? 1.042 1.289 -16.912 1.00 63.94 328 LEU A C 1
ATOM 2543 O O . LEU A 1 328 ? 2.077 1.084 -17.540 1.00 63.94 328 LEU A O 1
ATOM 2547 N N . PHE A 1 329 ? 0.537 0.375 -16.097 1.00 71.31 329 PHE A N 1
ATOM 2548 C CA . PHE A 1 329 ? 1.214 -0.889 -15.856 1.00 71.31 329 PHE A CA 1
ATOM 2549 C C . PHE A 1 329 ? 0.824 -1.969 -16.854 1.00 71.31 329 PHE A C 1
ATOM 2551 O O . PHE A 1 329 ? 1.516 -2.970 -16.958 1.00 71.31 329 PHE A O 1
ATOM 2558 N N . ARG A 1 330 ? -0.228 -1.793 -17.653 1.00 75.75 330 ARG A N 1
ATOM 2559 C CA . ARG A 1 330 ? -0.627 -2.784 -18.647 1.00 75.75 330 ARG A CA 1
ATOM 2560 C C . ARG A 1 330 ? 0.487 -2.979 -19.663 1.00 75.75 330 ARG A C 1
ATOM 2562 O O . ARG A 1 330 ? 0.967 -2.042 -20.306 1.00 75.75 330 ARG A O 1
ATOM 2569 N N . ARG A 1 331 ? 0.847 -4.243 -19.837 1.00 78.31 331 ARG A N 1
ATOM 2570 C CA . ARG A 1 331 ? 1.865 -4.654 -20.789 1.00 78.31 331 ARG A CA 1
ATOM 2571 C C . ARG A 1 331 ? 1.242 -5.046 -22.124 1.00 78.31 331 ARG A C 1
ATOM 2573 O O . ARG A 1 331 ? 0.313 -5.851 -22.175 1.00 78.31 331 ARG A O 1
ATOM 2580 N N . ALA A 1 332 ? 1.808 -4.524 -23.201 1.00 78.81 332 ALA A N 1
ATOM 2581 C CA . ALA A 1 332 ? 1.570 -4.940 -24.571 1.00 78.81 332 ALA A CA 1
ATOM 2582 C C . ALA A 1 332 ? 2.861 -5.529 -25.147 1.00 78.81 332 ALA A C 1
ATOM 2584 O O . ALA A 1 332 ? 3.935 -4.955 -24.983 1.00 78.81 332 ALA A O 1
ATOM 2585 N N . VAL A 1 333 ? 2.757 -6.669 -25.828 1.00 80.12 333 VAL A N 1
ATOM 2586 C CA . VAL A 1 333 ? 3.890 -7.311 -26.504 1.00 80.12 333 VAL A CA 1
ATOM 2587 C C . VAL A 1 333 ? 3.489 -7.630 -27.933 1.00 80.12 333 VAL A C 1
ATOM 2589 O O . VAL A 1 333 ? 2.388 -8.127 -28.169 1.00 80.12 333 VAL A O 1
ATOM 2592 N N . GLY A 1 334 ? 4.373 -7.354 -28.884 1.00 79.56 334 GLY A N 1
ATOM 2593 C CA . GLY A 1 334 ? 4.110 -7.624 -30.288 1.00 79.56 334 GLY A CA 1
ATOM 2594 C C . GLY A 1 334 ? 5.368 -7.665 -31.139 1.00 79.56 334 GLY A C 1
ATOM 2595 O O . GLY A 1 334 ? 6.478 -7.427 -30.666 1.00 79.56 334 GLY A O 1
ATOM 2596 N N . HIS A 1 335 ? 5.160 -7.960 -32.417 1.00 78.94 335 HIS A N 1
ATOM 2597 C CA . HIS A 1 335 ? 6.186 -7.863 -33.445 1.00 78.94 335 HIS A CA 1
ATOM 2598 C C . HIS A 1 335 ? 5.892 -6.652 -34.314 1.00 78.94 335 HIS A C 1
ATOM 2600 O O . HIS A 1 335 ? 4.748 -6.460 -34.735 1.00 78.94 335 HIS A O 1
ATOM 2606 N N . LEU A 1 336 ? 6.916 -5.847 -34.570 1.00 68.38 336 LEU A N 1
ATOM 2607 C CA . LEU A 1 336 ? 6.798 -4.643 -35.378 1.00 68.38 336 LEU A CA 1
ATOM 2608 C C . LEU A 1 336 ? 8.004 -4.548 -36.324 1.00 68.38 336 LEU A C 1
ATOM 2610 O O . LEU A 1 336 ? 9.132 -4.757 -35.870 1.00 68.38 336 LEU A O 1
ATOM 2614 N N . PRO A 1 337 ? 7.802 -4.229 -37.613 1.00 69.19 337 PRO A N 1
ATOM 2615 C CA . PRO A 1 337 ? 8.893 -3.790 -38.469 1.00 69.19 337 PRO A CA 1
ATOM 2616 C C . PRO A 1 337 ? 9.340 -2.384 -38.044 1.00 69.19 337 PRO A C 1
ATOM 2618 O O . PRO A 1 337 ? 8.532 -1.457 -37.979 1.00 69.19 337 PRO A O 1
ATOM 2621 N N . LEU A 1 338 ? 10.627 -2.217 -37.748 1.00 63.38 338 LEU A N 1
ATOM 2622 C CA . LEU A 1 338 ? 11.260 -0.925 -37.490 1.00 63.38 338 LEU A CA 1
ATOM 2623 C C . LEU A 1 338 ? 12.248 -0.600 -38.606 1.00 63.38 338 LEU A C 1
ATOM 2625 O O . LEU A 1 338 ? 13.031 -1.451 -39.016 1.00 63.38 338 LEU A O 1
ATOM 2629 N N . LEU A 1 339 ? 12.247 0.646 -39.073 1.00 60.34 339 LEU A N 1
ATOM 2630 C CA . LEU A 1 339 ? 13.254 1.135 -40.010 1.00 60.34 339 LEU A CA 1
ATOM 2631 C C . LEU A 1 339 ? 14.480 1.605 -39.228 1.00 60.34 339 LEU A C 1
ATOM 2633 O O . LEU A 1 339 ? 14.427 2.624 -38.555 1.00 60.34 339 LEU A O 1
ATOM 2637 N N . ILE A 1 340 ? 15.588 0.876 -39.335 1.00 58.12 340 ILE A N 1
ATOM 2638 C CA . ILE A 1 340 ? 16.865 1.227 -38.708 1.00 58.12 340 ILE A CA 1
ATOM 2639 C C . ILE A 1 340 ? 17.871 1.488 -39.831 1.00 58.12 340 ILE A C 1
ATOM 2641 O O . ILE A 1 340 ? 18.163 0.598 -40.630 1.00 58.12 340 ILE A O 1
ATOM 2645 N N . ASN A 1 341 ? 18.386 2.719 -39.924 1.00 57.62 341 ASN A N 1
ATOM 2646 C CA . ASN A 1 341 ? 19.332 3.146 -40.969 1.00 57.62 341 ASN A CA 1
ATOM 2647 C C . ASN A 1 341 ? 18.851 2.838 -42.405 1.00 57.62 341 ASN A C 1
ATOM 2649 O O . ASN A 1 341 ? 19.614 2.364 -43.247 1.00 57.62 341 ASN A O 1
ATOM 2653 N N . GLY A 1 342 ? 17.561 3.061 -42.679 1.00 58.44 342 GLY A N 1
ATOM 2654 C CA . GLY A 1 342 ? 16.950 2.813 -43.991 1.00 58.44 342 GLY A CA 1
ATOM 2655 C C . GLY A 1 342 ? 16.696 1.337 -44.324 1.00 58.44 342 GLY A C 1
ATOM 2656 O O . GLY A 1 342 ? 16.242 1.041 -45.426 1.00 58.44 342 GLY A O 1
ATOM 2657 N N . SER A 1 343 ? 16.962 0.416 -43.393 1.00 61.22 343 SER A N 1
ATOM 2658 C CA . SER A 1 343 ? 16.665 -1.014 -43.530 1.00 61.22 343 SER A CA 1
ATOM 2659 C C . SER A 1 343 ? 15.532 -1.419 -42.592 1.00 61.22 343 SER A C 1
ATOM 2661 O O . SER A 1 343 ? 15.540 -1.060 -41.418 1.00 61.22 343 SER A O 1
ATOM 2663 N N . GLU A 1 344 ? 14.559 -2.176 -43.095 1.00 69.69 344 GLU A N 1
ATOM 2664 C CA . GLU A 1 344 ? 13.480 -2.719 -42.268 1.00 69.69 344 GLU A CA 1
ATOM 2665 C C . GLU A 1 344 ? 13.984 -3.923 -41.463 1.00 69.69 344 GLU A C 1
ATOM 2667 O O . GLU A 1 344 ? 14.513 -4.890 -42.016 1.00 69.69 344 GLU A O 1
ATOM 2672 N N . VAL A 1 345 ? 13.822 -3.858 -40.146 1.00 69.00 345 VAL A N 1
ATOM 2673 C CA . VAL A 1 345 ? 14.199 -4.897 -39.193 1.00 69.00 345 VAL A CA 1
ATOM 2674 C C . VAL A 1 345 ? 12.962 -5.286 -38.400 1.00 69.00 345 VAL A C 1
ATOM 2676 O O . VAL A 1 345 ? 12.337 -4.454 -37.747 1.00 69.00 345 VAL A O 1
ATOM 2679 N N . ASN A 1 346 ? 12.614 -6.569 -38.422 1.00 74.75 346 ASN A N 1
ATOM 2680 C CA . ASN A 1 346 ? 11.550 -7.091 -37.572 1.00 74.75 346 ASN A CA 1
ATOM 2681 C C . ASN A 1 346 ? 12.060 -7.235 -36.141 1.00 74.75 346 ASN A C 1
ATOM 2683 O O . ASN A 1 346 ? 12.965 -8.029 -35.884 1.00 74.75 346 ASN A O 1
ATOM 2687 N N . VAL A 1 347 ? 11.449 -6.504 -35.214 1.00 73.25 347 VAL A N 1
ATOM 2688 C CA . VAL A 1 347 ? 11.782 -6.572 -33.791 1.00 73.25 347 VAL A CA 1
ATOM 2689 C C . VAL A 1 347 ? 10.623 -7.137 -32.986 1.00 73.25 347 VAL A C 1
ATOM 2691 O O . VAL A 1 347 ? 9.456 -7.067 -33.383 1.00 73.25 347 VAL A O 1
ATOM 2694 N N . THR A 1 348 ? 10.948 -7.665 -31.811 1.00 81.06 348 THR A N 1
ATOM 2695 C CA . THR A 1 348 ? 9.952 -7.885 -30.762 1.00 81.06 348 THR A CA 1
ATOM 2696 C C . THR A 1 348 ? 9.960 -6.673 -29.839 1.00 81.06 348 THR A C 1
ATOM 2698 O O . THR A 1 348 ? 11.027 -6.227 -29.419 1.00 81.06 348 THR A O 1
ATOM 2701 N N . ILE A 1 349 ? 8.783 -6.139 -29.525 1.00 76.75 349 ILE A N 1
ATOM 2702 C CA . ILE A 1 349 ? 8.610 -4.996 -28.628 1.00 76.75 349 ILE A CA 1
ATOM 2703 C C . ILE A 1 349 ? 7.746 -5.397 -27.435 1.00 76.75 349 ILE A C 1
ATOM 2705 O O . ILE A 1 349 ? 6.709 -6.038 -27.601 1.00 76.75 349 ILE A O 1
ATOM 2709 N N . SER A 1 350 ? 8.169 -5.002 -26.236 1.00 80.31 350 SER A N 1
ATOM 2710 C CA . SER A 1 350 ? 7.358 -5.047 -25.017 1.00 80.31 350 SER A CA 1
ATOM 2711 C C . SER A 1 350 ? 7.232 -3.635 -24.480 1.00 80.31 350 SER A C 1
ATOM 2713 O O . SER A 1 350 ? 8.239 -3.002 -24.170 1.00 80.31 350 SER A O 1
ATOM 2715 N N . VAL A 1 351 ? 6.002 -3.154 -24.351 1.00 75.88 351 VAL A N 1
ATOM 2716 C CA . VAL A 1 351 ? 5.692 -1.849 -23.777 1.00 75.88 351 VAL A CA 1
ATOM 2717 C C . VAL A 1 351 ? 4.841 -2.047 -22.544 1.00 75.88 351 VAL A C 1
ATOM 2719 O O . VAL A 1 351 ? 3.771 -2.642 -22.609 1.00 75.88 351 VAL A O 1
ATOM 2722 N N . VAL A 1 352 ? 5.313 -1.519 -21.428 1.00 74.94 352 VAL A N 1
ATOM 2723 C CA . VAL A 1 352 ? 4.511 -1.285 -20.231 1.00 74.94 352 VAL A CA 1
ATOM 2724 C C . VAL A 1 352 ? 4.165 0.186 -20.262 1.00 74.94 352 VAL A C 1
ATOM 2726 O O . VAL A 1 352 ? 5.074 1.012 -20.203 1.00 74.94 352 VAL A O 1
ATOM 2729 N N . ASN A 1 353 ? 2.888 0.470 -20.514 1.00 64.19 353 ASN A N 1
ATOM 2730 C CA . ASN A 1 353 ? 2.347 1.756 -20.959 1.00 64.19 353 ASN A CA 1
ATOM 2731 C C . ASN A 1 353 ? 3.017 2.971 -20.286 1.00 64.19 353 ASN A C 1
ATOM 2733 O O . ASN A 1 353 ? 2.635 3.371 -19.201 1.00 64.19 353 ASN A O 1
ATOM 2737 N N . GLY A 1 354 ? 4.021 3.572 -20.929 1.00 59.09 354 GLY A N 1
ATOM 2738 C CA . GLY A 1 354 ? 4.705 4.763 -20.411 1.00 59.09 354 GLY A CA 1
ATOM 2739 C C . GLY A 1 354 ? 5.654 4.541 -19.225 1.00 59.09 354 GLY A C 1
ATOM 2740 O O . GLY A 1 354 ? 6.276 5.499 -18.798 1.00 59.09 354 GLY A O 1
ATOM 2741 N N . PHE A 1 355 ? 5.819 3.313 -18.725 1.00 70.62 355 PHE A N 1
ATOM 2742 C CA . PHE A 1 355 ? 6.872 2.962 -17.766 1.00 70.62 355 PHE A CA 1
ATOM 2743 C C . PHE A 1 355 ? 8.138 2.520 -18.499 1.00 70.62 355 PHE A C 1
ATOM 2745 O O . PHE A 1 355 ? 9.208 3.093 -18.311 1.00 70.62 355 PHE A O 1
ATOM 2752 N N . ARG A 1 356 ? 8.027 1.503 -19.366 1.00 74.56 356 ARG A N 1
ATOM 2753 C CA . ARG A 1 356 ? 9.200 0.888 -19.994 1.00 74.56 356 ARG A CA 1
ATOM 2754 C C . ARG A 1 356 ? 8.916 0.309 -21.373 1.00 74.56 356 ARG A C 1
ATOM 2756 O O . ARG A 1 356 ? 7.918 -0.379 -21.576 1.00 74.56 356 ARG A O 1
ATOM 2763 N N . VAL A 1 357 ? 9.841 0.543 -22.299 1.00 76.56 357 VAL A N 1
ATOM 2764 C CA . VAL A 1 357 ? 9.856 -0.023 -23.652 1.00 76.56 357 VAL A CA 1
ATOM 2765 C C . VAL A 1 357 ? 11.110 -0.870 -23.802 1.00 76.56 357 VAL A C 1
ATOM 2767 O O . VAL A 1 357 ? 12.212 -0.351 -23.667 1.00 76.56 357 VAL A O 1
ATOM 2770 N N . LYS A 1 358 ? 10.952 -2.158 -24.103 1.00 78.69 358 LYS A N 1
ATOM 2771 C CA . LYS A 1 358 ? 12.058 -3.065 -24.425 1.00 78.69 358 LYS A CA 1
ATOM 2772 C C . LYS A 1 358 ? 11.979 -3.494 -25.889 1.00 78.69 358 LYS A C 1
ATOM 2774 O O . LYS A 1 358 ? 10.909 -3.897 -26.354 1.00 78.69 358 LYS A O 1
ATOM 2779 N N . LEU A 1 359 ? 13.110 -3.416 -26.588 1.00 76.38 359 LEU A N 1
ATOM 2780 C CA . LEU A 1 359 ? 13.268 -3.790 -27.993 1.00 76.38 359 LEU A CA 1
ATOM 2781 C C . LEU A 1 359 ? 14.280 -4.927 -28.120 1.00 76.38 359 LEU A C 1
ATOM 2783 O O . LEU A 1 359 ? 15.446 -4.772 -27.751 1.00 76.38 359 LEU A O 1
ATOM 2787 N N . TRP A 1 360 ? 13.839 -6.053 -28.679 1.00 78.44 360 TRP A N 1
ATOM 2788 C CA . TRP A 1 360 ? 14.708 -7.182 -29.000 1.00 78.44 360 TRP A CA 1
ATOM 2789 C C . TRP A 1 360 ? 14.946 -7.247 -30.511 1.00 78.44 360 TRP A C 1
ATOM 2791 O O . TRP A 1 360 ? 13.976 -7.303 -31.275 1.00 78.44 360 TRP A O 1
ATOM 2801 N N . PRO A 1 361 ? 16.214 -7.312 -30.961 1.00 67.44 361 PRO A N 1
ATOM 2802 C CA . PRO A 1 361 ? 16.568 -7.354 -32.381 1.00 67.44 361 PRO A CA 1
ATOM 2803 C C . PRO A 1 361 ? 16.233 -8.694 -33.063 1.00 67.44 361 PRO A C 1
ATOM 2805 O O . PRO A 1 361 ? 16.506 -8.863 -34.248 1.00 67.44 361 PRO A O 1
ATOM 2808 N N . GLN A 1 362 ? 15.678 -9.665 -32.330 1.00 68.88 362 GLN A N 1
ATOM 2809 C CA . GLN A 1 362 ? 15.306 -10.985 -32.838 1.00 68.88 362 GLN A CA 1
ATOM 2810 C C . GLN A 1 362 ? 13.839 -11.308 -32.524 1.00 68.88 362 GLN A C 1
ATOM 2812 O O . GLN A 1 362 ? 13.237 -10.782 -31.581 1.00 68.88 362 GLN A O 1
ATOM 2817 N N . PHE A 1 363 ? 13.260 -12.188 -33.340 1.00 67.88 363 PHE A N 1
ATOM 2818 C CA . PHE A 1 363 ? 11.906 -12.697 -33.158 1.00 67.88 363 PHE A CA 1
ATOM 2819 C C . PHE A 1 363 ? 11.882 -13.672 -31.974 1.00 67.88 363 PHE A C 1
ATOM 2821 O O . PHE A 1 363 ? 12.386 -14.790 -32.078 1.00 67.88 363 PHE A O 1
ATOM 2828 N N . ASP A 1 364 ? 11.310 -13.245 -30.850 1.00 70.12 364 ASP A N 1
ATOM 2829 C CA . ASP A 1 364 ? 11.110 -14.086 -29.670 1.00 70.12 364 ASP A CA 1
ATOM 2830 C C . ASP A 1 364 ? 9.670 -14.610 -29.635 1.00 70.12 364 ASP A C 1
ATOM 2832 O O . ASP A 1 364 ? 8.728 -13.921 -30.019 1.00 70.12 364 ASP A O 1
ATOM 2836 N N . TYR A 1 365 ? 9.455 -15.825 -29.136 1.00 75.25 365 TYR A N 1
ATOM 2837 C CA . TYR A 1 365 ? 8.095 -16.349 -28.993 1.00 75.25 365 TYR A CA 1
ATOM 2838 C C . TYR A 1 365 ? 7.308 -15.530 -27.960 1.00 75.25 365 TYR A C 1
ATOM 2840 O O . TYR A 1 365 ? 7.772 -15.357 -26.835 1.00 75.25 365 TYR A O 1
ATOM 2848 N N . LEU A 1 366 ? 6.078 -15.107 -28.282 1.00 74.00 366 LEU A N 1
ATOM 2849 C CA . LEU A 1 366 ? 5.226 -14.340 -27.353 1.00 74.00 366 LEU A CA 1
ATOM 2850 C C . LEU A 1 366 ? 5.012 -15.046 -25.998 1.00 74.00 366 LEU A C 1
ATOM 2852 O O . LEU A 1 366 ? 4.891 -14.395 -24.961 1.00 74.00 366 LEU A O 1
ATOM 2856 N N . SER A 1 367 ? 5.049 -16.383 -25.982 1.00 76.81 367 SER A N 1
ATOM 2857 C CA . SER A 1 367 ? 4.987 -17.201 -24.763 1.00 76.81 367 SER A CA 1
ATOM 2858 C C . SER A 1 367 ? 6.147 -16.950 -23.790 1.00 76.81 367 SER A C 1
ATOM 2860 O O . SER A 1 367 ? 5.984 -17.153 -22.587 1.00 76.81 367 SER A O 1
ATOM 2862 N N . LYS A 1 368 ? 7.299 -16.454 -24.262 1.00 80.19 368 LYS A N 1
ATOM 2863 C CA . LYS A 1 368 ? 8.414 -16.007 -23.411 1.00 80.19 368 LYS A CA 1
ATOM 2864 C C . LYS A 1 368 ? 7.967 -14.897 -22.464 1.00 80.19 368 LYS A C 1
ATOM 2866 O O . LYS A 1 368 ? 8.307 -14.937 -21.283 1.00 80.19 368 LYS A O 1
ATOM 2871 N N . PHE A 1 369 ? 7.177 -13.948 -22.963 1.00 79.19 369 PHE A N 1
ATOM 2872 C CA . PHE A 1 369 ? 6.740 -12.775 -22.210 1.00 79.19 369 PHE A CA 1
ATOM 2873 C C . PHE A 1 369 ? 5.580 -13.074 -21.263 1.00 79.19 369 PHE A C 1
ATOM 2875 O O . PHE A 1 369 ? 5.371 -12.321 -20.319 1.00 79.19 369 PHE A O 1
ATOM 2882 N N . ALA A 1 370 ? 4.883 -14.203 -21.425 1.00 78.44 370 ALA A N 1
ATOM 2883 C CA . ALA A 1 370 ? 3.919 -14.678 -20.429 1.00 78.44 370 ALA A CA 1
ATOM 2884 C C . ALA A 1 370 ? 4.579 -14.999 -19.072 1.00 78.44 370 ALA A C 1
ATOM 2886 O O . ALA A 1 370 ? 3.901 -15.017 -18.050 1.00 78.44 370 ALA A O 1
ATOM 2887 N N . ARG A 1 371 ? 5.901 -15.222 -19.051 1.00 85.19 371 ARG A N 1
ATOM 2888 C CA . ARG A 1 371 ? 6.685 -15.440 -17.831 1.00 85.19 371 ARG A CA 1
ATOM 2889 C C . ARG A 1 371 ? 7.283 -14.139 -17.304 1.00 85.19 371 ARG A C 1
ATOM 2891 O O . ARG A 1 371 ? 7.712 -13.280 -18.080 1.00 85.19 371 ARG A O 1
ATOM 2898 N N . VAL A 1 372 ? 7.355 -14.029 -15.983 1.00 87.50 372 VAL A N 1
ATOM 2899 C CA . VAL A 1 372 ? 7.882 -12.858 -15.277 1.00 87.50 372 VAL A CA 1
ATOM 2900 C C . VAL A 1 372 ? 9.406 -12.919 -15.247 1.00 87.50 372 VAL A C 1
ATOM 2902 O O . VAL A 1 372 ? 9.990 -13.936 -14.881 1.00 87.50 372 VAL A O 1
ATOM 2905 N N . GLU A 1 373 ? 10.060 -11.842 -15.667 1.00 88.25 373 GLU A N 1
ATOM 2906 C CA . GLU A 1 373 ? 11.520 -11.747 -15.669 1.00 88.25 373 GLU A CA 1
ATOM 2907 C C . GLU A 1 373 ? 12.054 -11.578 -14.253 1.00 88.25 373 GLU A C 1
ATOM 2909 O O . GLU A 1 373 ? 11.729 -10.598 -13.602 1.00 88.25 373 GLU A O 1
ATOM 2914 N N . HIS A 1 374 ? 12.873 -12.499 -13.761 1.00 89.44 374 HIS A N 1
ATOM 2915 C CA . HIS A 1 374 ? 13.366 -12.440 -12.388 1.00 89.44 374 HIS A CA 1
ATOM 2916 C C . HIS A 1 374 ? 14.584 -11.508 -12.267 1.00 89.44 374 HIS A C 1
ATOM 2918 O O . HIS A 1 374 ? 15.725 -11.963 -12.361 1.00 89.44 374 HIS A O 1
ATOM 2924 N N . THR A 1 375 ? 14.329 -10.208 -12.087 1.00 88.06 375 THR A N 1
ATOM 2925 C CA . THR A 1 375 ? 15.349 -9.141 -11.969 1.00 88.06 375 THR A CA 1
ATOM 2926 C C . THR A 1 375 ? 15.694 -8.760 -10.526 1.00 88.06 375 THR A C 1
ATOM 2928 O O . THR A 1 375 ? 16.720 -8.132 -10.281 1.00 88.06 375 THR A O 1
ATOM 2931 N N . TRP A 1 376 ? 14.862 -9.148 -9.561 1.00 89.50 376 TRP A N 1
ATOM 2932 C CA . TRP A 1 376 ? 14.971 -8.741 -8.161 1.00 89.50 376 TRP A CA 1
ATOM 2933 C C . TRP A 1 376 ? 15.551 -9.852 -7.271 1.00 89.50 376 TRP A C 1
ATOM 2935 O O . TRP A 1 376 ? 15.835 -10.970 -7.699 1.00 89.50 376 TRP A O 1
ATOM 2945 N N . SER A 1 377 ? 15.695 -9.546 -5.983 1.00 86.75 377 SER A N 1
ATOM 2946 C CA . SER A 1 377 ? 15.971 -10.516 -4.921 1.00 86.75 377 SER A CA 1
ATOM 2947 C C . SER A 1 377 ? 14.859 -10.504 -3.867 1.00 86.75 377 SER A C 1
ATOM 2949 O O . SER A 1 377 ? 14.216 -9.484 -3.648 1.00 86.75 377 SER A O 1
ATOM 2951 N N . SER A 1 378 ? 14.602 -11.639 -3.214 1.00 82.75 378 SER A N 1
ATOM 2952 C CA . SER A 1 378 ? 13.558 -11.755 -2.179 1.00 82.75 378 SER A CA 1
ATOM 2953 C C . SER A 1 378 ? 13.987 -11.120 -0.851 1.00 82.75 378 SER A C 1
ATOM 2955 O O . SER A 1 378 ? 15.143 -11.246 -0.432 1.00 82.75 378 SER A O 1
ATOM 2957 N N . TRP A 1 379 ? 13.038 -10.505 -0.136 1.00 76.75 379 TRP A N 1
ATOM 2958 C CA . TRP A 1 379 ? 13.251 -10.023 1.230 1.00 76.75 379 TRP A CA 1
ATOM 2959 C C . TRP A 1 379 ? 13.563 -11.160 2.209 1.00 76.75 379 TRP A C 1
ATOM 2961 O O . TRP A 1 379 ? 14.447 -11.038 3.065 1.00 76.75 379 TRP A O 1
ATOM 2971 N N . TYR A 1 380 ? 12.877 -12.290 2.041 1.00 72.38 380 TYR A N 1
ATOM 2972 C CA . TYR A 1 380 ? 13.085 -13.508 2.812 1.00 72.38 380 TYR A CA 1
ATOM 2973 C C . TYR A 1 380 ? 14.224 -14.323 2.193 1.00 72.38 380 TYR A C 1
ATOM 2975 O O . TYR A 1 380 ? 14.160 -14.720 1.026 1.00 72.38 380 TYR A O 1
ATOM 2983 N N . ARG A 1 381 ? 15.273 -14.594 2.983 1.00 58.44 381 ARG A N 1
ATOM 2984 C CA . ARG A 1 381 ? 16.331 -15.537 2.594 1.00 58.44 381 ARG A CA 1
ATOM 2985 C C . ARG A 1 381 ? 15.771 -16.955 2.647 1.00 58.44 381 ARG A C 1
ATOM 2987 O O . ARG A 1 381 ? 15.506 -17.467 3.732 1.00 58.44 381 ARG A O 1
ATOM 2994 N N . ALA A 1 382 ? 15.633 -17.598 1.492 1.00 53.28 382 ALA A N 1
ATOM 2995 C CA . ALA A 1 382 ? 15.468 -19.044 1.442 1.00 53.28 382 ALA A CA 1
ATOM 2996 C C . ALA A 1 382 ? 16.807 -19.720 1.779 1.00 53.28 382 ALA A C 1
ATOM 2998 O O . ALA A 1 382 ? 17.865 -19.301 1.297 1.00 53.28 382 ALA A O 1
ATOM 2999 N N . SER A 1 383 ? 16.780 -20.787 2.576 1.00 39.00 383 SER A N 1
ATOM 3000 C CA . SER A 1 383 ? 17.864 -21.763 2.575 1.00 39.00 383 SER A CA 1
ATOM 3001 C C . SER A 1 383 ? 17.820 -22.500 1.235 1.00 39.00 383 SER A C 1
ATOM 3003 O O . SER A 1 383 ? 17.094 -23.472 1.104 1.00 39.00 383 SER A O 1
ATOM 3005 N N . VAL A 1 384 ? 18.593 -22.004 0.264 1.00 34.66 384 VAL A N 1
ATOM 3006 C CA . VAL A 1 384 ? 18.915 -22.634 -1.032 1.00 34.66 384 VAL A CA 1
ATOM 3007 C C . VAL A 1 384 ? 17.714 -22.851 -1.979 1.00 34.66 384 VAL A C 1
ATOM 3009 O O . VAL A 1 384 ? 16.907 -23.744 -1.779 1.00 34.66 384 VAL A O 1
ATOM 3012 N N . GLY A 1 385 ? 17.670 -22.079 -3.077 1.00 41.56 385 GLY A N 1
ATOM 3013 C CA . GLY A 1 385 ? 16.795 -22.306 -4.241 1.00 41.56 385 GLY A CA 1
ATOM 3014 C C . GLY A 1 385 ? 15.394 -21.686 -4.141 1.00 41.56 385 GLY A C 1
ATOM 3015 O O . GLY A 1 385 ? 14.554 -22.202 -3.426 1.00 41.56 385 GLY A O 1
ATOM 3016 N N . SER A 1 386 ? 15.169 -20.577 -4.863 1.00 49.41 386 SER A N 1
ATOM 3017 C CA . SER A 1 386 ? 13.901 -20.088 -5.472 1.00 49.41 386 SER A CA 1
ATOM 3018 C C . SER A 1 386 ? 12.549 -20.054 -4.716 1.00 49.41 386 SER A C 1
ATOM 3020 O O . SER A 1 386 ? 11.608 -19.483 -5.258 1.00 49.41 386 SER A O 1
ATOM 3022 N N . GLY A 1 387 ? 12.422 -20.549 -3.483 1.00 52.78 387 GLY A N 1
ATOM 3023 C CA . GLY A 1 387 ? 11.132 -20.867 -2.846 1.00 52.78 387 GLY A CA 1
ATOM 3024 C C . GLY A 1 387 ? 10.198 -19.705 -2.485 1.00 52.78 387 GLY A C 1
ATOM 3025 O O . GLY A 1 387 ? 9.063 -19.934 -2.080 1.00 52.78 387 GLY A O 1
ATOM 3026 N N . ALA A 1 388 ? 10.664 -18.460 -2.584 1.00 58.22 388 ALA A N 1
ATOM 3027 C CA . ALA A 1 388 ? 9.941 -17.296 -2.078 1.00 58.22 388 ALA A CA 1
ATOM 3028 C C . ALA A 1 388 ? 8.871 -16.754 -3.033 1.00 58.22 388 ALA A C 1
ATOM 3030 O O . ALA A 1 388 ? 8.016 -16.006 -2.591 1.00 58.22 388 ALA A O 1
ATOM 3031 N N . MET A 1 389 ? 8.916 -17.084 -4.326 1.00 67.56 389 MET A N 1
ATOM 3032 C CA . MET A 1 389 ? 7.960 -16.577 -5.326 1.00 67.56 389 MET A CA 1
ATOM 3033 C C . MET A 1 389 ? 7.527 -17.669 -6.310 1.00 67.56 389 MET A C 1
ATOM 3035 O O . MET A 1 389 ? 7.291 -17.406 -7.484 1.00 67.56 389 MET A O 1
ATOM 3039 N N . GLU A 1 390 ? 7.434 -18.916 -5.837 1.00 59.12 390 GLU A N 1
ATOM 3040 C CA . GLU A 1 390 ? 7.095 -20.087 -6.666 1.00 59.12 390 GLU A CA 1
ATOM 3041 C C . GLU A 1 390 ? 5.685 -20.036 -7.269 1.00 59.12 390 GLU A C 1
ATOM 3043 O O . GLU A 1 390 ? 5.408 -20.733 -8.243 1.00 59.12 390 GLU A O 1
ATOM 3048 N N . SER A 1 391 ? 4.800 -19.187 -6.737 1.00 63.88 391 SER A N 1
ATOM 3049 C CA . SER A 1 391 ? 3.493 -18.906 -7.340 1.00 63.88 391 SER A CA 1
ATOM 3050 C C . SER A 1 391 ? 3.606 -18.186 -8.690 1.00 63.88 391 SER A C 1
ATOM 3052 O O . SER A 1 391 ? 2.660 -18.207 -9.477 1.00 63.88 391 SER A O 1
ATOM 3054 N N . MET A 1 392 ? 4.755 -17.569 -8.987 1.00 76.12 392 MET A N 1
ATOM 3055 C CA . MET A 1 392 ? 5.009 -16.884 -10.248 1.00 76.12 392 MET A CA 1
ATOM 3056 C C . MET A 1 392 ? 5.681 -17.807 -11.257 1.00 76.12 392 MET A C 1
ATOM 3058 O O . MET A 1 392 ? 6.683 -18.466 -10.979 1.00 76.12 392 MET A O 1
ATOM 3062 N N . SER A 1 393 ? 5.202 -17.768 -12.499 1.00 82.38 393 SER A N 1
ATOM 3063 C CA . SER A 1 393 ? 5.910 -18.390 -13.615 1.00 82.38 393 SER A CA 1
ATOM 3064 C C . SER A 1 393 ? 7.117 -17.530 -14.016 1.00 82.38 393 SER A C 1
ATOM 3066 O O . SER A 1 393 ? 7.008 -16.677 -14.899 1.00 82.38 393 SER A O 1
ATOM 3068 N N . LEU A 1 394 ? 8.268 -17.753 -13.375 1.00 85.44 394 LEU A N 1
ATOM 3069 C CA . LEU A 1 394 ? 9.496 -16.976 -13.582 1.00 85.44 394 LEU A CA 1
ATOM 3070 C C . LEU A 1 394 ? 10.298 -17.409 -14.827 1.00 85.44 394 LEU A C 1
ATOM 3072 O O . LEU A 1 394 ? 10.297 -18.571 -15.245 1.00 85.44 394 LEU A O 1
ATOM 3076 N N . ARG A 1 395 ? 11.045 -16.462 -15.401 1.00 87.06 395 ARG A N 1
ATOM 3077 C CA . ARG A 1 395 ? 12.144 -16.686 -16.355 1.00 87.06 395 ARG A CA 1
ATOM 3078 C C . ARG A 1 395 ? 13.409 -15.954 -15.881 1.00 87.06 395 ARG A C 1
ATOM 3080 O O . ARG A 1 395 ? 13.278 -14.959 -15.169 1.00 87.06 395 ARG A O 1
ATOM 3087 N N . PRO A 1 396 ? 14.620 -16.406 -16.261 1.00 86.56 396 PRO A N 1
ATOM 3088 C CA . PRO A 1 396 ? 15.852 -15.687 -15.940 1.00 86.56 396 PRO A CA 1
ATOM 3089 C C . PRO A 1 396 ? 15.827 -14.242 -16.450 1.00 86.56 396 PRO A C 1
ATOM 3091 O O . PRO A 1 396 ? 15.215 -13.977 -17.488 1.00 86.56 396 PRO A O 1
ATOM 3094 N N . ALA A 1 397 ? 16.512 -13.342 -15.739 1.00 85.62 397 ALA A N 1
ATOM 3095 C CA . ALA A 1 397 ? 16.807 -12.008 -16.251 1.00 85.62 397 ALA A CA 1
ATOM 3096 C C . ALA A 1 397 ? 17.561 -12.105 -17.581 1.00 85.62 397 ALA A C 1
ATOM 3098 O O . ALA A 1 397 ? 18.466 -12.933 -17.738 1.00 85.62 397 ALA A O 1
ATOM 3099 N N . GLU A 1 398 ? 17.178 -11.268 -18.537 1.00 82.75 398 GLU A N 1
ATOM 3100 C CA . GLU A 1 398 ? 17.852 -11.198 -19.824 1.00 82.75 398 GLU A CA 1
ATOM 3101 C C . GLU A 1 398 ? 19.277 -10.631 -19.635 1.00 82.75 398 GLU A C 1
ATOM 3103 O O . GLU A 1 398 ? 19.485 -9.708 -18.838 1.00 82.75 398 GLU A O 1
ATOM 3108 N N . PRO A 1 399 ? 20.294 -11.151 -20.348 1.00 80.50 399 PRO A N 1
ATOM 3109 C CA . PRO A 1 399 ? 21.650 -10.618 -20.262 1.00 80.50 399 PRO A CA 1
ATOM 3110 C C . PRO A 1 399 ? 21.689 -9.128 -20.619 1.00 80.50 399 PRO A C 1
ATOM 3112 O O . PRO A 1 399 ? 21.073 -8.710 -21.604 1.00 80.50 399 PRO A O 1
ATOM 3115 N N . LYS A 1 400 ? 22.456 -8.322 -19.872 1.00 70.06 400 LYS A N 1
ATOM 3116 C CA . LYS A 1 400 ? 22.667 -6.905 -20.217 1.00 70.06 400 LYS A CA 1
ATOM 3117 C C . LYS A 1 400 ? 23.175 -6.787 -21.662 1.00 70.06 400 LYS A C 1
ATOM 3119 O O . LYS A 1 400 ? 24.119 -7.479 -22.036 1.00 70.06 400 LYS A O 1
ATOM 3124 N N . GLY A 1 401 ? 22.528 -5.937 -22.463 1.00 68.25 401 GLY A N 1
ATOM 3125 C CA . GLY A 1 401 ? 22.832 -5.735 -23.887 1.00 68.25 401 GLY A CA 1
ATOM 3126 C C . GLY A 1 401 ? 22.091 -6.658 -24.865 1.00 68.25 401 GLY A C 1
ATOM 3127 O O . GLY A 1 401 ? 22.231 -6.489 -26.071 1.00 68.25 401 GLY A O 1
ATOM 3128 N N . SER A 1 402 ? 21.283 -7.613 -24.385 1.00 73.50 402 SER A N 1
ATOM 3129 C CA . SER A 1 402 ? 20.438 -8.454 -25.259 1.00 73.50 402 SER A CA 1
ATOM 3130 C C . SER A 1 402 ? 19.172 -7.749 -25.771 1.00 73.50 402 SER A C 1
ATOM 3132 O O . SER A 1 402 ? 18.526 -8.230 -26.702 1.00 73.50 402 SER A O 1
ATOM 3134 N N . TYR A 1 403 ? 18.836 -6.603 -25.183 1.00 71.31 403 TYR A N 1
ATOM 3135 C CA . TYR A 1 403 ? 17.745 -5.721 -25.577 1.00 71.31 403 TYR A CA 1
ATOM 3136 C C . TYR A 1 403 ? 18.129 -4.273 -25.289 1.00 71.31 403 TYR A C 1
ATOM 3138 O O . TYR A 1 403 ? 18.920 -4.000 -24.382 1.00 71.31 403 TYR A O 1
ATOM 3146 N N . GLN A 1 404 ? 17.540 -3.352 -26.046 1.00 68.25 404 GLN A N 1
ATOM 3147 C CA . GLN A 1 404 ? 17.523 -1.937 -25.686 1.00 68.25 404 GLN A CA 1
ATOM 3148 C C . GLN A 1 404 ? 16.309 -1.677 -24.802 1.00 68.25 404 GLN A C 1
ATOM 3150 O O . GLN A 1 404 ? 15.238 -2.245 -25.034 1.00 68.25 404 GLN A O 1
ATOM 3155 N N . SER A 1 405 ? 16.474 -0.850 -23.774 1.00 70.38 405 SER A N 1
ATOM 3156 C CA . SER A 1 405 ? 15.402 -0.513 -22.846 1.00 70.38 405 SER A CA 1
ATOM 3157 C C . SER A 1 405 ? 15.357 0.979 -22.618 1.00 70.38 405 SER A C 1
ATOM 3159 O O . SER A 1 405 ? 16.373 1.588 -22.297 1.00 70.38 405 SER A O 1
ATOM 3161 N N . TYR A 1 406 ? 14.152 1.519 -22.725 1.00 67.69 406 TYR A N 1
ATOM 3162 C CA . TYR A 1 406 ? 13.866 2.928 -22.551 1.00 67.69 406 TYR A CA 1
ATOM 3163 C C . TYR A 1 406 ? 12.832 3.108 -21.455 1.00 67.69 406 TYR A C 1
ATOM 3165 O O . TYR A 1 406 ? 11.843 2.371 -21.401 1.00 67.69 406 TYR A O 1
ATOM 3173 N N . THR A 1 407 ? 13.043 4.110 -20.618 1.00 63.88 407 THR A N 1
ATOM 3174 C CA . THR A 1 407 ? 12.116 4.504 -19.565 1.00 63.88 407 THR A CA 1
ATOM 3175 C C . THR A 1 407 ? 11.527 5.858 -19.934 1.00 63.88 407 THR A C 1
ATOM 3177 O O . THR A 1 407 ? 12.262 6.797 -20.242 1.00 63.88 407 THR A O 1
ATOM 3180 N N . TRP A 1 408 ? 10.200 5.941 -19.957 1.00 59.12 408 TRP A N 1
ATOM 3181 C CA . TRP A 1 408 ? 9.477 7.155 -20.327 1.00 59.12 408 TRP A CA 1
ATOM 3182 C C . TRP A 1 408 ? 9.043 7.891 -19.068 1.00 59.12 408 TRP A C 1
ATOM 3184 O O . TRP A 1 408 ? 8.537 7.289 -18.126 1.00 59.12 408 TRP A O 1
ATOM 3194 N N . THR A 1 409 ? 9.231 9.203 -19.048 1.00 50.91 409 THR A N 1
ATOM 3195 C CA . THR A 1 409 ? 8.674 10.070 -18.011 1.00 50.91 409 THR A CA 1
ATOM 3196 C C . THR A 1 409 ? 7.990 11.257 -18.673 1.00 50.91 409 THR A C 1
ATOM 3198 O O . THR A 1 409 ? 8.120 11.493 -19.875 1.00 50.91 409 THR A O 1
ATOM 3201 N N . LYS A 1 410 ? 7.272 12.053 -17.879 1.00 43.31 410 LYS A N 1
ATOM 3202 C CA . LYS A 1 410 ? 6.730 13.339 -18.337 1.00 43.31 410 LYS A CA 1
ATOM 3203 C C . LYS A 1 410 ? 7.827 14.316 -18.805 1.00 43.31 410 LYS A C 1
ATOM 3205 O O . LYS A 1 410 ? 7.519 15.275 -19.505 1.00 43.31 410 LYS A O 1
ATOM 3210 N N . GLU A 1 411 ? 9.081 14.083 -18.418 1.00 42.53 411 GLU A N 1
ATOM 3211 C CA . GLU A 1 411 ? 10.231 14.961 -18.658 1.00 42.53 411 GLU A CA 1
ATOM 3212 C C . GLU A 1 411 ? 11.100 14.510 -19.845 1.00 42.53 411 GLU A C 1
ATOM 3214 O O . GLU A 1 411 ? 11.866 15.318 -20.368 1.00 42.53 411 GLU A O 1
ATOM 3219 N N . GLY A 1 412 ? 10.963 13.262 -20.314 1.00 48.34 412 GLY A N 1
ATOM 3220 C CA . GLY A 1 412 ? 11.720 12.755 -21.461 1.00 48.34 412 GLY A CA 1
ATOM 3221 C C . GLY A 1 412 ? 11.780 11.229 -21.571 1.00 48.34 412 GLY A C 1
ATOM 3222 O O . GLY A 1 412 ? 11.106 10.498 -20.843 1.00 48.34 412 GLY A O 1
ATOM 3223 N N . VAL A 1 413 ? 12.607 10.754 -22.507 1.00 50.03 413 VAL A N 1
ATOM 3224 C CA . VAL A 1 413 ? 12.915 9.334 -22.735 1.00 50.03 413 VAL A CA 1
ATOM 3225 C C . VAL A 1 413 ? 14.365 9.080 -22.341 1.00 50.03 413 VAL A C 1
ATOM 3227 O O . VAL A 1 413 ? 15.262 9.797 -22.781 1.00 50.03 413 VAL A O 1
ATOM 3230 N N . TYR A 1 414 ? 14.603 8.055 -21.531 1.00 52.12 414 TYR A N 1
ATOM 3231 C CA . TYR A 1 414 ? 15.929 7.742 -20.994 1.00 52.12 414 TYR A CA 1
ATOM 3232 C C . TYR A 1 414 ? 16.319 6.310 -21.342 1.00 52.12 414 TYR A C 1
ATOM 3234 O O . TYR A 1 414 ? 15.472 5.418 -21.255 1.00 52.12 414 TYR A O 1
ATOM 3242 N N . GLU A 1 415 ? 17.579 6.071 -21.705 1.00 52.97 415 GLU A N 1
ATOM 3243 C CA . GLU A 1 415 ? 18.109 4.706 -21.809 1.00 52.97 415 GLU A CA 1
ATOM 3244 C C . GLU A 1 415 ? 18.238 4.066 -20.416 1.00 52.97 415 GLU A C 1
ATOM 3246 O O . GLU A 1 415 ? 18.258 4.745 -19.387 1.00 52.97 415 GLU A O 1
ATOM 3251 N N . ALA A 1 416 ? 18.288 2.735 -20.353 1.00 51.47 416 ALA A N 1
ATOM 3252 C CA . ALA A 1 416 ? 18.312 1.991 -19.089 1.00 51.47 416 ALA A CA 1
ATOM 3253 C C . ALA A 1 416 ? 19.574 2.207 -18.229 1.00 51.47 416 ALA A C 1
ATOM 3255 O O . ALA A 1 416 ? 19.553 1.897 -17.039 1.00 51.47 416 ALA A O 1
ATOM 3256 N N . ASP A 1 417 ? 20.659 2.712 -18.808 1.00 49.94 417 ASP A N 1
ATOM 3257 C CA . ASP A 1 417 ? 21.888 3.153 -18.132 1.00 49.94 417 ASP A CA 1
ATOM 3258 C C . ASP A 1 417 ? 21.866 4.639 -17.737 1.00 49.94 417 ASP A C 1
ATOM 3260 O O . ASP A 1 417 ? 22.715 5.089 -16.967 1.00 49.94 417 ASP A O 1
ATOM 3264 N N . GLY A 1 418 ? 20.842 5.368 -18.177 1.00 45.66 418 GLY A N 1
ATOM 3265 C CA . GLY A 1 418 ? 20.554 6.737 -17.793 1.00 45.66 418 GLY A CA 1
ATOM 3266 C C . GLY A 1 418 ? 21.042 7.802 -18.748 1.00 45.66 418 GLY A C 1
ATOM 3267 O O . GLY A 1 418 ? 20.812 8.978 -18.477 1.00 45.66 418 GLY A O 1
ATOM 3268 N N . ASP A 1 419 ? 21.631 7.454 -19.880 1.00 42.12 419 ASP A N 1
ATOM 3269 C CA . ASP A 1 419 ? 21.918 8.473 -20.878 1.00 42.12 419 ASP A CA 1
ATOM 3270 C C . ASP A 1 419 ? 20.602 9.017 -21.474 1.00 42.12 419 ASP A C 1
ATOM 3272 O O . ASP A 1 419 ? 19.630 8.289 -21.717 1.00 42.12 419 ASP A O 1
ATOM 3276 N N . LEU A 1 420 ? 20.528 10.346 -21.628 1.00 38.56 420 LEU A N 1
ATOM 3277 C CA . LEU A 1 420 ? 19.379 11.006 -22.244 1.00 38.56 420 LEU A CA 1
ATOM 3278 C C . LEU A 1 420 ? 19.360 10.611 -23.718 1.00 38.56 420 LEU A C 1
ATOM 3280 O O . LEU A 1 420 ? 20.214 11.050 -24.489 1.00 38.56 420 LEU A O 1
ATOM 3284 N N . PHE A 1 421 ? 18.365 9.826 -24.117 1.00 38.75 421 PHE A N 1
ATOM 3285 C CA . PHE A 1 421 ? 18.182 9.510 -25.521 1.00 38.75 421 PHE A CA 1
ATOM 3286 C C . PHE A 1 421 ? 17.280 10.573 -26.146 1.00 38.75 421 PHE A C 1
ATOM 3288 O O . PHE A 1 421 ? 16.141 10.769 -25.724 1.00 38.75 421 PHE A O 1
ATOM 3295 N N . GLY A 1 422 ? 17.793 11.279 -27.154 1.00 33.91 422 GLY A N 1
ATOM 3296 C CA . GLY A 1 422 ? 17.089 12.337 -27.882 1.00 33.91 422 GLY A CA 1
ATOM 3297 C C . GLY A 1 422 ? 15.959 11.822 -28.780 1.00 33.91 422 GLY A C 1
ATOM 3298 O O . GLY A 1 422 ? 15.927 12.141 -29.961 1.00 33.91 422 GLY A O 1
ATOM 3299 N N . ILE A 1 423 ? 15.027 11.023 -28.256 1.00 36.91 423 ILE A N 1
ATOM 3300 C CA . ILE A 1 423 ? 13.759 10.742 -28.938 1.00 36.91 423 ILE A CA 1
ATOM 3301 C C . ILE A 1 423 ? 12.836 11.927 -28.663 1.00 36.91 423 ILE A C 1
ATOM 3303 O O . ILE A 1 423 ? 12.327 12.086 -27.556 1.00 36.91 423 ILE A O 1
ATOM 3307 N N . THR A 1 424 ? 12.609 12.771 -29.672 1.00 30.59 424 THR A N 1
ATOM 3308 C CA . THR A 1 424 ? 11.753 13.964 -29.519 1.00 30.59 424 THR A CA 1
ATOM 3309 C C . THR A 1 424 ? 10.248 13.671 -29.587 1.00 30.59 424 THR A C 1
ATOM 3311 O O . THR A 1 424 ? 9.433 14.585 -29.481 1.00 30.59 424 THR A O 1
ATOM 3314 N N . GLY A 1 425 ? 9.846 12.399 -29.676 1.00 32.25 425 GLY A N 1
ATOM 3315 C CA . GLY A 1 425 ? 8.450 12.021 -29.490 1.00 32.25 425 GLY A CA 1
ATOM 3316 C C . GLY A 1 425 ? 8.104 10.590 -29.891 1.00 32.25 425 GLY A C 1
ATOM 3317 O O . GLY A 1 425 ? 8.549 10.073 -30.912 1.00 32.25 425 GLY A O 1
ATOM 3318 N N . VAL A 1 426 ? 7.228 9.983 -29.090 1.00 33.22 426 VAL A N 1
ATOM 3319 C CA . VAL A 1 426 ? 6.347 8.887 -29.489 1.00 33.22 426 VAL A CA 1
ATOM 3320 C C . VAL A 1 426 ? 4.941 9.393 -29.251 1.00 33.22 426 VAL A C 1
ATOM 3322 O O . VAL A 1 426 ? 4.528 9.590 -28.109 1.00 33.22 426 VAL A O 1
ATOM 3325 N N . SER A 1 427 ? 4.193 9.627 -30.325 1.00 30.42 427 SER A N 1
ATOM 3326 C CA . SER A 1 427 ? 2.774 9.938 -30.181 1.00 30.42 427 SER A CA 1
ATOM 3327 C C . SER A 1 427 ? 1.991 8.630 -30.093 1.00 30.42 427 SER A C 1
ATOM 3329 O O . SER A 1 427 ? 1.924 7.883 -31.071 1.00 30.42 427 SER A O 1
ATOM 3331 N N . VAL A 1 428 ? 1.389 8.358 -28.935 1.00 31.59 428 VAL A N 1
ATOM 3332 C CA . VAL A 1 428 ? 0.305 7.377 -28.815 1.00 31.59 428 VAL A CA 1
ATOM 3333 C C . VAL A 1 428 ? -0.971 8.109 -29.214 1.00 31.59 428 VAL A C 1
ATOM 3335 O O . VAL A 1 428 ? -1.567 8.823 -28.414 1.00 31.59 428 VAL A O 1
ATOM 3338 N N . ARG A 1 429 ? -1.365 8.008 -30.485 1.00 29.25 429 ARG A N 1
ATOM 3339 C CA . ARG A 1 429 ? -2.705 8.440 -30.896 1.00 29.25 429 ARG A CA 1
ATOM 3340 C C . ARG A 1 429 ? -3.665 7.286 -30.650 1.00 29.25 429 ARG A C 1
ATOM 3342 O O . ARG A 1 429 ? -3.426 6.188 -31.150 1.00 29.25 429 ARG A O 1
ATOM 3349 N N . GLU A 1 430 ? -4.765 7.530 -29.939 1.00 31.31 430 GLU A N 1
ATOM 3350 C CA . GLU A 1 430 ? -5.941 6.673 -30.080 1.00 31.31 430 GLU A CA 1
ATOM 3351 C C . GLU A 1 430 ? -6.335 6.693 -31.557 1.00 31.31 430 GLU A C 1
ATOM 3353 O O . GLU A 1 430 ? -6.721 7.726 -32.110 1.00 31.31 430 GLU A O 1
ATOM 3358 N N . GLY A 1 431 ? -6.140 5.565 -32.235 1.00 33.25 431 GLY A N 1
ATOM 3359 C CA . GLY A 1 431 ? -6.528 5.433 -33.626 1.00 33.25 431 GLY A CA 1
ATOM 3360 C C . GLY A 1 431 ? -8.038 5.593 -33.735 1.00 33.25 431 GLY A C 1
ATOM 3361 O O . GLY A 1 431 ? -8.785 4.703 -33.330 1.00 33.25 431 GLY A O 1
ATOM 3362 N N . GLN A 1 432 ? -8.497 6.698 -34.328 1.00 28.56 432 GLN A N 1
ATOM 3363 C CA . GLN A 1 432 ? -9.820 6.712 -34.938 1.00 28.56 432 GLN A CA 1
ATOM 3364 C C . GLN A 1 432 ? -9.835 5.595 -35.982 1.00 28.56 432 GLN A C 1
ATOM 3366 O O . GLN A 1 432 ? -9.045 5.586 -36.926 1.00 28.56 432 GLN A O 1
ATOM 3371 N N . CYS A 1 433 ? -10.673 4.597 -35.718 1.00 29.91 433 CYS A N 1
ATOM 3372 C CA . CYS A 1 433 ? -10.718 3.338 -36.439 1.00 29.91 433 CYS A CA 1
ATOM 3373 C C . CYS A 1 433 ? -10.812 3.541 -37.956 1.00 29.91 433 CYS A C 1
ATOM 3375 O O . CYS A 1 433 ? -11.720 4.205 -38.454 1.00 29.91 433 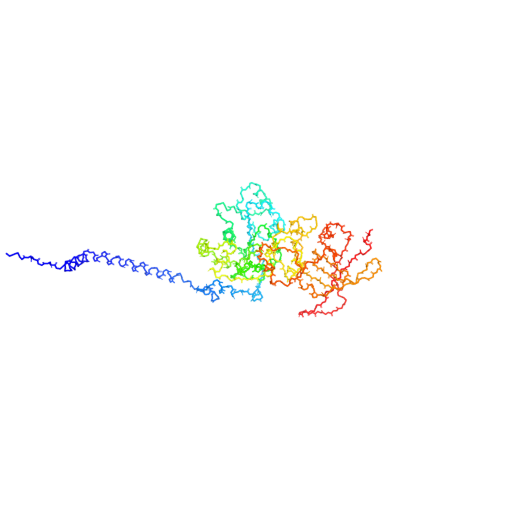CYS A O 1
ATOM 3377 N N . GLY A 1 434 ? -9.952 2.845 -38.698 1.00 27.77 434 GLY A N 1
ATOM 3378 C CA . GLY A 1 434 ? -10.247 2.441 -40.067 1.00 27.77 434 GLY A CA 1
ATOM 3379 C C . GLY A 1 434 ? -11.104 1.171 -40.065 1.00 27.77 434 GLY A C 1
ATOM 3380 O O . GLY A 1 434 ? -10.569 0.086 -40.268 1.00 27.77 434 GLY A O 1
ATOM 3381 N N . GLY A 1 435 ? -12.415 1.312 -39.821 1.00 25.80 435 GLY A N 1
ATOM 3382 C CA . GLY A 1 435 ? -13.442 0.264 -39.998 1.00 25.80 435 GLY A CA 1
ATOM 3383 C C . GLY A 1 435 ? -14.102 -0.257 -38.707 1.00 25.80 435 GLY A C 1
ATOM 3384 O O . GLY A 1 435 ? -13.423 -0.514 -37.721 1.00 25.80 435 GLY A O 1
ATOM 3385 N N . TRP A 1 436 ? -15.435 -0.404 -38.716 1.00 25.20 436 TRP A N 1
ATOM 3386 C CA . TRP A 1 436 ? -16.303 -0.551 -37.532 1.00 25.20 436 TRP A C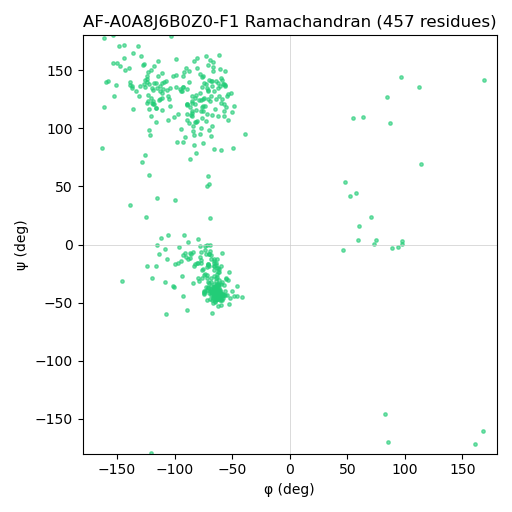A 1
ATOM 3387 C C . TRP A 1 436 ? -16.584 -1.993 -37.074 1.00 25.20 436 TRP A C 1
ATOM 3389 O O . TRP A 1 436 ? -16.847 -2.874 -37.890 1.00 25.20 436 TRP A O 1
ATOM 3399 N N . SER A 1 437 ? -16.759 -2.180 -35.761 1.00 22.22 437 SER A N 1
ATOM 3400 C CA . SER A 1 437 ? -18.075 -2.576 -35.211 1.00 22.22 437 SER A CA 1
ATOM 3401 C C . SER A 1 437 ? -18.218 -2.210 -33.725 1.00 22.22 437 SER A C 1
ATOM 3403 O O . SER A 1 437 ? -17.270 -2.305 -32.952 1.00 22.22 437 SER A O 1
ATOM 3405 N N . VAL A 1 438 ? -19.423 -1.757 -33.364 1.00 29.30 438 VAL A N 1
ATOM 3406 C CA . VAL A 1 438 ? -19.916 -1.498 -31.997 1.00 29.30 438 VAL A CA 1
ATOM 3407 C C . VAL A 1 438 ? -20.298 -2.825 -31.348 1.00 29.30 438 VAL A C 1
ATOM 3409 O O . VAL A 1 438 ? -20.864 -3.647 -32.059 1.00 29.30 438 VAL A O 1
ATOM 3412 N N . CYS A 1 439 ? -20.127 -2.977 -30.029 1.00 21.84 439 CYS A N 1
ATOM 3413 C CA . CYS A 1 439 ? -21.069 -3.746 -29.205 1.00 21.84 439 CYS A CA 1
ATOM 3414 C C . CYS A 1 439 ? -21.076 -3.248 -27.750 1.00 21.84 439 CYS A C 1
ATOM 3416 O O . CYS A 1 439 ? -20.037 -3.263 -27.085 1.00 21.84 439 CYS A O 1
ATOM 3418 N N . ASP A 1 440 ? -22.275 -2.943 -27.239 1.00 31.53 440 ASP A N 1
ATOM 3419 C CA . ASP A 1 440 ? -22.693 -3.304 -25.878 1.00 31.53 440 ASP A CA 1
ATOM 3420 C C . ASP A 1 440 ? -22.394 -4.802 -25.653 1.00 31.53 440 ASP A C 1
ATOM 3422 O O . ASP A 1 440 ? -23.239 -5.666 -25.877 1.00 31.53 440 ASP A O 1
ATOM 3426 N N . GLY A 1 441 ? -21.147 -5.122 -25.2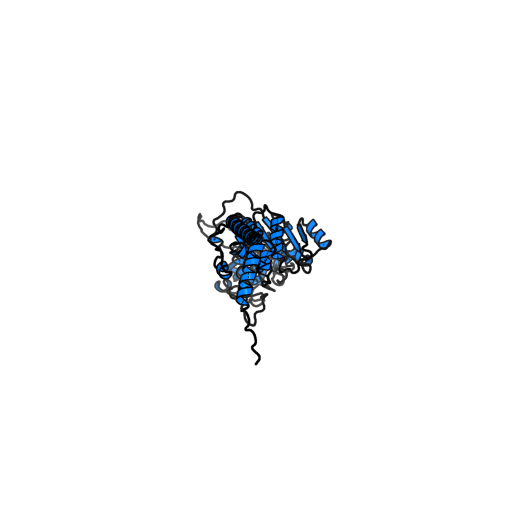98 1.00 31.97 441 GLY A N 1
ATOM 3427 C CA . GLY A 1 441 ? -20.653 -6.498 -25.194 1.00 31.97 441 GLY A CA 1
ATOM 3428 C C . GLY A 1 441 ? -19.580 -6.849 -26.229 1.00 31.97 441 GLY A C 1
ATOM 3429 O O . GLY A 1 441 ? -19.811 -7.663 -27.114 1.00 31.97 441 GLY A O 1
ATOM 3430 N N . VAL A 1 442 ? -18.403 -6.235 -26.063 1.00 34.41 442 VAL A N 1
ATOM 3431 C CA . VAL A 1 442 ? -17.065 -6.603 -26.578 1.00 34.41 442 VAL A CA 1
ATOM 3432 C C . VAL A 1 442 ? -16.909 -6.803 -28.097 1.00 34.41 442 VAL A C 1
ATOM 3434 O O . VAL A 1 442 ? -17.222 -7.854 -28.645 1.00 34.41 442 VAL A O 1
ATOM 3437 N N . VAL A 1 443 ? -16.212 -5.855 -28.738 1.00 24.22 443 VAL A N 1
ATOM 3438 C CA . VAL A 1 443 ? -15.396 -6.077 -29.948 1.00 24.22 443 VAL A CA 1
ATOM 3439 C C . VAL A 1 443 ? -14.072 -5.322 -29.772 1.00 24.22 443 VAL A C 1
ATOM 3441 O O . VAL A 1 443 ? -14.056 -4.103 -29.624 1.00 24.22 443 VAL A O 1
ATOM 3444 N N . THR A 1 444 ? -12.954 -6.053 -29.738 1.00 36.28 444 THR A N 1
ATOM 3445 C CA . THR A 1 444 ? -11.588 -5.532 -29.569 1.00 36.28 444 THR A CA 1
ATOM 3446 C C . THR A 1 444 ? -10.822 -5.523 -30.891 1.00 36.28 444 THR A C 1
ATOM 3448 O O . THR A 1 444 ? -10.780 -6.527 -31.598 1.00 36.28 444 THR A O 1
ATOM 3451 N N . ARG A 1 445 ? -10.121 -4.415 -31.177 1.00 25.08 445 ARG A N 1
ATOM 3452 C CA . ARG A 1 445 ? -8.854 -4.398 -31.933 1.00 25.08 445 ARG A CA 1
ATOM 3453 C C . ARG A 1 445 ? -8.127 -3.066 -31.706 1.00 25.08 445 ARG A C 1
ATOM 3455 O O . ARG A 1 445 ? -8.227 -2.155 -32.518 1.00 25.08 445 ARG A O 1
ATOM 3462 N N . SER A 1 446 ? -7.380 -2.949 -30.613 1.00 26.69 446 SER A N 1
ATOM 3463 C CA . SER A 1 446 ? -6.498 -1.795 -30.396 1.00 26.69 446 SER A CA 1
ATOM 3464 C C . SER A 1 446 ? -5.099 -2.160 -30.884 1.00 26.69 446 SER A C 1
ATOM 3466 O O . SER A 1 446 ? -4.366 -2.878 -30.208 1.00 26.69 446 SER A O 1
ATOM 3468 N N . VAL A 1 447 ? -4.739 -1.722 -32.091 1.00 27.28 447 VAL A N 1
ATOM 3469 C CA . VAL A 1 447 ? -3.339 -1.723 -32.532 1.00 27.28 447 VAL A CA 1
ATOM 3470 C C . VAL A 1 447 ? -2.671 -0.537 -31.843 1.00 27.28 447 VAL A C 1
ATOM 3472 O O . VAL A 1 447 ? -3.045 0.606 -32.091 1.00 27.28 447 VAL A O 1
ATOM 3475 N N . LEU A 1 448 ? -1.715 -0.806 -30.954 1.00 32.75 448 LEU A N 1
ATOM 3476 C CA . LEU A 1 448 ? -0.847 0.222 -30.390 1.00 32.75 448 LEU A CA 1
ATOM 3477 C C . LEU A 1 448 ? 0.097 0.696 -31.505 1.00 32.75 448 LEU A C 1
ATOM 3479 O O . LEU A 1 448 ? 1.083 0.033 -31.814 1.00 32.75 448 LEU A O 1
ATOM 3483 N N . SER A 1 449 ? -0.227 1.813 -32.149 1.00 29.73 449 SER A N 1
ATOM 3484 C CA . SER A 1 449 ? 0.681 2.486 -33.077 1.00 29.73 449 SER A CA 1
ATOM 3485 C C . SER A 1 449 ? 1.622 3.392 -32.285 1.00 29.73 449 SER A C 1
ATOM 3487 O O . SER A 1 449 ? 1.235 4.479 -31.861 1.00 29.73 449 SER A O 1
ATOM 3489 N N . ILE A 1 450 ? 2.853 2.929 -32.082 1.00 35.09 450 ILE A N 1
ATOM 3490 C CA . ILE A 1 450 ? 3.976 3.746 -31.611 1.00 35.09 450 ILE A CA 1
ATOM 3491 C C . ILE A 1 450 ? 4.554 4.411 -32.860 1.00 35.09 450 ILE A C 1
ATOM 3493 O O . ILE A 1 450 ? 5.290 3.779 -33.614 1.00 35.09 450 ILE A O 1
ATOM 3497 N N . MET A 1 451 ? 4.174 5.662 -33.127 1.00 29.88 451 MET A N 1
ATOM 3498 C CA . MET A 1 451 ? 4.873 6.466 -34.133 1.00 29.88 451 MET A CA 1
ATOM 3499 C C . MET A 1 451 ? 6.115 7.061 -33.480 1.00 29.88 451 MET A C 1
ATOM 3501 O O . MET A 1 451 ? 5.986 7.979 -32.674 1.00 29.88 451 MET A O 1
ATOM 3505 N N . VAL A 1 452 ? 7.285 6.512 -33.804 1.00 31.81 452 VAL A N 1
ATOM 3506 C CA . VAL A 1 452 ? 8.585 7.147 -33.553 1.00 31.81 452 VAL A CA 1
ATOM 3507 C C . VAL A 1 452 ? 8.820 8.136 -34.694 1.00 31.81 452 VAL A C 1
ATOM 3509 O O . VAL A 1 452 ? 8.789 7.733 -35.858 1.00 31.81 452 VAL A O 1
ATOM 3512 N N . ASP A 1 453 ? 8.997 9.420 -34.382 1.00 28.61 453 ASP A N 1
ATOM 3513 C CA . ASP A 1 453 ? 9.336 10.439 -35.382 1.00 28.61 453 ASP A CA 1
ATOM 3514 C C . ASP A 1 453 ? 10.830 10.354 -35.742 1.00 28.61 453 ASP A C 1
ATOM 3516 O O . ASP A 1 453 ? 11.696 10.885 -35.040 1.00 28.61 453 ASP A O 1
ATOM 3520 N N . TRP A 1 454 ? 11.136 9.627 -36.819 1.00 29.69 454 TRP A N 1
ATOM 3521 C CA . TRP A 1 454 ? 12.505 9.344 -37.261 1.00 29.69 454 TRP A CA 1
ATOM 3522 C C . TRP A 1 454 ? 13.239 10.555 -37.849 1.00 29.69 454 TRP A C 1
ATOM 3524 O O . TRP A 1 454 ? 14.467 10.531 -37.886 1.00 29.69 454 TRP A O 1
ATOM 3534 N N . ASP A 1 455 ? 12.540 11.628 -38.236 1.00 27.62 455 ASP A N 1
ATOM 3535 C CA . ASP A 1 455 ? 13.184 12.843 -38.768 1.00 27.62 455 ASP A CA 1
ATOM 3536 C C . ASP A 1 455 ? 13.900 13.654 -37.669 1.00 27.62 455 ASP A C 1
ATOM 3538 O O . ASP A 1 455 ? 14.636 14.600 -37.953 1.00 27.62 455 ASP A O 1
ATOM 3542 N N . SER A 1 456 ? 13.714 13.262 -36.405 1.00 26.70 456 SER A N 1
ATOM 3543 C CA . SER A 1 456 ? 14.280 13.920 -35.227 1.00 26.70 456 SER A CA 1
ATOM 3544 C C . SER A 1 456 ? 15.410 13.149 -34.529 1.00 26.70 456 SER A C 1
ATOM 3546 O O . SER A 1 456 ? 16.011 13.669 -33.589 1.00 26.70 456 SER A O 1
ATOM 3548 N N . VAL A 1 457 ? 15.723 11.929 -34.983 1.00 25.34 457 VAL A N 1
ATOM 3549 C CA . VAL A 1 457 ? 16.800 11.095 -34.428 1.00 25.34 457 VAL A CA 1
ATOM 3550 C C . VAL A 1 457 ? 18.092 11.376 -35.196 1.00 25.34 457 VAL A C 1
ATOM 3552 O O . VAL A 1 457 ? 18.367 10.765 -36.227 1.00 25.34 457 VAL A O 1
ATOM 3555 N N . THR A 1 458 ? 18.903 12.316 -34.713 1.00 22.95 458 THR A N 1
ATOM 3556 C CA . THR A 1 458 ? 20.289 12.476 -35.185 1.00 22.95 458 THR A CA 1
ATOM 3557 C C . THR A 1 458 ? 21.230 11.605 -34.355 1.00 22.95 458 THR A C 1
ATOM 3559 O O . THR A 1 458 ? 21.290 11.783 -33.140 1.00 22.95 458 THR A O 1
ATOM 3562 N N . VAL A 1 459 ? 21.938 10.683 -35.025 1.00 24.83 459 VAL A N 1
ATOM 3563 C CA . VAL A 1 459 ? 23.041 9.865 -34.474 1.00 24.83 459 VAL A CA 1
ATOM 3564 C C . VAL A 1 459 ? 24.246 10.728 -34.127 1.00 24.83 459 VAL A C 1
ATOM 3566 O O . VAL A 1 459 ? 24.597 11.593 -34.965 1.00 24.83 459 VAL A O 1
#

Nearest PDB structures (foldseek):
  8yrl-assembly1_B  TM=7.206E-01  e=1.451E-18  Aspergillus fumigatus CEA10
  2z86-assembly1_B  TM=5.541E-01  e=1.939E-04  Escherichia coli
  5gvw-assembly1_D  TM=4.982E-01  e=8.925E-05  Streptococcus pneumoniae
  2z87-assembly3_B  TM=4.376E-01  e=3.738E-04  Escherichia coli
  2z87-assembly2_A  TM=4.276E-01  e=1.475E-03  Escherichia coli

pLDDT: mean 75.06, std 20.35, range [21.84, 98.56]

InterPro domains:
  IPR006740 Protein of unknown function DUF604 [PF04646] (216-383)